Protein AF-0000000087157208 (afdb_homodimer)

Foldseek 3Di:
DQWDQFPNDTKDKDWAADEAEEEEAEAALFFLCLCVLQCVLQRVHHTYITIGFPCAPVHPDPLDDQCQALVNRLRRVLRVLVPDPRFQHAYEYAACGLLSQLVNLLVCVRNHQAYERELYHFAADCQLDVPDDPDDDPLLVLLVVLLVCVVVPNQLVSVQSNQCSWPNHCRSVPDDPVVNVNSSSRSNSSSSHNVRCRDHDHLVSLLSRPHAYEYEFEPPTDDCSVSSSVSSQVRNPNYHYYYDYPDHSSRCVVPVPVVSVVVVVSVVD/DQWDQFPNDTKDKDWAADEAEEEEAEAALFFLCLCVLQCVLQRVHHTYITIGFPCAPVHPDPLDDQCQALVNRLRRVLRVLVPDPRFQHAYEYAACGLLSQLVNLLVCVRNHQAYERELYHFAADCQLDVPDDPDDDPLLVLLVVLLVCVVVPNQLVSVQSNQCSWPNHCRSVPDDPVVNVNSSSRSNSSSSHNVRPRDHDHLVSLLSRPHAYEYEFEPPTDDCSVSSSVSSQVRNPNYHYYYDYPDHSSRCVVPVPVVSVVVVVSVVD

Radius of gyration: 23.9 Å; Cα contacts (8 Å, |Δi|>4): 1146; chains: 2; bounding box: 49×75×54 Å

Sequence (538 aa):
MHSLHVNGFDMPYLDIGQGPPLVCVHGSVCDFRIWSAVLGPLTRKHRVIAVSLRHFFPAHWDGIGDTYSIAQHVDDMIAFIEQFDTRPVDLMGHSRGGHIAFRVAQRRPDLLRKLILAEPGGELDATLDPDYQPGPSPLAARIAASADLIAKGDIDGGMQLFIDALEGPGAWKRLPAAPKQALLDNAITLVGQTRDKRPPFSKADAEAIKTPTLFIGGANTRGVLPKVLHALASNVKGARVEMIPGTTHPMFEQAPRRYCEIVLEFLAAMHSLHVNGFDMPYLDIGQGPPLVCVHGSVCDFRIWSAVLGPLTRKHRVIAVSLRHFFPAHWDGIGDTYSIAQHVDDMIAFIEQFDTRPVDLMGHSRGGHIAFRVAQRRPDLLRKLILAEPGGELDATLDPDYQPGPSPLAARIAASADLIAKGDIDGGMQLFIDALEGPGAWKRLPAAPKQALLDNAITLVGQTRDKRPPFSKADAEAIKTPTLFIGGANTRGVLPKVLHALASNVKGARVEMIPGTTHPMFEQAPRRYCEIVLEFLAA

Secondary structure (DSSP, 8-state):
-EEEEETTEEEEEEEE-SSSEEEEE--TT--GGGGHHHHHHHHTTSEEEEEPPTTSTTS---S-SS--SHHHHHHHHHHHHHTSTT-SEEEEEETHHHHHHHHHHHH-GGGEEEEEEES----B-TTT-TT--SS--HHHHHHHHHHHHHHTT-HHHHHHHHHHHHH-TTHHHHS-HHHHHHHHTTTTHHHHHTTS--PPB-HHHHHT--S-EEEEEETT--THHHHHHHHHHHHSTT-EEEEETT--TTHHHHSHHHHHHHHHHHHH-/-EEEEETTEEEEEEEE-SSSEEEEE--TT--GGGGHHHHHHHHTTSEEEEEPPTTSTTS---S-SS--SHHHHHHHHHHHHHTSTT-SEEEEEETHHHHHHHHHHHH-GGGEEEEEEES----B-TTT-TT--SS--HHHHHHHHHHHHHHTT-HHHHHHHHHHHHH-TTHHHHS-HHHHHHHHTTTTHHHHHTT---PPB-HHHHHT--S-EEEEEETT--THHHHHHHHHHHHSTT-EEEEETT--TTHHHHSHHHHHHHHHHHHH-

Nearest PDB structures (foldseek):
  4io0-assembly2_B  TM=8.000E-01  e=3.193E-14  Priestia megaterium
  4o08-assembly2_B  TM=7.519E-01  e=9.787E-14  Priestia megaterium
  8agm-assembly2_DDD  TM=7.480E-01  e=1.239E-13  metagenome
  4inz-assembly2_B  TM=7.543E-01  e=2.370E-13  Priestia megaterium
  3oos-assembly1_A  TM=6.993E-01  e=7.655E-11  Bacillus anthracis str. Sterne

pLDDT: mean 95.53, std 5.02, range [69.06, 98.94]

Organism: NCBI:txid2511166

Solvent-accessible surface area (backbone atoms only — not comparable to full-atom values): 27503 Å² total; per-residue (Å²): 69,43,65,45,82,29,95,92,39,73,38,40,31,43,49,44,62,51,64,62,47,35,40,38,35,44,30,78,43,44,24,39,71,74,49,55,33,41,46,61,73,47,28,75,63,17,16,36,33,27,31,19,57,87,63,24,41,90,44,87,55,89,60,76,80,87,78,53,34,52,69,51,50,28,52,38,50,51,50,49,54,68,69,44,89,65,70,47,26,30,42,36,10,28,26,50,14,10,36,37,46,50,51,35,38,54,76,41,42,81,52,39,61,34,36,35,30,36,35,29,40,83,49,62,30,67,76,56,28,89,80,53,65,92,71,79,48,73,68,55,50,40,43,44,52,14,19,52,32,38,75,72,66,38,48,66,63,12,48,36,44,41,41,18,71,64,70,34,87,62,38,48,77,67,49,56,46,26,67,46,42,47,34,58,62,20,51,52,52,42,49,30,56,68,65,26,78,74,77,54,45,39,47,68,56,27,53,56,35,76,50,53,33,39,38,36,40,24,60,63,42,59,74,65,41,56,54,44,38,51,48,40,46,75,42,22,72,81,42,41,78,48,66,41,78,91,18,31,82,62,26,50,42,62,36,22,68,64,44,44,52,54,51,52,53,59,72,70,101,70,44,65,44,82,28,95,91,40,72,38,39,30,44,48,43,60,51,64,62,44,36,39,36,33,44,31,79,41,45,24,39,71,74,49,56,34,41,45,60,72,47,28,74,63,16,16,37,33,29,31,18,58,86,63,24,41,92,44,86,57,89,57,76,78,86,79,52,33,54,68,51,51,30,52,36,50,50,50,48,53,67,70,44,91,63,71,50,26,30,40,35,10,29,26,49,14,10,34,36,45,51,51,35,38,54,76,41,42,79,52,40,60,35,36,35,29,36,35,29,42,82,48,62,31,66,76,56,27,88,80,53,65,91,72,80,48,74,67,54,49,40,42,44,52,15,20,52,33,37,75,73,66,38,48,67,63,11,50,35,44,42,41,17,71,65,69,35,86,61,39,48,78,68,49,55,47,24,67,46,43,48,35,58,60,20,52,54,54,41,48,29,57,68,65,26,78,74,77,54,46,41,47,67,57,27,54,54,35,75,49,53,32,39,39,36,41,22,61,62,41,62,73,64,43,55,52,43,39,51,48,41,46,75,41,22,71,80,43,42,80,46,67,42,78,93,19,31,83,62,28,50,42,62,36,23,68,63,44,46,51,54,52,52,53,59,72,70,102

Structure (mmCIF, N/CA/C/O backbone):
data_AF-0000000087157208-model_v1
#
loop_
_entity.id
_entity.type
_entity.pdbx_description
1 polymer 'Soluble epoxide hydrolase'
#
loop_
_atom_site.group_PDB
_atom_site.id
_atom_site.type_symbol
_atom_site.label_atom_id
_atom_site.label_alt_id
_atom_site.label_comp_id
_atom_site.label_asym_id
_atom_site.label_entity_id
_atom_site.label_seq_id
_atom_site.pdbx_PDB_ins_code
_atom_site.Cartn_x
_atom_site.Cartn_y
_atom_site.Cartn_z
_atom_site.occupancy
_atom_site.B_iso_or_equiv
_atom_site.auth_seq_id
_atom_site.auth_comp_id
_atom_site.auth_asym_id
_atom_site.auth_atom_id
_atom_site.pdbx_PDB_model_num
ATOM 1 N N . MET A 1 1 ? 6.957 4.465 -10.57 1 86.31 1 MET A N 1
ATOM 2 C CA . MET A 1 1 ? 6.102 5.508 -10.008 1 86.31 1 MET A CA 1
ATOM 3 C C . MET A 1 1 ? 6.344 6.84 -10.711 1 86.31 1 MET A C 1
ATOM 5 O O . MET A 1 1 ? 7.41 7.062 -11.289 1 86.31 1 MET A O 1
ATOM 9 N N . HIS A 1 2 ? 5.293 7.719 -10.734 1 91.06 2 HIS A N 1
ATOM 10 C CA . HIS A 1 2 ? 5.473 9.039 -11.336 1 91.06 2 HIS A CA 1
ATOM 11 C C . HIS A 1 2 ? 6.383 9.914 -10.477 1 91.06 2 HIS A C 1
ATOM 13 O O . HIS A 1 2 ? 6.617 9.609 -9.305 1 91.06 2 HIS A O 1
ATOM 19 N N . SER A 1 3 ? 6.992 10.773 -11.07 1 94.12 3 SER A N 1
ATOM 20 C CA . SER A 1 3 ? 7.812 11.75 -10.359 1 94.12 3 SER A CA 1
ATOM 21 C C . SER A 1 3 ? 7.688 13.133 -10.984 1 94.12 3 SER A C 1
ATOM 23 O O . SER A 1 3 ? 7.57 13.266 -12.203 1 94.12 3 SER A O 1
ATOM 25 N N . LEU A 1 4 ? 7.668 14.148 -10.219 1 94.75 4 LEU A N 1
ATOM 26 C CA . LEU A 1 4 ? 7.652 15.539 -10.656 1 94.75 4 LEU A CA 1
ATOM 27 C C . LEU A 1 4 ? 8.812 16.312 -10.047 1 94.75 4 LEU A C 1
ATOM 29 O O . LEU A 1 4 ? 9.031 16.266 -8.836 1 94.75 4 LEU A O 1
ATOM 33 N N . HIS A 1 5 ? 9.57 17.016 -10.875 1 96.81 5 HIS A N 1
ATOM 34 C CA . HIS A 1 5 ? 10.695 17.797 -10.383 1 96.81 5 HIS A CA 1
ATOM 35 C C . HIS A 1 5 ? 10.227 19.125 -9.789 1 96.81 5 HIS A C 1
ATOM 37 O O . HIS A 1 5 ? 9.688 19.969 -10.508 1 96.81 5 HIS A O 1
ATOM 43 N N . VAL A 1 6 ? 10.375 19.25 -8.508 1 96.25 6 VAL A N 1
ATOM 44 C CA . VAL A 1 6 ? 9.93 20.453 -7.809 1 96.25 6 VAL A CA 1
ATOM 45 C C . VAL A 1 6 ? 11.023 20.938 -6.867 1 96.25 6 VAL A C 1
ATOM 47 O O . VAL A 1 6 ? 11.523 20.172 -6.035 1 96.25 6 VAL A O 1
ATOM 50 N N . ASN A 1 7 ? 11.398 22.188 -6.977 1 97.25 7 ASN A N 1
ATOM 51 C CA . ASN A 1 7 ? 12.367 22.828 -6.098 1 97.25 7 ASN A CA 1
ATOM 52 C C . ASN A 1 7 ? 13.641 22 -5.953 1 97.25 7 ASN A C 1
ATOM 54 O O . ASN A 1 7 ? 14.117 21.781 -4.84 1 97.25 7 ASN A O 1
ATOM 58 N N . GLY A 1 8 ? 14.102 21.438 -7.008 1 96.81 8 GLY A N 1
ATOM 59 C CA . GLY A 1 8 ? 15.375 20.734 -7.023 1 96.81 8 GLY A CA 1
ATOM 60 C C . GLY A 1 8 ? 15.258 19.297 -6.551 1 96.81 8 GLY A C 1
ATOM 61 O O . GLY A 1 8 ? 16.266 18.641 -6.297 1 96.81 8 GLY A O 1
ATOM 62 N N . PHE A 1 9 ? 14.086 18.734 -6.395 1 96.75 9 PHE A N 1
ATOM 63 C CA . PHE A 1 9 ? 13.844 17.375 -5.922 1 96.75 9 PHE A CA 1
ATOM 64 C C . PHE A 1 9 ? 12.805 16.672 -6.793 1 96.75 9 PHE A C 1
ATOM 66 O O . PHE A 1 9 ? 11.812 17.281 -7.199 1 96.75 9 PHE A O 1
ATOM 73 N N . ASP A 1 10 ? 13.031 15.477 -7.117 1 96.56 10 ASP A N 1
ATOM 74 C CA . ASP A 1 10 ? 12.047 14.672 -7.84 1 96.56 10 ASP A CA 1
ATOM 75 C C . ASP A 1 10 ? 11.031 14.062 -6.879 1 96.56 10 ASP A C 1
ATOM 77 O O . ASP A 1 10 ? 11.289 13.023 -6.262 1 96.56 10 ASP A O 1
ATOM 81 N N . MET A 1 11 ? 9.852 14.633 -6.805 1 96.31 11 MET A N 1
ATOM 82 C CA . MET A 1 11 ? 8.812 14.203 -5.879 1 96.31 11 MET A CA 1
ATOM 83 C C . MET A 1 11 ? 8.039 13.008 -6.445 1 96.31 11 MET A C 1
ATOM 85 O O . MET A 1 11 ? 7.406 13.117 -7.496 1 96.31 11 MET A O 1
ATOM 89 N N . PRO A 1 12 ? 8.102 11.875 -5.738 1 97.06 12 PRO A N 1
ATOM 90 C CA . PRO A 1 12 ? 7.355 10.711 -6.227 1 97.06 12 PRO A CA 1
ATOM 91 C C . PRO A 1 12 ? 5.879 10.758 -5.84 1 97.06 12 PRO A C 1
ATOM 93 O O . PRO A 1 12 ? 5.535 11.242 -4.758 1 97.06 12 PRO A O 1
ATOM 96 N N . TYR A 1 13 ? 5.023 10.234 -6.742 1 96.69 13 TYR A N 1
ATOM 97 C CA . TYR A 1 13 ? 3.609 10.188 -6.395 1 96.69 13 TYR A CA 1
ATOM 98 C C . TYR A 1 13 ? 2.902 9.055 -7.129 1 96.69 13 TYR A C 1
ATOM 100 O O . TYR A 1 13 ? 3.322 8.656 -8.219 1 96.69 13 TYR A O 1
ATOM 108 N N . LEU A 1 14 ? 1.944 8.531 -6.422 1 96.88 14 LEU A N 1
ATOM 109 C CA . LEU A 1 14 ? 0.977 7.625 -7.035 1 96.88 14 LEU A CA 1
ATOM 110 C C . LEU A 1 14 ? -0.181 8.398 -7.652 1 96.88 14 LEU A C 1
ATOM 112 O O . LEU A 1 14 ? -0.682 9.352 -7.051 1 96.88 14 LEU A O 1
ATOM 116 N N . ASP A 1 15 ? -0.6 8.062 -8.867 1 95.81 15 ASP A N 1
ATOM 117 C CA . ASP A 1 15 ? -1.669 8.719 -9.609 1 95.81 15 ASP A CA 1
ATOM 118 C C . ASP A 1 15 ? -2.67 7.699 -10.148 1 95.81 15 ASP A C 1
ATOM 120 O O . ASP A 1 15 ? -2.375 6.977 -11.102 1 95.81 15 ASP A O 1
ATOM 124 N N . ILE A 1 16 ? -3.883 7.66 -9.531 1 96 16 ILE A N 1
ATOM 125 C CA . ILE A 1 16 ? -4.852 6.621 -9.859 1 96 16 ILE A CA 1
ATOM 126 C C . ILE A 1 16 ? -6.246 7.234 -9.977 1 96 16 ILE A C 1
ATOM 128 O O . ILE A 1 16 ? -6.637 8.07 -9.156 1 96 16 ILE A O 1
ATOM 132 N N . GLY A 1 17 ? -6.969 6.766 -10.938 1 94.62 17 GLY A N 1
ATOM 133 C CA . GLY A 1 17 ? -8.359 7.18 -11.078 1 94.62 17 GLY A CA 1
ATOM 134 C C . GLY A 1 17 ? -8.539 8.336 -12.039 1 94.62 17 GLY A C 1
ATOM 135 O O . GLY A 1 17 ? -7.578 8.789 -12.672 1 94.62 17 GLY A O 1
ATOM 136 N N . GLN A 1 18 ? -9.766 8.703 -12.234 1 93.56 18 GLN A N 1
ATOM 137 C CA . GLN A 1 18 ? -10.164 9.82 -13.086 1 93.56 18 GLN A CA 1
ATOM 138 C C . GLN A 1 18 ? -11.148 10.734 -12.367 1 93.56 18 GLN A C 1
ATOM 140 O O . GLN A 1 18 ? -11.812 10.32 -11.406 1 93.56 18 GLN A O 1
ATOM 145 N N . GLY A 1 19 ? -11.227 11.961 -12.852 1 94.38 19 GLY A N 1
ATOM 146 C CA . GLY A 1 19 ? -12.102 12.938 -12.234 1 94.38 19 GLY A CA 1
ATOM 147 C C . GLY A 1 19 ? -11.352 14.07 -11.562 1 94.38 19 GLY A C 1
ATOM 148 O O . GLY A 1 19 ? -10.188 14.328 -11.875 1 94.38 19 GLY A O 1
ATOM 149 N N . PRO A 1 20 ? -12.07 14.867 -10.703 1 95.81 20 PRO A N 1
ATOM 150 C CA . PRO A 1 20 ? -11.391 15.953 -10.008 1 95.81 20 PRO A CA 1
ATOM 151 C C . PRO A 1 20 ? -10.211 15.469 -9.164 1 95.81 20 PRO A C 1
ATOM 153 O O . PRO A 1 20 ? -10.32 14.461 -8.461 1 95.81 20 PRO A O 1
ATOM 156 N N . PRO A 1 21 ? -9.117 16.141 -9.258 1 97.06 21 PRO A N 1
ATOM 157 C CA . PRO A 1 21 ? -7.914 15.695 -8.562 1 97.06 21 PRO A CA 1
ATOM 158 C C . PRO A 1 21 ? -8.008 15.875 -7.047 1 97.06 21 PRO A C 1
ATOM 160 O O . PRO A 1 21 ? -8.477 16.922 -6.574 1 97.06 21 PRO A O 1
ATOM 163 N N . LEU A 1 22 ? -7.676 14.875 -6.328 1 98.12 22 LEU A N 1
ATOM 164 C CA . LEU A 1 22 ? -7.492 14.875 -4.883 1 98.12 22 LEU A CA 1
ATOM 165 C C . LEU A 1 22 ? -6.047 14.547 -4.52 1 98.12 22 LEU A C 1
ATOM 167 O O . LEU A 1 22 ? -5.602 13.414 -4.68 1 98.12 22 LEU A O 1
ATOM 171 N N . VAL A 1 23 ? -5.32 15.539 -4.082 1 98.44 23 VAL A N 1
ATOM 172 C CA . VAL A 1 23 ? -3.93 15.352 -3.676 1 98.44 23 VAL A CA 1
ATOM 173 C C . VAL A 1 23 ? -3.867 14.977 -2.197 1 98.44 23 VAL A C 1
ATOM 175 O O . VAL A 1 23 ? -4.449 15.656 -1.35 1 98.44 23 VAL A O 1
ATOM 178 N N . CYS A 1 24 ? -3.195 13.883 -1.889 1 98.75 24 CYS A N 1
ATOM 179 C CA . CYS A 1 24 ? -3.127 13.344 -0.535 1 98.75 24 CYS A CA 1
ATOM 180 C C . CYS A 1 24 ? -1.723 13.484 0.039 1 98.75 24 CYS A C 1
ATOM 182 O O . CYS A 1 24 ? -0.757 12.984 -0.542 1 98.75 24 CYS A O 1
ATOM 184 N N . VAL A 1 25 ? -1.644 14.086 1.23 1 98.88 25 VAL A N 1
ATOM 185 C CA . VAL A 1 25 ? -0.366 14.352 1.883 1 98.88 25 VAL A CA 1
ATOM 186 C C . VAL A 1 25 ? -0.281 13.57 3.191 1 98.88 25 VAL A C 1
ATOM 188 O O . VAL A 1 25 ? -1.097 13.773 4.094 1 98.88 25 VAL A O 1
ATOM 191 N N . HIS A 1 26 ? 0.716 12.75 3.311 1 98.81 26 HIS A N 1
ATOM 192 C CA . HIS A 1 26 ? 0.862 11.82 4.426 1 98.81 26 HIS A CA 1
ATOM 193 C C . HIS A 1 26 ? 1.472 12.516 5.641 1 98.81 26 HIS A C 1
ATOM 195 O O . HIS A 1 26 ? 1.983 13.633 5.531 1 98.81 26 HIS A O 1
ATOM 201 N N . GLY A 1 27 ? 1.414 11.867 6.773 1 98.25 27 GLY A N 1
ATOM 202 C CA . GLY A 1 27 ? 1.961 12.367 8.023 1 98.25 27 GLY A CA 1
ATOM 203 C C . GLY A 1 27 ? 3.379 11.898 8.289 1 98.25 27 GLY A C 1
ATOM 204 O O . GLY A 1 27 ? 4.059 11.422 7.375 1 98.25 27 GLY A O 1
ATOM 205 N N . SER A 1 28 ? 3.805 12.047 9.57 1 97.12 28 SER A N 1
ATOM 206 C CA . SER A 1 28 ? 5.152 11.672 9.984 1 97.12 28 SER A CA 1
ATOM 207 C C . SER A 1 28 ? 5.387 10.172 9.812 1 97.12 28 SER A C 1
ATOM 209 O O . SER A 1 28 ? 4.488 9.367 10.062 1 97.12 28 SER A O 1
ATOM 211 N N . VAL A 1 29 ? 6.523 9.797 9.352 1 97.62 29 VAL A N 1
ATOM 212 C CA . VAL A 1 29 ? 7.094 8.461 9.227 1 97.62 29 VAL A CA 1
ATOM 213 C C . VAL A 1 29 ? 6.273 7.633 8.234 1 97.62 29 VAL A C 1
ATOM 215 O O . VAL A 1 29 ? 6.406 6.41 8.172 1 97.62 29 VAL A O 1
ATOM 218 N N . CYS A 1 30 ? 5.387 8.219 7.496 1 98.06 30 CYS A N 1
ATOM 219 C CA . CYS A 1 30 ? 4.59 7.562 6.469 1 98.06 30 CYS A CA 1
ATOM 220 C C . CYS A 1 30 ? 4.984 8.047 5.078 1 98.06 30 CYS A C 1
ATOM 222 O O . CYS A 1 30 ? 5.859 8.906 4.941 1 98.06 30 CYS A O 1
ATOM 224 N N . ASP A 1 31 ? 4.453 7.473 4.074 1 98.44 31 ASP A N 1
ATOM 225 C CA . ASP A 1 31 ? 4.617 7.855 2.674 1 98.44 31 ASP A CA 1
ATOM 226 C C . ASP A 1 31 ? 3.352 7.562 1.873 1 98.44 31 ASP A C 1
ATOM 228 O O . ASP A 1 31 ? 2.271 7.402 2.445 1 98.44 31 ASP A O 1
ATOM 232 N N . PHE A 1 32 ? 3.457 7.566 0.519 1 98.12 32 PHE A N 1
ATOM 233 C CA . PHE A 1 32 ? 2.285 7.406 -0.334 1 98.12 32 PHE A CA 1
ATOM 234 C C . PHE A 1 32 ? 1.516 6.145 0.034 1 98.12 32 PHE A C 1
ATOM 236 O O . PHE A 1 32 ? 0.302 6.07 -0.17 1 98.12 32 PHE A O 1
ATOM 243 N N . ARG A 1 33 ? 2.15 5.098 0.639 1 97.94 33 ARG A N 1
ATOM 244 C CA . ARG A 1 33 ? 1.578 3.777 0.891 1 97.94 33 ARG A CA 1
ATOM 245 C C . ARG A 1 33 ? 0.493 3.846 1.96 1 97.94 33 ARG A C 1
ATOM 247 O O . ARG A 1 33 ? -0.364 2.963 2.039 1 97.94 33 ARG A O 1
ATOM 254 N N . ILE A 1 34 ? 0.506 4.914 2.793 1 97.94 34 ILE A N 1
ATOM 255 C CA . ILE A 1 34 ? -0.399 5.004 3.934 1 97.94 34 ILE A CA 1
ATOM 256 C C . ILE A 1 34 ? -1.838 5.137 3.439 1 97.94 34 ILE A C 1
ATOM 258 O O . ILE A 1 34 ? -2.783 4.836 4.172 1 97.94 34 ILE A O 1
ATOM 262 N N . TRP A 1 35 ? -2.051 5.547 2.186 1 98.12 35 TRP A N 1
ATOM 263 C CA . TRP A 1 35 ? -3.373 5.832 1.635 1 98.12 35 TRP A CA 1
ATOM 264 C C . TRP A 1 35 ? -3.963 4.59 0.971 1 98.12 35 TRP A C 1
ATOM 266 O O . TRP A 1 35 ? -5.07 4.637 0.427 1 98.12 35 TRP A O 1
ATOM 276 N N . SER A 1 36 ? -3.279 3.443 1.056 1 97 36 SER A N 1
ATOM 277 C CA . SER A 1 36 ? -3.648 2.234 0.327 1 97 36 SER A CA 1
ATOM 278 C C . SER A 1 36 ? -5.078 1.813 0.645 1 97 36 SER A C 1
ATOM 280 O O . SER A 1 36 ? -5.824 1.4 -0.248 1 97 36 SER A O 1
ATOM 282 N N . ALA A 1 37 ? -5.504 2.006 1.872 1 95.31 37 ALA A N 1
ATOM 283 C CA . ALA A 1 37 ? -6.789 1.477 2.32 1 95.31 37 ALA A CA 1
ATOM 284 C C . ALA A 1 37 ? -7.945 2.316 1.785 1 95.31 37 ALA A C 1
ATOM 286 O O . ALA A 1 37 ? -9.094 1.872 1.787 1 95.31 37 ALA A O 1
ATOM 287 N N . VAL A 1 38 ? -7.629 3.535 1.321 1 98.31 38 VAL A N 1
ATOM 288 C CA . VAL A 1 38 ? -8.734 4.398 0.931 1 98.31 38 VAL A CA 1
ATOM 289 C C . VAL A 1 38 ? -8.695 4.645 -0.576 1 98.31 38 VAL A C 1
ATOM 291 O O . VAL A 1 38 ? -9.586 5.297 -1.129 1 98.31 38 VAL A O 1
ATOM 294 N N . LEU A 1 39 ? -7.707 4.133 -1.293 1 98 39 LEU A N 1
ATOM 295 C CA . LEU A 1 39 ? -7.578 4.352 -2.729 1 98 39 LEU A CA 1
ATOM 296 C C . LEU A 1 39 ? -8.797 3.816 -3.475 1 98 39 LEU A C 1
ATOM 298 O O . LEU A 1 39 ? -9.352 4.5 -4.336 1 98 39 LEU A O 1
ATOM 302 N N . GLY A 1 40 ? -9.219 2.605 -3.148 1 97 40 GLY A N 1
ATOM 303 C CA . GLY A 1 40 ? -10.32 1.974 -3.854 1 97 40 GLY A CA 1
ATOM 304 C C . GLY A 1 40 ? -11.57 2.832 -3.895 1 97 40 GLY A C 1
ATOM 305 O O . GLY A 1 40 ? -11.992 3.273 -4.965 1 97 40 GLY A O 1
ATOM 306 N N . PRO A 1 41 ? -12.109 3.145 -2.693 1 97.06 41 PRO A N 1
ATOM 307 C CA . PRO A 1 41 ? -13.344 3.936 -2.65 1 97.06 41 PRO A CA 1
ATOM 308 C C . PRO A 1 41 ? -13.164 5.34 -3.215 1 97.06 41 PRO A C 1
ATOM 310 O O . PRO A 1 41 ? -14.039 5.836 -3.936 1 97.06 41 PRO A O 1
ATOM 313 N N . LEU A 1 42 ? -12.031 5.988 -3.021 1 98.38 42 LEU A N 1
ATOM 314 C CA . LEU A 1 42 ? -11.852 7.375 -3.43 1 98.38 42 LEU A CA 1
ATOM 315 C C . LEU A 1 42 ? -11.68 7.48 -4.941 1 98.38 42 LEU A C 1
ATOM 317 O O . LEU A 1 42 ? -12.125 8.461 -5.551 1 98.38 42 LEU A O 1
ATOM 321 N N . THR A 1 43 ? -11.078 6.48 -5.586 1 97.06 43 THR A N 1
ATOM 322 C CA . THR A 1 43 ? -10.734 6.562 -7 1 97.06 43 THR A CA 1
ATOM 323 C C . THR A 1 43 ? -11.953 6.266 -7.871 1 97.06 43 THR A C 1
ATOM 325 O O . THR A 1 43 ? -11.898 6.406 -9.094 1 97.06 43 THR A O 1
ATOM 328 N N . ARG A 1 44 ? -13.062 5.891 -7.227 1 93.44 44 ARG A N 1
ATOM 329 C CA . ARG A 1 44 ? -14.297 5.707 -7.977 1 93.44 44 ARG A CA 1
ATOM 330 C C . ARG A 1 44 ? -14.828 7.043 -8.492 1 93.44 44 ARG A C 1
ATOM 332 O O . ARG A 1 44 ? -15.531 7.086 -9.508 1 93.44 44 ARG A O 1
ATOM 339 N N . LYS A 1 45 ? -14.414 8.148 -7.836 1 95.75 45 LYS A N 1
ATOM 340 C CA . LYS A 1 45 ? -14.992 9.438 -8.188 1 95.75 45 LYS A CA 1
ATOM 341 C C . LYS A 1 45 ? -13.914 10.492 -8.398 1 95.75 45 LYS A C 1
ATOM 343 O O . LYS A 1 45 ? -14.195 11.594 -8.867 1 95.75 45 LYS A O 1
ATOM 348 N N . HIS A 1 46 ? -12.688 10.125 -8.047 1 96.88 46 HIS A N 1
ATOM 349 C CA . HIS A 1 46 ? -11.648 11.148 -8.078 1 96.88 46 HIS A CA 1
ATOM 350 C C . HIS A 1 46 ? -10.352 10.594 -8.656 1 96.88 46 HIS A C 1
ATOM 352 O O . HIS A 1 46 ? -10.117 9.383 -8.625 1 96.88 46 HIS A O 1
ATOM 358 N N . ARG A 1 47 ? -9.602 11.422 -9.289 1 96.25 47 ARG A N 1
ATOM 359 C CA . ARG A 1 47 ? -8.188 11.172 -9.547 1 96.25 47 ARG A CA 1
ATOM 360 C C . ARG A 1 47 ? -7.355 11.398 -8.289 1 96.25 47 ARG A C 1
ATOM 362 O O . ARG A 1 47 ? -7.164 12.539 -7.859 1 96.25 47 ARG A O 1
ATOM 369 N N . VAL A 1 48 ? -6.91 10.328 -7.695 1 97.56 48 VAL A N 1
ATOM 370 C CA . VAL A 1 48 ? -6.199 10.422 -6.426 1 97.56 48 VAL A CA 1
ATOM 371 C C . VAL A 1 48 ? -4.695 10.484 -6.672 1 97.56 48 VAL A C 1
ATOM 373 O O . VAL A 1 48 ? -4.129 9.602 -7.316 1 97.56 48 VAL A O 1
ATOM 376 N N . ILE A 1 49 ? -4.125 11.523 -6.219 1 97.19 49 ILE A N 1
ATOM 377 C CA . ILE A 1 49 ? -2.684 11.75 -6.293 1 97.19 49 ILE A CA 1
ATOM 378 C C . ILE A 1 49 ? -2.072 11.648 -4.898 1 97.19 49 ILE A C 1
ATOM 380 O O . ILE A 1 49 ? -2.191 12.57 -4.09 1 97.19 49 ILE A O 1
ATOM 384 N N . ALA A 1 50 ? -1.456 10.516 -4.551 1 97.94 50 ALA A N 1
ATOM 385 C CA . ALA A 1 50 ? -0.801 10.305 -3.266 1 97.94 50 ALA A CA 1
ATOM 386 C C . ALA A 1 50 ? 0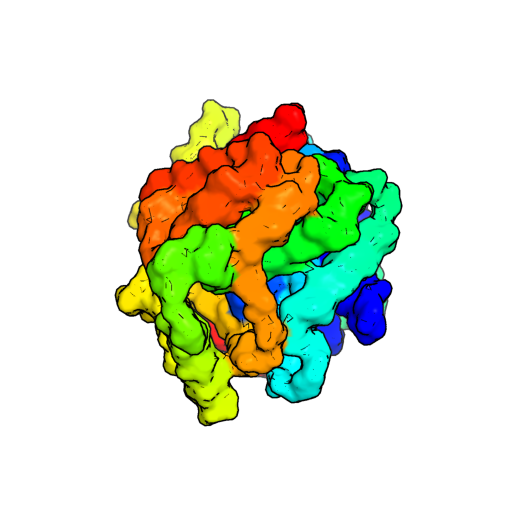.699 10.57 -3.361 1 97.94 50 ALA A C 1
ATOM 388 O O . ALA A 1 50 ? 1.437 9.789 -3.971 1 97.94 50 ALA A O 1
ATOM 389 N N . VAL A 1 51 ? 1.172 11.562 -2.699 1 97.69 51 VAL A N 1
ATOM 390 C CA . VAL A 1 51 ? 2.555 12 -2.85 1 97.69 51 VAL A CA 1
ATOM 391 C C . VAL A 1 51 ? 3.393 11.477 -1.685 1 97.69 51 VAL A C 1
ATOM 393 O O . VAL A 1 51 ? 2.873 11.258 -0.588 1 97.69 51 VAL A O 1
ATOM 396 N N . SER A 1 52 ? 4.621 11.188 -1.933 1 98.56 52 SER A N 1
ATOM 397 C CA . SER A 1 52 ? 5.621 11.102 -0.874 1 98.56 52 SER A CA 1
ATOM 398 C C . SER A 1 52 ? 6.41 12.398 -0.752 1 98.56 52 SER A C 1
ATOM 400 O O . SER A 1 52 ? 6.988 12.875 -1.731 1 98.56 52 SER A O 1
ATOM 402 N N . LEU A 1 53 ? 6.383 12.938 0.414 1 98.5 53 LEU A N 1
ATOM 403 C CA . LEU A 1 53 ? 7.117 14.172 0.665 1 98.5 53 LEU A CA 1
ATOM 404 C C . LEU A 1 53 ? 8.617 13.953 0.511 1 98.5 53 LEU A C 1
ATOM 406 O O . LEU A 1 53 ? 9.102 12.828 0.63 1 98.5 53 LEU A O 1
ATOM 410 N N . ARG A 1 54 ? 9.328 15.047 0.203 1 97.56 54 ARG A N 1
ATOM 411 C CA . ARG A 1 54 ? 10.781 15.039 0.115 1 97.56 54 ARG A CA 1
ATOM 412 C C . ARG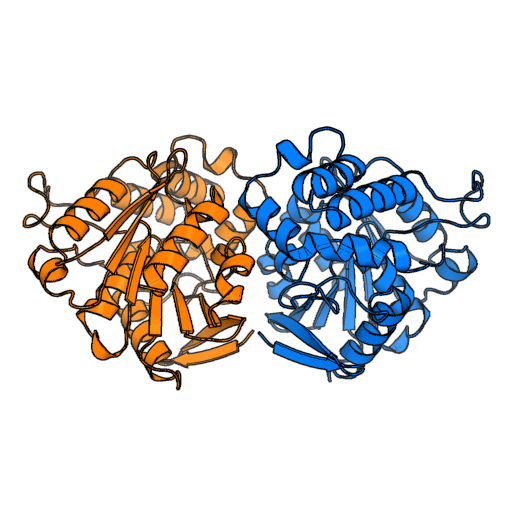 A 1 54 ? 11.391 14.242 1.264 1 97.56 54 ARG A C 1
ATOM 414 O O . ARG A 1 54 ? 11.023 14.438 2.426 1 97.56 54 ARG A O 1
ATOM 421 N N . HIS A 1 55 ? 12.273 13.25 0.925 1 97.12 55 HIS A N 1
ATOM 422 C CA . HIS A 1 55 ? 13.109 12.453 1.821 1 97.12 55 HIS A CA 1
ATOM 423 C C . HIS A 1 55 ? 12.344 11.25 2.363 1 97.12 55 HIS A C 1
ATOM 425 O O . HIS A 1 55 ? 12.93 10.383 3.021 1 97.12 55 HIS A O 1
ATOM 431 N N . PHE A 1 56 ? 11.086 11.148 2.111 1 98.12 56 PHE A N 1
ATOM 432 C CA . PHE A 1 56 ? 10.336 9.969 2.508 1 98.12 56 PHE A CA 1
ATOM 433 C C . PHE A 1 56 ? 10.414 8.891 1.432 1 98.12 56 PHE A C 1
ATOM 435 O O . PHE A 1 56 ? 10.703 9.188 0.271 1 98.12 56 PHE A O 1
ATOM 442 N N . PHE A 1 57 ? 10.117 7.684 1.831 1 97.75 57 PHE A N 1
ATOM 443 C CA . PHE A 1 57 ? 10.094 6.586 0.869 1 97.75 57 PHE A CA 1
ATOM 444 C C . PHE A 1 57 ? 9.227 6.941 -0.333 1 97.75 57 PHE A C 1
ATOM 446 O O . PHE A 1 57 ? 8.156 7.539 -0.18 1 97.75 57 PHE A O 1
ATOM 453 N N . PRO A 1 58 ? 9.844 6.672 -1.574 1 96.94 58 PRO A N 1
ATOM 454 C CA . PRO A 1 58 ? 10.93 5.758 -1.946 1 96.94 58 PRO A CA 1
ATOM 455 C C . PRO A 1 58 ? 12.297 6.43 -1.935 1 96.94 58 PRO A C 1
ATOM 457 O O . PRO A 1 58 ? 13.297 5.801 -2.289 1 96.94 58 PRO A O 1
ATOM 460 N N . ALA A 1 59 ? 12.352 7.664 -1.461 1 94.06 59 ALA A N 1
ATOM 461 C CA . ALA A 1 59 ? 13.664 8.281 -1.277 1 94.06 59 ALA A CA 1
ATOM 462 C C . ALA A 1 59 ? 14.414 7.629 -0.121 1 94.06 59 ALA A C 1
ATOM 464 O O . ALA A 1 59 ? 13.805 7.117 0.818 1 94.06 59 ALA A O 1
ATOM 465 N N . HIS A 1 60 ? 15.727 7.535 -0.246 1 88.69 60 HIS A N 1
ATOM 466 C CA . HIS A 1 60 ? 16.594 7.082 0.834 1 88.69 60 HIS A CA 1
ATOM 467 C C . HIS A 1 60 ? 17.422 8.234 1.397 1 88.69 60 HIS A C 1
ATOM 469 O O . HIS A 1 60 ? 18.391 8.672 0.774 1 88.69 60 HIS A O 1
ATOM 475 N N . TRP A 1 61 ? 16.969 8.641 2.525 1 92.56 61 TRP A N 1
ATOM 476 C CA . TRP A 1 61 ? 17.625 9.773 3.166 1 92.56 61 TRP A CA 1
ATOM 477 C C . TRP A 1 61 ? 18.422 9.328 4.395 1 92.56 61 TRP A C 1
ATOM 479 O O . TRP A 1 61 ? 17.953 8.461 5.148 1 92.56 61 TRP A O 1
ATOM 489 N N . ASP A 1 62 ? 19.578 9.93 4.574 1 91.75 62 ASP A N 1
ATOM 490 C CA . ASP A 1 62 ? 20.438 9.508 5.684 1 91.75 62 ASP A CA 1
ATOM 491 C C . ASP A 1 62 ? 20.266 10.445 6.879 1 91.75 62 ASP A C 1
ATOM 493 O O . ASP A 1 62 ? 20.969 10.305 7.883 1 91.75 62 ASP A O 1
ATOM 497 N N . GLY A 1 63 ? 19.391 11.43 6.758 1 91 63 GLY A N 1
ATOM 498 C CA . GLY A 1 63 ? 19.125 12.32 7.875 1 91 63 GLY A CA 1
ATOM 499 C C . GLY A 1 63 ? 20.047 13.531 7.898 1 91 63 GLY A C 1
ATOM 500 O O . GLY A 1 63 ? 19.984 14.336 8.828 1 91 63 GLY A O 1
ATOM 501 N N . ILE A 1 64 ? 20.812 13.648 6.82 1 91 64 ILE A N 1
ATOM 502 C CA . ILE A 1 64 ? 21.812 14.719 6.816 1 91 64 ILE A CA 1
ATOM 503 C C . ILE A 1 64 ? 21.375 15.82 5.848 1 91 64 ILE A C 1
ATOM 505 O O . ILE A 1 64 ? 20.828 15.531 4.781 1 91 64 ILE A O 1
ATOM 509 N N . GLY A 1 65 ? 21.656 17.047 6.227 1 88.62 65 GLY A N 1
ATOM 510 C CA . GLY A 1 65 ? 21.328 18.203 5.391 1 88.62 65 GLY A CA 1
ATOM 511 C C . GLY A 1 65 ? 20.203 19.047 5.938 1 88.62 65 GLY A C 1
ATOM 512 O O . GLY A 1 65 ? 19.625 18.719 6.977 1 88.62 65 GLY A O 1
ATOM 513 N N . ASP A 1 66 ? 19.844 20.156 5.27 1 87.38 66 ASP A N 1
ATOM 514 C CA . ASP A 1 66 ? 18.891 21.125 5.785 1 87.38 66 ASP A CA 1
ATOM 515 C C . ASP A 1 66 ? 17.672 21.234 4.879 1 87.38 66 ASP A C 1
ATOM 517 O O . ASP A 1 66 ? 16.969 22.25 4.887 1 87.38 66 ASP A O 1
ATOM 521 N N . THR A 1 67 ? 17.391 20.156 4.184 1 91.44 67 THR A N 1
ATOM 522 C CA . THR A 1 67 ? 16.312 20.25 3.209 1 91.44 67 THR A CA 1
ATOM 523 C C . THR A 1 67 ? 15.07 19.516 3.713 1 91.44 67 THR A C 1
ATOM 525 O O . THR A 1 67 ? 14.156 19.203 2.934 1 91.44 67 THR A O 1
ATOM 528 N N . TYR A 1 68 ? 15.148 19.109 4.988 1 93.81 68 TYR A N 1
ATOM 529 C CA . TYR A 1 68 ? 13.969 18.562 5.641 1 93.81 68 TYR A CA 1
ATOM 530 C C . TYR A 1 68 ? 13.375 19.562 6.633 1 93.81 68 TYR A C 1
ATOM 532 O O . TYR A 1 68 ? 13.922 19.766 7.719 1 93.81 68 TYR A O 1
ATOM 540 N N . SER A 1 69 ? 12.273 20.219 6.254 1 94.06 69 SER A N 1
ATOM 541 C CA . SER A 1 69 ? 11.539 21.141 7.121 1 94.06 69 SER A CA 1
ATOM 542 C C . SER A 1 69 ? 10.094 21.281 6.672 1 94.06 69 SER A C 1
ATOM 544 O O . SER A 1 69 ? 9.75 20.953 5.531 1 94.06 69 SER A O 1
ATOM 546 N N . ILE A 1 70 ? 9.297 21.781 7.559 1 95.62 70 ILE A N 1
ATOM 547 C CA . ILE A 1 70 ? 7.91 22.078 7.219 1 95.62 70 ILE A CA 1
ATOM 548 C C . ILE A 1 70 ? 7.867 23.125 6.102 1 95.62 70 ILE A C 1
ATOM 550 O O . ILE A 1 70 ? 7.121 22.969 5.133 1 95.62 70 ILE A O 1
ATOM 554 N N . ALA A 1 71 ? 8.703 24.156 6.223 1 95.75 71 ALA A N 1
ATOM 555 C CA . ALA A 1 71 ? 8.727 25.219 5.219 1 95.75 71 ALA A CA 1
ATOM 556 C C . ALA A 1 71 ? 9.055 24.656 3.836 1 95.75 71 ALA A C 1
ATOM 558 O O . ALA A 1 71 ? 8.398 25 2.85 1 95.75 71 ALA A O 1
ATOM 559 N N . GLN A 1 72 ? 10.055 23.781 3.779 1 96.62 72 GLN A N 1
ATOM 560 C CA . GLN A 1 72 ? 10.445 23.156 2.518 1 96.62 72 GLN A CA 1
ATOM 561 C C . GLN A 1 72 ? 9.328 22.281 1.966 1 96.62 72 GLN A C 1
ATOM 563 O O . GLN A 1 72 ? 9.039 22.312 0.769 1 96.62 72 GLN A O 1
ATOM 568 N N . HIS A 1 73 ? 8.68 21.5 2.809 1 97.88 73 HIS A N 1
ATOM 569 C CA . HIS A 1 73 ? 7.605 20.625 2.363 1 97.88 73 HIS A CA 1
ATOM 570 C C . HIS A 1 73 ? 6.41 21.438 1.861 1 97.88 73 HIS A C 1
ATOM 572 O O . HIS A 1 73 ? 5.754 21.047 0.896 1 97.88 73 HIS A O 1
ATOM 578 N N . VAL A 1 74 ? 6.094 22.562 2.527 1 98.19 74 VAL A N 1
ATOM 579 C CA . VAL A 1 74 ? 5.02 23.438 2.068 1 98.19 74 VAL A CA 1
ATOM 580 C C . VAL A 1 74 ? 5.359 24 0.691 1 98.19 74 VAL A C 1
ATOM 582 O O . VAL A 1 74 ? 4.535 23.953 -0.225 1 98.19 74 VAL A O 1
ATOM 585 N N . ASP A 1 75 ? 6.609 24.484 0.507 1 98.19 75 ASP A N 1
ATOM 586 C CA . ASP A 1 75 ? 7.059 25 -0.782 1 98.19 75 ASP A CA 1
ATOM 587 C C . ASP A 1 75 ? 6.984 23.922 -1.861 1 98.19 75 ASP A C 1
ATOM 589 O O . ASP A 1 75 ? 6.562 24.188 -2.988 1 98.19 75 ASP A O 1
ATOM 593 N N . ASP A 1 76 ? 7.418 22.734 -1.51 1 98.38 76 ASP A N 1
ATOM 594 C CA . ASP A 1 76 ? 7.383 21.609 -2.447 1 98.38 76 ASP A CA 1
ATOM 595 C C . ASP A 1 76 ? 5.949 21.312 -2.881 1 98.38 76 ASP A C 1
ATOM 597 O O . ASP A 1 76 ? 5.688 21.094 -4.066 1 98.38 76 ASP A O 1
ATOM 601 N N . MET A 1 77 ? 5.012 21.328 -1.933 1 98.31 77 MET A N 1
ATOM 602 C CA . MET A 1 77 ? 3.627 20.984 -2.246 1 98.31 77 MET A CA 1
ATOM 603 C C . MET A 1 77 ? 2.988 22.062 -3.117 1 98.31 77 MET A C 1
ATOM 605 O O . MET A 1 77 ? 2.207 21.75 -4.02 1 98.31 77 MET A O 1
ATOM 609 N N . ILE A 1 78 ? 3.273 23.328 -2.848 1 98.31 78 ILE A N 1
ATOM 610 C CA . ILE A 1 78 ? 2.764 24.422 -3.678 1 98.31 78 ILE A CA 1
ATOM 611 C C . ILE A 1 78 ? 3.27 24.25 -5.109 1 98.31 78 ILE A C 1
ATOM 613 O O . ILE A 1 78 ? 2.48 24.234 -6.055 1 98.31 78 ILE A O 1
ATOM 617 N N . ALA A 1 79 ? 4.609 24.047 -5.258 1 97.88 79 ALA A N 1
ATOM 618 C CA . ALA A 1 79 ? 5.203 23.859 -6.578 1 97.88 79 ALA A CA 1
ATOM 619 C C . ALA A 1 79 ? 4.648 22.625 -7.266 1 97.88 79 ALA A C 1
ATOM 621 O O . ALA A 1 79 ? 4.422 22.625 -8.477 1 97.88 79 ALA A O 1
ATOM 622 N N . PHE A 1 80 ? 4.441 21.594 -6.535 1 97.62 80 PHE A N 1
ATOM 623 C CA . PHE A 1 80 ? 3.908 20.344 -7.039 1 97.62 80 PHE A CA 1
ATOM 624 C C . PHE A 1 80 ? 2.516 20.531 -7.625 1 97.62 80 PHE A C 1
ATOM 626 O O . PHE A 1 80 ? 2.246 20.125 -8.75 1 97.62 80 PHE A O 1
ATOM 633 N N . ILE A 1 81 ? 1.647 21.188 -6.879 1 97.69 81 ILE A N 1
ATOM 634 C CA . ILE A 1 81 ? 0.27 21.406 -7.305 1 97.69 81 ILE A CA 1
ATOM 635 C C . ILE A 1 81 ? 0.243 22.359 -8.5 1 97.69 81 ILE A C 1
ATOM 637 O O . ILE A 1 81 ? -0.557 22.188 -9.422 1 97.69 81 ILE A O 1
ATOM 641 N N . GLU A 1 82 ? 1.125 23.344 -8.523 1 96.5 82 GLU A N 1
ATOM 642 C CA . GLU A 1 82 ? 1.194 24.312 -9.609 1 96.5 82 GLU A CA 1
ATOM 643 C C . GLU A 1 82 ? 1.514 23.641 -10.938 1 96.5 82 GLU A C 1
ATOM 645 O O . GLU A 1 82 ? 1.145 24.141 -12 1 96.5 82 GLU A O 1
ATOM 650 N N . GLN A 1 83 ? 2.164 22.562 -10.844 1 91.75 83 GLN A N 1
ATOM 651 C CA . GLN A 1 83 ? 2.617 21.906 -12.062 1 91.75 83 GLN A CA 1
ATOM 652 C C . GLN A 1 83 ? 1.52 21.031 -12.656 1 91.75 83 GLN A C 1
ATOM 654 O O . GLN A 1 83 ? 1.631 20.578 -13.797 1 91.75 83 GLN A O 1
ATOM 659 N N . PHE A 1 84 ? 0.546 20.781 -11.836 1 81.81 84 PHE A N 1
ATOM 660 C CA . PHE A 1 84 ? -0.541 19.984 -12.383 1 81.81 84 PHE A CA 1
ATOM 661 C C . PHE A 1 84 ? -1.48 20.828 -13.227 1 81.81 84 PHE A C 1
ATOM 663 O O . PHE A 1 84 ? -1.687 22.016 -12.93 1 81.81 84 PHE A O 1
ATOM 670 N N . ASP A 1 85 ? -1.909 20.5 -14.398 1 69.62 85 ASP A N 1
ATOM 671 C CA . ASP A 1 85 ? -2.781 21.234 -15.312 1 69.62 85 ASP A CA 1
ATOM 672 C C . ASP A 1 85 ? -4.219 21.266 -14.797 1 69.62 85 ASP A C 1
ATOM 674 O O . ASP A 1 85 ? -5.082 21.906 -15.383 1 69.62 85 ASP A O 1
ATOM 678 N N . THR A 1 86 ? -4.547 20.688 -13.781 1 70.44 86 THR A N 1
ATOM 679 C CA . THR A 1 86 ? -5.945 20.594 -13.383 1 70.44 86 THR A CA 1
ATOM 680 C C . THR A 1 86 ? -6.227 21.469 -12.164 1 70.44 86 THR A C 1
ATOM 682 O O . THR A 1 86 ? -7.18 21.219 -11.422 1 70.44 86 THR A O 1
ATOM 685 N N . ARG A 1 87 ? -5.625 22.578 -12.047 1 75 87 ARG A N 1
ATOM 686 C CA . ARG A 1 87 ? -5.965 23.453 -10.93 1 75 87 ARG A CA 1
ATOM 687 C C . ARG A 1 87 ? -7.336 24.094 -11.133 1 75 87 ARG A C 1
ATOM 689 O O . ARG A 1 87 ? -7.77 24.281 -12.273 1 75 87 ARG A O 1
ATOM 696 N N . PRO A 1 88 ? -7.969 24.359 -9.883 1 94.38 88 PRO A N 1
ATOM 697 C CA . PRO A 1 88 ? -7.68 24.078 -8.477 1 94.38 88 PRO A CA 1
ATOM 698 C C . PRO A 1 88 ? -7.879 22.609 -8.117 1 94.38 88 PRO A C 1
ATOM 700 O O . PRO A 1 88 ? -8.602 21.891 -8.812 1 94.38 88 PRO A O 1
ATOM 703 N N . VAL A 1 89 ? -7.16 22.094 -7.07 1 97.69 89 VAL A N 1
ATOM 704 C CA . VAL A 1 89 ? -7.262 20.703 -6.637 1 97.69 89 VAL A CA 1
ATOM 705 C C . VAL A 1 89 ? -7.922 20.641 -5.262 1 97.69 89 VAL A C 1
ATOM 707 O O . VAL A 1 89 ? -8.031 21.656 -4.566 1 97.69 89 VAL A O 1
ATOM 710 N N . ASP A 1 90 ? -8.508 19.484 -4.949 1 98.38 90 ASP A N 1
ATOM 711 C CA . ASP A 1 90 ? -8.797 19.156 -3.557 1 98.38 90 ASP A CA 1
ATOM 712 C C . ASP A 1 90 ? -7.539 18.656 -2.844 1 98.38 90 ASP A C 1
ATOM 714 O O . ASP A 1 90 ? -6.758 17.891 -3.414 1 98.38 90 ASP A O 1
ATOM 718 N N . LEU A 1 91 ? -7.297 19.141 -1.643 1 98.75 91 LEU A N 1
ATOM 719 C CA . LEU A 1 91 ? -6.102 18.797 -0.885 1 98.75 91 LEU A CA 1
ATOM 720 C C . LEU A 1 91 ? -6.469 18.141 0.443 1 98.75 91 LEU A C 1
ATOM 722 O O . LEU A 1 91 ? -7.273 18.688 1.203 1 98.75 91 LEU A O 1
ATOM 726 N N . MET A 1 92 ? -5.945 16.984 0.678 1 98.94 92 MET A N 1
ATOM 727 C CA . MET A 1 92 ? -6.188 16.234 1.907 1 98.94 92 MET A CA 1
ATOM 728 C C . MET A 1 92 ? -4.875 15.906 2.615 1 98.94 92 MET A C 1
ATOM 730 O O . MET A 1 92 ? -3.951 15.375 2.002 1 98.94 92 MET A O 1
ATOM 734 N N . GLY A 1 93 ? -4.762 16.25 3.877 1 98.94 93 GLY A N 1
ATOM 735 C CA . GLY A 1 93 ? -3.562 15.992 4.66 1 98.94 93 GLY A CA 1
ATOM 736 C C . GLY A 1 93 ? -3.854 15.328 5.992 1 98.94 93 GLY A C 1
ATOM 737 O O . GLY A 1 93 ? -4.848 15.648 6.648 1 98.94 93 GLY A O 1
ATOM 738 N N . HIS A 1 94 ? -2.984 14.43 6.41 1 98.88 94 HIS A N 1
ATOM 739 C CA . HIS A 1 94 ? -3.076 13.758 7.699 1 98.88 94 HIS A CA 1
ATOM 740 C C . HIS A 1 94 ? -1.894 14.117 8.594 1 98.88 94 HIS A C 1
ATOM 742 O O . HIS A 1 94 ? -0.743 14.078 8.156 1 98.88 94 HIS 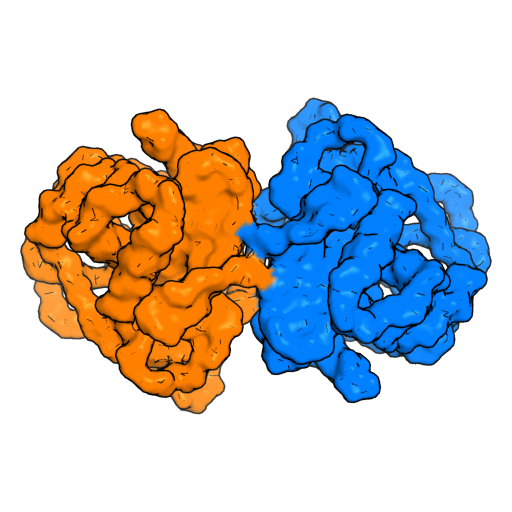A O 1
ATOM 748 N N . SER A 1 95 ? -2.223 14.438 9.883 1 97.94 95 SER A N 1
ATOM 749 C CA . SER A 1 95 ? -1.19 14.672 10.883 1 97.94 95 SER A CA 1
ATOM 750 C C . SER A 1 95 ? -0.18 15.711 10.406 1 97.94 95 SER A C 1
ATOM 752 O O . SER A 1 95 ? -0.552 16.828 10.047 1 97.94 95 SER A O 1
ATOM 754 N N . ARG A 1 96 ? 1.113 15.453 10.234 1 96.81 96 ARG A N 1
ATOM 755 C CA . ARG A 1 96 ? 2.1 16.359 9.664 1 96.81 96 ARG A CA 1
ATOM 756 C C . ARG A 1 96 ? 1.654 16.875 8.297 1 96.81 96 ARG A C 1
ATOM 758 O O . ARG A 1 96 ? 1.819 18.047 7.98 1 96.81 96 ARG A O 1
ATOM 765 N N . GLY A 1 97 ? 1.116 15.953 7.492 1 98.62 97 GLY A N 1
ATOM 766 C CA . GLY A 1 97 ? 0.568 16.344 6.203 1 98.62 97 GLY A CA 1
ATOM 767 C C . GLY A 1 97 ? -0.61 17.297 6.316 1 98.62 97 GLY A C 1
ATOM 768 O O . GLY A 1 97 ? -0.848 18.109 5.422 1 98.62 97 GLY A O 1
ATOM 769 N N . GLY A 1 98 ? -1.355 17.141 7.43 1 98.75 98 GLY A N 1
ATOM 770 C CA . GLY A 1 98 ? -2.408 18.094 7.703 1 98.75 98 GLY A CA 1
ATOM 771 C C . GLY A 1 98 ? -1.884 19.5 7.965 1 98.75 98 GLY A C 1
ATOM 772 O O . GLY A 1 98 ? -2.471 20.484 7.512 1 98.75 98 GLY A O 1
ATOM 773 N N . HIS A 1 99 ? -0.793 19.594 8.711 1 98.19 99 HIS A N 1
ATOM 774 C CA . HIS A 1 99 ? -0.144 20.875 8.93 1 98.19 99 HIS A CA 1
ATOM 775 C C . HIS A 1 99 ? 0.31 21.5 7.617 1 98.19 99 HIS A C 1
ATOM 777 O O . HIS A 1 99 ? 0.064 22.672 7.363 1 98.19 99 HIS A O 1
ATOM 783 N N . ILE A 1 100 ? 0.921 20.719 6.809 1 98.62 100 ILE A N 1
ATOM 784 C CA . ILE A 1 100 ? 1.437 21.188 5.523 1 98.62 100 ILE A CA 1
ATOM 785 C C . ILE A 1 100 ? 0.282 21.641 4.641 1 98.62 100 ILE A C 1
ATOM 787 O O . ILE A 1 100 ? 0.348 22.719 4.039 1 98.62 100 ILE A O 1
ATOM 791 N N . ALA A 1 101 ? -0.78 20.875 4.602 1 98.88 101 ALA A N 1
ATOM 792 C CA . ALA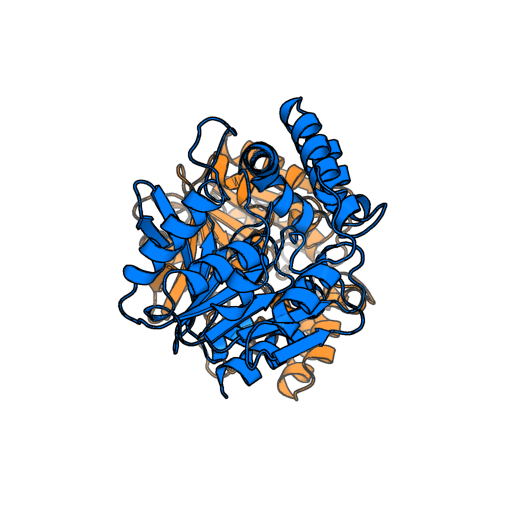 A 1 101 ? -1.949 21.219 3.795 1 98.88 101 ALA A CA 1
ATOM 793 C C . ALA A 1 101 ? -2.58 22.516 4.273 1 98.88 101 ALA A C 1
ATOM 795 O O . ALA A 1 101 ? -3.002 23.344 3.459 1 98.88 101 ALA A O 1
ATOM 796 N N . PHE A 1 102 ? -2.637 22.703 5.555 1 98.88 102 PHE A N 1
ATOM 797 C CA . PHE A 1 102 ? -3.145 23.938 6.141 1 98.88 102 PHE A CA 1
ATOM 798 C C . PHE A 1 102 ? -2.33 25.141 5.668 1 98.88 102 PHE A C 1
ATOM 800 O O . PHE A 1 102 ? -2.893 26.141 5.23 1 98.88 102 PHE A O 1
ATOM 807 N N . ARG A 1 103 ? -1.036 25 5.703 1 98.81 103 ARG A N 1
ATOM 808 C CA . ARG A 1 103 ? -0.152 26.094 5.312 1 98.81 103 ARG A CA 1
ATOM 809 C C . ARG A 1 103 ? -0.25 26.375 3.818 1 98.81 103 ARG A C 1
ATOM 811 O O . ARG A 1 103 ? -0.195 27.531 3.389 1 98.81 103 ARG A O 1
ATOM 818 N N . VAL A 1 104 ? -0.392 25.312 3.047 1 98.62 104 VAL A N 1
ATOM 819 C CA . VAL A 1 104 ? -0.596 25.5 1.613 1 98.62 104 VAL A CA 1
ATOM 820 C C . VAL A 1 104 ? -1.874 26.297 1.368 1 98.62 104 VAL A C 1
ATOM 822 O O . VAL A 1 104 ? -1.881 27.234 0.578 1 98.62 104 VAL A O 1
ATOM 825 N N . ALA A 1 105 ? -2.941 25.953 2.051 1 98.81 105 ALA A N 1
ATOM 826 C CA . ALA A 1 105 ? -4.223 26.641 1.902 1 98.81 105 ALA A CA 1
ATOM 827 C C . ALA A 1 105 ? -4.113 28.109 2.326 1 98.81 105 ALA A C 1
ATOM 829 O O . ALA A 1 105 ? -4.73 28.984 1.719 1 98.81 105 ALA A O 1
ATOM 830 N N . GLN A 1 106 ? -3.375 28.344 3.357 1 98.5 106 GLN A N 1
ATOM 831 C CA . GLN A 1 106 ? -3.166 29.703 3.855 1 98.5 106 GLN A CA 1
ATOM 832 C C . GLN A 1 106 ? -2.424 30.562 2.83 1 98.5 106 GLN A C 1
ATOM 834 O O . GLN A 1 106 ? -2.799 31.703 2.584 1 98.5 106 GLN A O 1
ATOM 839 N N . ARG A 1 107 ? -1.455 30.016 2.199 1 98.19 107 ARG A N 1
ATOM 840 C CA . ARG A 1 107 ? -0.553 30.766 1.33 1 98.19 107 ARG A CA 1
ATOM 841 C C . ARG A 1 107 ? -1.111 30.859 -0.086 1 98.19 107 ARG A C 1
ATOM 843 O O . ARG A 1 107 ? -0.916 31.859 -0.77 1 98.19 107 ARG A O 1
ATOM 850 N N . ARG A 1 108 ? -1.726 29.797 -0.511 1 97.69 108 ARG A N 1
ATOM 851 C CA . ARG A 1 108 ? -2.176 29.719 -1.897 1 97.69 108 ARG A CA 1
ATOM 852 C C . ARG A 1 108 ? -3.59 29.156 -1.982 1 97.69 108 ARG A C 1
ATOM 854 O O . ARG A 1 108 ? -3.811 28.094 -2.57 1 97.69 108 ARG A O 1
ATOM 861 N N . PRO A 1 109 ? -4.535 29.922 -1.49 1 97.88 109 PRO A N 1
ATOM 862 C CA . PRO A 1 109 ? -5.922 29.453 -1.573 1 97.88 109 PRO A CA 1
ATOM 863 C C . PRO A 1 109 ? -6.406 29.297 -3.014 1 97.88 109 PRO A C 1
ATOM 865 O O . PRO A 1 109 ? -7.344 28.531 -3.275 1 97.88 109 PRO A O 1
ATOM 868 N N . ASP A 1 110 ? -5.738 29.906 -3.955 1 97.25 110 ASP A N 1
ATOM 869 C CA . ASP A 1 110 ? -6.125 29.875 -5.363 1 97.25 110 ASP A CA 1
ATOM 870 C C . ASP A 1 110 ? -5.871 28.5 -5.965 1 97.25 110 ASP A C 1
ATOM 872 O O . ASP A 1 110 ? -6.445 28.156 -7.004 1 97.25 110 ASP A O 1
ATOM 876 N N . LEU A 1 111 ? -5.082 27.688 -5.34 1 97.5 111 LEU A N 1
ATOM 877 C CA . LEU A 1 111 ? -4.723 26.375 -5.863 1 97.5 111 LEU A CA 1
ATOM 878 C C . LEU A 1 111 ? -5.715 25.312 -5.395 1 97.5 111 LEU A C 1
ATOM 880 O O . LEU A 1 111 ? -5.672 24.172 -5.859 1 97.5 111 LEU A O 1
ATOM 884 N N . LEU A 1 112 ? -6.672 25.688 -4.523 1 98.06 112 LEU A N 1
ATOM 885 C CA . LEU A 1 112 ? -7.445 24.656 -3.848 1 98.06 112 LEU A CA 1
ATOM 886 C C . LEU A 1 112 ? -8.938 24.875 -4.031 1 98.06 112 LEU A C 1
ATOM 888 O O . LEU A 1 112 ? -9.414 26.016 -3.951 1 98.06 112 LEU A O 1
ATOM 892 N N . ARG A 1 113 ? -9.586 23.812 -4.324 1 97.75 113 ARG A N 1
ATOM 893 C CA . ARG A 1 113 ? -11.047 23.828 -4.316 1 97.75 113 ARG A CA 1
ATOM 894 C C . ARG A 1 113 ? -11.586 23.531 -2.922 1 97.75 113 ARG A C 1
ATOM 896 O O . ARG A 1 113 ? -12.469 24.234 -2.426 1 97.75 113 ARG A O 1
ATOM 903 N N . LYS A 1 114 ? -11.102 22.484 -2.281 1 98.62 114 LYS A N 1
ATOM 904 C CA . LYS A 1 114 ? -11.469 22.062 -0.932 1 98.62 114 LYS A CA 1
ATOM 905 C C . LYS A 1 114 ? -10.25 21.594 -0.15 1 98.62 114 LYS A C 1
ATOM 907 O O . LYS A 1 114 ? -9.25 21.188 -0.742 1 98.62 114 LYS A O 1
ATOM 912 N N . LEU A 1 115 ? -10.367 21.688 1.178 1 98.88 115 LEU A N 1
ATOM 913 C CA . LEU A 1 115 ? -9.305 21.297 2.102 1 98.88 115 LEU A CA 1
ATOM 914 C C . LEU A 1 115 ? -9.805 20.297 3.133 1 98.88 115 LEU A C 1
ATOM 916 O O . LEU A 1 115 ? -10.836 20.531 3.775 1 98.88 115 LEU A O 1
ATOM 920 N N . ILE A 1 116 ? -9.172 19.172 3.209 1 98.94 116 ILE A N 1
ATOM 921 C CA . ILE A 1 116 ? -9.492 18.172 4.215 1 98.94 116 ILE A CA 1
ATOM 922 C C . ILE A 1 116 ? -8.305 17.969 5.148 1 98.94 116 ILE A C 1
ATOM 924 O O . ILE A 1 116 ? -7.203 17.641 4.699 1 98.94 116 ILE A O 1
ATOM 928 N N . LEU A 1 117 ? -8.523 18.172 6.383 1 98.94 117 LEU A N 1
ATOM 929 C CA . LEU A 1 117 ? -7.492 18.047 7.406 1 98.94 117 LEU A CA 1
ATOM 930 C C . LEU A 1 117 ? -7.836 16.938 8.391 1 98.94 117 LEU A C 1
ATOM 932 O O . LEU A 1 117 ? -8.688 17.109 9.266 1 98.94 117 LEU A O 1
ATOM 936 N N . ALA A 1 118 ? -7.168 15.828 8.234 1 98.81 118 ALA A N 1
ATOM 937 C CA . ALA A 1 118 ? -7.332 14.703 9.148 1 98.81 118 ALA A CA 1
ATOM 938 C C . ALA A 1 118 ? -6.363 14.797 10.32 1 98.81 118 ALA A C 1
ATOM 940 O O . ALA A 1 118 ? -5.195 14.422 10.203 1 98.81 118 ALA A O 1
ATOM 941 N N . GLU A 1 119 ? -6.852 15.344 11.43 1 98.25 119 GLU A N 1
ATOM 942 C CA . GLU A 1 119 ? -6.094 15.562 12.656 1 98.25 119 GLU A CA 1
ATOM 943 C C . GLU A 1 119 ? -4.746 16.219 12.367 1 98.25 119 GLU A C 1
ATOM 945 O O . GLU A 1 119 ? -3.697 15.625 12.617 1 98.25 119 GLU A O 1
ATOM 950 N N . PRO A 1 120 ? -4.852 17.438 11.898 1 98.06 120 PRO A N 1
ATOM 951 C CA . PRO A 1 120 ? -3.604 18.141 11.609 1 98.06 120 PRO A CA 1
ATOM 952 C C . PRO A 1 120 ? -2.686 18.234 12.828 1 98.06 120 PRO A C 1
ATOM 954 O O . PRO A 1 120 ? -3.15 18.5 13.938 1 98.06 120 PRO A O 1
ATOM 957 N N . GLY A 1 121 ? -1.408 17.953 12.57 1 94.12 121 GLY A N 1
ATOM 958 C CA . GLY A 1 121 ? -0.413 18.016 13.625 1 94.12 121 GLY A CA 1
ATOM 959 C C . GLY A 1 121 ? 0.126 19.406 13.859 1 94.12 121 GLY A C 1
ATOM 960 O O . GLY A 1 121 ? 0.025 20.281 12.992 1 94.12 121 GLY A O 1
ATOM 961 N N . GLY A 1 122 ? 0.69 19.625 15.078 1 91.94 122 GLY A N 1
ATOM 962 C CA . GLY A 1 122 ? 1.295 20.906 15.43 1 91.94 122 GLY A CA 1
ATOM 963 C C . GLY A 1 122 ? 0.901 21.391 16.812 1 91.94 122 GLY A C 1
ATOM 964 O O . GLY A 1 122 ? 0.278 20.641 17.578 1 91.94 122 GLY A O 1
ATOM 965 N N . GLU A 1 123 ? 1.364 22.594 17.078 1 91.75 123 GLU A N 1
ATOM 966 C CA . GLU A 1 123 ? 1.08 23.234 18.359 1 91.75 123 GLU A CA 1
ATOM 967 C C . GLU A 1 123 ? 0.245 24.5 18.172 1 91.75 123 GLU A C 1
ATOM 969 O O . GLU A 1 123 ? 0.181 25.047 17.062 1 91.75 123 GLU A O 1
ATOM 974 N N . LEU A 1 124 ? -0.424 24.828 19.25 1 95 124 LEU A N 1
ATOM 975 C CA . LEU A 1 124 ? -1.206 26.062 19.266 1 95 124 LEU A CA 1
ATOM 976 C C . LEU A 1 124 ? -0.468 27.156 20.031 1 95 124 LEU A C 1
ATOM 978 O O . LEU A 1 124 ? 0.207 26.891 21.016 1 95 124 LEU A O 1
ATOM 982 N N . ASP A 1 125 ? -0.535 28.328 19.516 1 94.69 125 ASP A N 1
ATOM 983 C CA . ASP A 1 125 ? 0.012 29.422 20.312 1 94.69 125 ASP A CA 1
ATOM 984 C C . ASP A 1 125 ? -1.021 29.938 21.312 1 94.69 125 ASP A C 1
ATOM 986 O O . ASP A 1 125 ? -2.1 29.359 21.453 1 94.69 125 ASP A O 1
ATOM 990 N N . ALA A 1 126 ? -0.655 31.016 21.984 1 94.75 126 ALA A N 1
ATOM 991 C CA . ALA A 1 126 ? -1.452 31.516 23.109 1 94.75 126 ALA A CA 1
ATOM 992 C C . ALA A 1 126 ? -2.791 32.062 22.609 1 94.75 126 ALA A C 1
ATOM 994 O O . ALA A 1 126 ? -3.746 32.156 23.391 1 94.75 126 ALA A O 1
ATOM 995 N N . THR A 1 127 ? -2.953 32.406 21.359 1 96.81 127 THR A N 1
ATOM 996 C CA . THR A 1 127 ? -4.188 33 20.828 1 96.81 127 THR A CA 1
ATOM 997 C C . THR A 1 127 ? -5.246 31.906 20.641 1 96.81 127 THR A C 1
ATOM 999 O O . THR A 1 127 ? -6.441 32.219 20.562 1 96.81 127 THR A O 1
ATOM 1002 N N . LEU A 1 128 ? -4.875 30.656 20.578 1 96.12 128 LEU A N 1
ATOM 1003 C CA . LEU A 1 128 ? -5.816 29.562 20.328 1 96.12 128 LEU A CA 1
ATOM 1004 C C . LEU A 1 128 ? -5.961 28.672 21.562 1 96.12 128 LEU A C 1
ATOM 1006 O O . LEU A 1 128 ? -6.949 27.953 21.688 1 96.12 128 LEU A O 1
ATOM 1010 N N . ASP A 1 129 ? -4.945 28.672 22.344 1 92.44 129 ASP A N 1
ATOM 1011 C CA . ASP A 1 129 ? -4.926 27.812 23.531 1 92.44 129 ASP A CA 1
ATOM 1012 C C . ASP A 1 129 ? -4.801 28.641 24.797 1 92.44 129 ASP A C 1
ATOM 1014 O O . ASP A 1 129 ? -3.711 29.125 25.141 1 92.44 129 ASP A O 1
ATOM 1018 N N . PRO A 1 130 ? -5.832 28.703 25.516 1 88.75 130 PRO A N 1
ATOM 1019 C CA . PRO A 1 130 ? -5.773 29.484 26.75 1 88.75 130 PRO A CA 1
ATOM 1020 C C . PRO A 1 130 ? -4.785 28.906 27.766 1 88.75 130 PRO A C 1
ATOM 1022 O O . PRO A 1 130 ? -4.305 29.625 28.641 1 88.75 130 PRO A O 1
ATOM 1025 N N . ASP A 1 131 ? -4.48 27.625 27.672 1 86.81 131 ASP A N 1
ATOM 1026 C CA . ASP A 1 131 ? -3.568 26.969 28.609 1 86.81 131 ASP A CA 1
ATOM 1027 C C . ASP A 1 131 ? -2.158 26.875 28.031 1 86.81 131 ASP A C 1
ATOM 1029 O O . ASP A 1 131 ? -1.365 26.031 28.422 1 86.81 131 ASP A O 1
ATOM 1033 N N . TYR A 1 132 ? -2.014 27.688 27.031 1 86.5 132 TYR A N 1
ATOM 1034 C CA . TYR A 1 132 ? -0.725 27.688 26.344 1 86.5 132 TYR A CA 1
ATOM 1035 C C . TYR A 1 132 ? 0.417 27.859 27.344 1 86.5 132 TYR A C 1
ATOM 1037 O O . TYR A 1 132 ? 0.353 28.719 28.234 1 86.5 132 TYR A O 1
ATOM 1045 N N . GLN A 1 133 ? 1.41 26.969 27.312 1 82.44 133 GLN A N 1
ATOM 1046 C CA . GLN A 1 133 ? 2.668 27.109 28.047 1 82.44 133 GLN A CA 1
ATOM 1047 C C . GLN A 1 133 ? 3.854 27.156 27.078 1 82.44 133 GLN A C 1
ATOM 1049 O O . GLN A 1 133 ? 3.947 26.344 26.172 1 82.44 133 GLN A O 1
ATOM 1054 N N . PRO A 1 134 ? 4.719 28.188 27.375 1 79.62 134 PRO A N 1
ATOM 1055 C CA . PRO A 1 134 ? 5.902 28.234 26.516 1 79.62 134 PRO A CA 1
ATOM 1056 C C . PRO A 1 134 ? 6.77 26.984 26.625 1 79.62 134 PRO A C 1
ATOM 1058 O O . PRO A 1 134 ? 6.781 26.328 27.672 1 79.62 134 PRO A O 1
ATOM 1061 N N . GLY A 1 135 ? 7.484 26.625 25.578 1 75.69 135 GLY A N 1
ATOM 1062 C CA . GLY A 1 135 ? 8.352 25.469 25.578 1 75.69 135 GLY A CA 1
ATOM 1063 C C . GLY A 1 135 ? 7.82 24.328 24.703 1 75.69 135 GLY A C 1
ATOM 1064 O O . GLY A 1 135 ? 6.773 24.469 24.062 1 75.69 135 GLY A O 1
ATOM 1065 N N . PRO A 1 136 ? 8.648 23.297 24.75 1 75.75 136 PRO A N 1
ATOM 1066 C CA . PRO A 1 136 ? 8.211 22.188 23.906 1 75.75 136 PRO A CA 1
ATOM 1067 C C . PRO A 1 136 ? 6.996 21.453 24.484 1 75.75 136 PRO A C 1
ATOM 1069 O O . PRO A 1 136 ? 6.906 21.266 25.703 1 75.75 136 PRO A O 1
ATOM 1072 N N . SER A 1 137 ? 6.078 21.141 23.672 1 79.75 137 SER A N 1
ATOM 1073 C CA . SER A 1 137 ? 4.953 20.312 24.094 1 79.75 137 SER A CA 1
ATOM 1074 C C . SER A 1 137 ? 5.406 18.922 24.469 1 79.75 137 SER A C 1
ATOM 1076 O O . SER A 1 137 ? 6.496 18.484 24.094 1 79.75 137 SER A O 1
ATOM 1078 N N . PRO A 1 138 ? 4.516 18.219 25.234 1 81.31 138 PRO A N 1
ATOM 1079 C CA . PRO A 1 138 ? 4.852 16.828 25.562 1 81.31 138 PRO A CA 1
ATOM 1080 C C . PRO A 1 138 ? 5.09 15.961 24.328 1 81.31 138 PRO A C 1
ATOM 1082 O O . PRO A 1 138 ? 6.004 15.133 24.312 1 81.31 138 PRO A O 1
ATOM 1085 N N . LEU A 1 139 ? 4.305 16.188 23.344 1 84.56 139 LEU A N 1
ATOM 1086 C CA . LEU A 1 139 ? 4.484 15.414 22.125 1 84.56 139 LEU A CA 1
ATOM 1087 C C . LEU A 1 139 ? 5.805 15.766 21.438 1 84.56 139 LEU A C 1
ATOM 1089 O O . LEU A 1 139 ? 6.52 14.883 20.969 1 84.56 139 LEU A O 1
ATOM 1093 N N . ALA A 1 140 ? 6.152 17.031 21.422 1 84.88 140 ALA A N 1
ATOM 1094 C CA . ALA A 1 140 ? 7.418 17.469 20.844 1 84.88 140 ALA A CA 1
ATOM 1095 C C . ALA A 1 140 ? 8.602 16.859 21.578 1 84.88 140 ALA A C 1
ATOM 1097 O O . ALA A 1 140 ? 9.602 16.484 20.969 1 84.88 140 ALA A O 1
ATOM 1098 N N . ALA A 1 141 ? 8.477 16.766 22.859 1 87.56 141 ALA A N 1
ATOM 1099 C CA . ALA A 1 141 ? 9.531 16.188 23.688 1 87.56 141 ALA A CA 1
ATOM 1100 C C . ALA A 1 141 ? 9.703 14.695 23.375 1 87.56 141 ALA A C 1
ATOM 1102 O O . ALA A 1 141 ? 10.82 14.188 23.312 1 87.56 141 ALA A O 1
ATOM 1103 N N . ARG A 1 142 ? 8.633 14.055 23.219 1 91.25 142 ARG A N 1
ATOM 1104 C CA . ARG A 1 142 ? 8.672 12.625 22.906 1 91.25 142 ARG A CA 1
ATOM 1105 C C . ARG A 1 142 ? 9.266 12.383 21.516 1 91.25 142 ARG A C 1
ATOM 1107 O O . ARG A 1 142 ? 10.008 11.422 21.312 1 91.25 142 ARG A O 1
ATOM 1114 N N . ILE A 1 143 ? 8.898 13.242 20.578 1 91.12 143 ILE A N 1
ATOM 1115 C CA . ILE A 1 143 ? 9.445 13.133 19.219 1 91.12 143 ILE A CA 1
ATOM 1116 C C . ILE A 1 143 ? 10.961 13.344 19.266 1 91.12 143 ILE A C 1
ATOM 1118 O O . ILE A 1 143 ? 11.711 12.617 18.609 1 91.12 143 ILE A O 1
ATOM 1122 N N . ALA A 1 144 ? 11.383 14.32 20.078 1 92.62 144 ALA A N 1
ATOM 1123 C CA . ALA A 1 144 ? 12.812 14.578 20.219 1 92.62 144 ALA A CA 1
ATOM 1124 C C . ALA A 1 144 ? 13.531 13.367 20.812 1 92.62 144 ALA A C 1
ATOM 1126 O O . ALA A 1 144 ? 14.617 13 20.359 1 92.62 144 ALA A O 1
ATOM 1127 N N . ALA A 1 145 ? 12.945 12.781 21.781 1 96 145 ALA A N 1
ATOM 1128 C CA . ALA A 1 145 ? 13.516 11.594 22.422 1 96 145 ALA A CA 1
ATOM 1129 C C . ALA A 1 145 ? 13.578 10.43 21.438 1 96 145 ALA A C 1
ATOM 1131 O O . ALA A 1 145 ? 14.555 9.68 21.406 1 96 145 ALA A O 1
ATOM 1132 N N . SER A 1 146 ? 12.508 10.273 20.703 1 97.56 146 SER A N 1
ATOM 1133 C CA . SER A 1 146 ? 12.461 9.258 19.656 1 97.56 146 SER A CA 1
ATOM 1134 C C . SER A 1 146 ? 13.602 9.445 18.656 1 97.56 146 SER A C 1
ATOM 1136 O O . SER A 1 146 ? 14.312 8.492 18.344 1 97.56 146 SER A O 1
ATOM 1138 N N . ALA A 1 147 ? 13.789 10.633 18.188 1 96.5 147 ALA A N 1
ATOM 1139 C CA . ALA A 1 147 ? 14.82 10.969 17.203 1 96.5 147 ALA A CA 1
ATOM 1140 C C . ALA A 1 147 ? 16.203 10.664 17.75 1 96.5 147 ALA A C 1
ATOM 1142 O O . ALA A 1 147 ? 17.078 10.188 17.016 1 96.5 147 ALA A O 1
ATOM 1143 N N . ASP A 1 148 ? 16.422 10.938 19 1 97 148 ASP A N 1
ATOM 1144 C CA . ASP A 1 148 ? 17.703 10.695 19.641 1 97 148 ASP A CA 1
ATOM 1145 C C . ASP A 1 148 ? 18.062 9.203 19.625 1 97 148 ASP A C 1
ATOM 1147 O O . ASP A 1 148 ? 19.203 8.836 19.328 1 97 148 ASP A O 1
ATOM 1151 N N . LEU A 1 149 ? 17.125 8.359 19.922 1 98.25 149 LEU A N 1
ATOM 1152 C CA . LEU A 1 149 ? 17.344 6.918 19.906 1 98.25 149 LEU A CA 1
ATOM 1153 C C . LEU A 1 149 ? 17.656 6.434 18.5 1 98.25 149 LEU A C 1
ATOM 1155 O O . LEU A 1 149 ? 18.578 5.641 18.297 1 98.25 149 LEU A O 1
ATOM 1159 N N . ILE A 1 150 ? 16.922 6.973 17.547 1 97.56 150 ILE A N 1
ATOM 1160 C CA . ILE A 1 150 ? 17.109 6.582 16.156 1 97.56 150 ILE A CA 1
ATOM 1161 C C . ILE A 1 150 ? 18.5 7.02 15.672 1 97.56 150 ILE A C 1
ATOM 1163 O O . ILE A 1 150 ? 19.219 6.246 15.031 1 97.56 150 ILE A O 1
ATOM 1167 N N . ALA A 1 151 ? 18.875 8.203 16.016 1 95.62 151 ALA A N 1
ATOM 1168 C CA . ALA A 1 151 ? 20.172 8.727 15.625 1 95.62 151 ALA A CA 1
ATOM 1169 C C . ALA A 1 151 ? 21.297 7.883 16.203 1 95.62 151 ALA A C 1
ATOM 1171 O O . ALA A 1 151 ? 22.375 7.77 15.609 1 95.62 151 ALA A O 1
ATOM 1172 N N . LYS A 1 152 ? 21.047 7.211 17.328 1 97.12 152 LYS A N 1
ATOM 1173 C CA . LYS A 1 152 ? 22.047 6.391 18.016 1 97.12 152 LYS A CA 1
ATOM 1174 C C . LYS A 1 152 ? 22 4.945 17.531 1 97.12 152 LYS A C 1
ATOM 1176 O O . LYS A 1 152 ? 22.703 4.082 18.047 1 97.12 152 LYS A O 1
ATOM 1181 N N . GLY A 1 153 ? 21.047 4.652 16.641 1 96.38 153 GLY A N 1
ATOM 1182 C CA . GLY A 1 153 ? 21.016 3.336 16.016 1 96.38 153 GLY A CA 1
ATOM 1183 C C . GLY A 1 153 ? 19.953 2.43 16.594 1 96.38 153 GLY A C 1
ATOM 1184 O O . GLY A 1 153 ? 19.734 1.319 16.094 1 96.38 153 GLY A O 1
ATOM 1185 N N . ASP A 1 154 ? 19.266 2.912 17.672 1 98.19 154 ASP A N 1
ATOM 1186 C CA . ASP A 1 154 ? 18.156 2.146 18.234 1 98.19 154 ASP A CA 1
ATOM 1187 C C . ASP A 1 154 ? 16.844 2.504 17.547 1 98.19 154 ASP A C 1
ATOM 1189 O O . ASP A 1 154 ? 15.969 3.146 18.141 1 98.19 154 ASP A O 1
ATOM 1193 N N . ILE A 1 155 ? 16.609 2.008 16.422 1 97.81 155 ILE A N 1
ATOM 1194 C CA . ILE A 1 155 ? 15.492 2.367 15.555 1 97.81 155 ILE A CA 1
ATOM 1195 C C . ILE A 1 155 ? 14.188 1.851 16.172 1 97.81 155 ILE A C 1
ATOM 1197 O O . ILE A 1 155 ? 13.203 2.588 16.266 1 97.81 155 ILE A O 1
ATOM 1201 N N . ASP A 1 156 ? 14.203 0.642 16.609 1 97.62 156 ASP A N 1
ATOM 1202 C CA . ASP A 1 156 ? 13 0.045 17.188 1 97.62 156 ASP A CA 1
ATOM 1203 C C . ASP A 1 156 ? 12.562 0.797 18.438 1 97.62 156 ASP A C 1
ATOM 1205 O O . ASP A 1 156 ? 11.375 1.098 18.609 1 97.62 156 ASP A O 1
ATOM 1209 N N . GLY A 1 157 ? 13.555 1.077 19.281 1 98.12 157 GLY A N 1
ATOM 1210 C CA . GLY A 1 157 ? 13.242 1.841 20.484 1 98.12 157 GLY A CA 1
ATOM 1211 C C . GLY A 1 157 ? 12.703 3.227 20.188 1 98.12 157 GLY A C 1
ATOM 1212 O O . GLY A 1 157 ? 11.781 3.695 20.844 1 98.12 157 GLY A O 1
ATOM 1213 N N . GLY A 1 158 ? 13.273 3.891 19.219 1 98.5 158 GLY A N 1
ATOM 1214 C CA . GLY A 1 158 ? 12.789 5.195 18.797 1 98.5 158 GLY A CA 1
ATOM 1215 C C . GLY A 1 158 ? 11.383 5.16 18.234 1 98.5 158 GLY A C 1
ATOM 1216 O O . GLY A 1 158 ? 10.539 5.984 18.609 1 98.5 158 GLY A O 1
ATOM 1217 N N . MET A 1 159 ? 11.078 4.164 17.391 1 98.44 159 MET A N 1
ATOM 1218 C CA . MET A 1 159 ? 9.75 4.035 16.812 1 98.44 159 MET A CA 1
ATOM 1219 C C . MET A 1 159 ? 8.711 3.699 17.875 1 98.44 159 MET A C 1
ATOM 1221 O O . MET A 1 159 ? 7.582 4.184 17.828 1 98.44 159 MET A O 1
ATOM 1225 N N . GLN A 1 160 ? 9.141 2.875 18.875 1 98.31 160 GLN A N 1
ATOM 1226 C CA . GLN A 1 160 ? 8.25 2.561 19.984 1 98.31 160 GLN A CA 1
ATOM 1227 C C . GLN A 1 160 ? 7.848 3.822 20.734 1 98.31 160 GLN A C 1
ATOM 1229 O O . GLN A 1 160 ? 6.668 4.023 21.047 1 98.31 160 GLN A O 1
ATOM 1234 N N . LEU A 1 161 ? 8.82 4.664 21.016 1 97.75 161 LEU A N 1
ATOM 1235 C CA . LEU A 1 161 ? 8.547 5.902 21.734 1 97.75 161 LEU A CA 1
ATOM 1236 C C . LEU A 1 161 ? 7.594 6.789 20.938 1 97.75 161 LEU A C 1
ATOM 1238 O O . LEU A 1 161 ? 6.629 7.324 21.484 1 97.75 161 LEU A O 1
ATOM 1242 N N . PHE A 1 162 ? 7.793 6.934 19.672 1 97.38 162 PHE A N 1
ATOM 1243 C CA . PHE A 1 162 ? 6.996 7.809 18.812 1 97.38 162 PHE A CA 1
ATOM 1244 C C . PHE A 1 162 ? 5.566 7.293 18.703 1 97.38 162 PHE A C 1
ATOM 1246 O O . PHE A 1 162 ? 4.609 8.023 18.953 1 97.38 162 PHE A O 1
ATOM 1253 N N . ILE A 1 163 ? 5.402 6.023 18.328 1 97.62 163 ILE A N 1
ATOM 1254 C CA . ILE A 1 163 ? 4.086 5.445 18.078 1 97.62 163 ILE A CA 1
ATOM 1255 C C . ILE A 1 163 ? 3.303 5.355 19.375 1 97.62 163 ILE A C 1
ATOM 1257 O O . ILE A 1 163 ? 2.104 5.641 19.422 1 97.62 163 ILE A O 1
ATOM 1261 N N . ASP A 1 164 ? 3.979 5.004 20.5 1 96.5 164 ASP A N 1
ATOM 1262 C CA . ASP A 1 164 ? 3.307 4.906 21.797 1 96.5 164 ASP A CA 1
ATOM 1263 C C . ASP A 1 164 ? 2.848 6.277 22.281 1 96.5 164 ASP A C 1
ATOM 1265 O O . ASP A 1 164 ? 1.841 6.391 22.984 1 96.5 164 ASP A O 1
ATOM 1269 N N . ALA A 1 165 ? 3.572 7.305 21.922 1 94.19 165 ALA A N 1
ATOM 1270 C CA . ALA A 1 165 ? 3.17 8.664 22.266 1 94.19 165 ALA A CA 1
ATOM 1271 C C . ALA A 1 165 ? 1.873 9.055 21.562 1 94.19 165 ALA A C 1
ATOM 1273 O O . ALA A 1 165 ? 1.048 9.781 22.125 1 94.19 165 ALA A O 1
ATOM 1274 N N . LEU A 1 166 ? 1.68 8.531 20.375 1 93.94 166 LEU A N 1
ATOM 1275 C CA . LEU A 1 166 ? 0.528 8.906 19.562 1 93.94 166 LEU A CA 1
ATOM 1276 C C . LEU A 1 166 ? -0.663 8 19.859 1 93.94 166 LEU A C 1
ATOM 1278 O O . LEU A 1 166 ? -1.8 8.469 19.938 1 93.94 166 LEU A O 1
ATOM 1282 N N . GLU A 1 167 ? -0.402 6.688 20.016 1 95.31 167 GLU A N 1
ATOM 1283 C CA . GLU A 1 167 ? -1.48 5.703 20.016 1 95.31 167 GLU A CA 1
ATOM 1284 C C . GLU A 1 167 ? -1.633 5.043 21.391 1 95.31 167 GLU A C 1
ATOM 1286 O O . GLU A 1 167 ? -2.52 4.211 21.578 1 95.31 167 GLU A O 1
ATOM 1291 N N . GLY A 1 168 ? -0.79 5.43 22.328 1 93.69 168 GLY A N 1
ATOM 1292 C CA . GLY A 1 168 ? -0.841 4.875 23.672 1 93.69 168 GLY A CA 1
ATOM 1293 C C . GLY A 1 168 ? 0.208 3.809 23.922 1 93.69 168 GLY A C 1
ATOM 1294 O O . GLY A 1 168 ? 0.796 3.279 22.969 1 93.69 168 GLY A O 1
ATOM 1295 N N . PRO A 1 169 ? 0.439 3.496 25.234 1 94.94 169 PRO A N 1
ATOM 1296 C CA . PRO A 1 169 ? 1.477 2.529 25.594 1 94.94 169 PRO A CA 1
ATOM 1297 C C . PRO A 1 169 ? 1.246 1.155 24.969 1 94.94 169 PRO A C 1
ATOM 1299 O O . PRO A 1 169 ? 0.129 0.633 25.016 1 94.94 169 PRO A O 1
ATOM 1302 N N . GLY A 1 170 ? 2.324 0.604 24.359 1 97.25 170 GLY A N 1
ATOM 1303 C CA . GLY A 1 170 ? 2.279 -0.742 23.812 1 97.25 170 GLY A CA 1
ATOM 1304 C C . GLY A 1 170 ? 1.786 -0.787 22.375 1 97.25 170 GLY A C 1
ATOM 1305 O O . GLY A 1 170 ? 1.746 -1.854 21.766 1 97.25 170 GLY A O 1
ATOM 1306 N N . ALA A 1 171 ? 1.42 0.309 21.797 1 97.19 171 ALA A N 1
ATOM 1307 C CA . ALA A 1 171 ? 0.875 0.356 20.438 1 97.19 171 ALA A CA 1
ATOM 1308 C C . ALA A 1 171 ? 1.879 -0.185 19.422 1 97.19 171 ALA A C 1
ATOM 1310 O O . ALA A 1 171 ? 1.521 -0.977 18.547 1 97.19 171 ALA A O 1
ATOM 1311 N N . TRP A 1 172 ? 3.104 0.161 19.531 1 97.94 172 TRP A N 1
ATOM 1312 C CA . TRP A 1 172 ? 4.145 -0.287 18.609 1 97.94 172 TRP A CA 1
ATOM 1313 C C . TRP A 1 172 ? 4.285 -1.805 18.656 1 97.94 172 TRP A C 1
ATOM 1315 O O . TRP A 1 172 ? 4.348 -2.455 17.609 1 97.94 172 TRP A O 1
ATOM 1325 N N . LYS A 1 173 ? 4.277 -2.33 19.828 1 97.12 173 LYS A N 1
ATOM 1326 C CA . LYS A 1 173 ? 4.445 -3.771 20 1 97.12 173 LYS A CA 1
ATOM 1327 C C . LYS A 1 173 ? 3.281 -4.535 19.375 1 97.12 173 LYS A C 1
ATOM 1329 O O . LYS A 1 173 ? 3.465 -5.629 18.844 1 97.12 173 LYS A O 1
ATOM 1334 N N . ARG A 1 174 ? 2.146 -3.92 19.359 1 96.19 174 ARG A N 1
ATOM 1335 C CA . ARG A 1 174 ? 0.938 -4.602 18.906 1 96.19 174 ARG A CA 1
ATOM 1336 C C . ARG A 1 174 ? 0.765 -4.469 17.391 1 96.19 174 ARG A C 1
ATOM 1338 O O . ARG A 1 174 ? -0.047 -5.172 16.797 1 96.19 174 ARG A O 1
ATOM 1345 N N . LEU A 1 175 ? 1.474 -3.535 16.797 1 96.44 175 LEU A N 1
ATOM 1346 C CA . LEU A 1 175 ? 1.341 -3.342 15.352 1 96.44 175 LEU A CA 1
ATOM 1347 C C . LEU A 1 175 ? 1.789 -4.586 14.594 1 96.44 175 LEU A C 1
ATOM 1349 O O . LEU A 1 175 ? 2.814 -5.188 14.93 1 96.44 175 LEU A O 1
ATOM 1353 N N . PRO A 1 176 ? 0.971 -4.988 13.586 1 95.31 176 PRO A N 1
ATOM 1354 C CA . PRO A 1 176 ? 1.424 -6.09 12.734 1 95.31 176 PRO A CA 1
ATOM 1355 C C . PRO A 1 176 ? 2.721 -5.766 11.992 1 95.31 176 PRO A C 1
ATOM 1357 O O . PRO A 1 176 ? 3.074 -4.59 11.844 1 95.31 176 PRO A O 1
ATOM 1360 N N . ALA A 1 177 ? 3.404 -6.789 11.531 1 96.44 177 ALA A N 1
ATOM 1361 C CA . ALA A 1 177 ? 4.738 -6.664 10.953 1 96.44 177 ALA A CA 1
ATOM 1362 C C . ALA A 1 177 ? 4.711 -5.828 9.68 1 96.44 177 ALA A C 1
ATOM 1364 O O . ALA A 1 177 ? 5.621 -5.035 9.422 1 96.44 177 ALA A O 1
ATOM 1365 N N . ALA A 1 178 ? 3.676 -5.969 8.906 1 96.12 178 ALA A N 1
ATOM 1366 C CA . ALA A 1 178 ? 3.625 -5.301 7.605 1 96.12 178 ALA A CA 1
ATOM 1367 C C . ALA A 1 178 ? 3.553 -3.787 7.766 1 96.12 178 ALA A C 1
ATOM 1369 O O . ALA A 1 178 ? 4.395 -3.059 7.234 1 96.12 178 ALA A O 1
ATOM 1370 N N . PRO A 1 179 ? 2.574 -3.256 8.539 1 95.62 179 PRO A N 1
ATOM 1371 C CA . PRO A 1 179 ? 2.59 -1.804 8.727 1 95.62 179 PRO A CA 1
ATOM 1372 C C . PRO A 1 179 ? 3.836 -1.318 9.469 1 95.62 179 PRO A C 1
ATOM 1374 O O . PRO A 1 179 ? 4.312 -0.209 9.211 1 95.62 179 PRO A O 1
ATOM 1377 N N . LYS A 1 180 ? 4.375 -2.119 10.352 1 96.81 180 LYS A N 1
ATOM 1378 C CA . LYS A 1 180 ? 5.605 -1.76 11.055 1 96.81 180 LYS A CA 1
ATOM 1379 C C . LYS A 1 180 ? 6.746 -1.517 10.07 1 96.81 180 LYS A C 1
ATOM 1381 O O . LYS A 1 180 ? 7.48 -0.535 10.188 1 96.81 180 LYS A O 1
ATOM 1386 N N . GLN A 1 181 ? 6.879 -2.422 9.141 1 97.12 181 GLN A N 1
ATOM 1387 C CA . GLN A 1 181 ? 7.965 -2.314 8.172 1 97.12 181 GLN A CA 1
ATOM 1388 C C . GLN A 1 181 ? 7.848 -1.035 7.352 1 97.12 181 GLN A C 1
ATOM 1390 O O . GLN A 1 181 ? 8.852 -0.373 7.074 1 97.12 181 GLN A O 1
ATOM 1395 N N . ALA A 1 182 ? 6.641 -0.673 6.965 1 95.94 182 ALA A N 1
ATOM 1396 C CA . ALA A 1 182 ? 6.422 0.55 6.195 1 95.94 182 ALA A CA 1
ATOM 1397 C C . ALA A 1 182 ? 6.84 1.781 6.996 1 95.94 182 ALA A C 1
ATOM 1399 O O . ALA A 1 182 ? 7.438 2.711 6.449 1 95.94 182 ALA A O 1
ATOM 1400 N N . LEU A 1 183 ? 6.543 1.777 8.289 1 97.81 183 LEU A N 1
ATOM 1401 C CA . LEU A 1 183 ? 6.941 2.875 9.164 1 97.81 183 LEU A CA 1
ATOM 1402 C C . LEU A 1 183 ? 8.453 2.916 9.336 1 97.81 183 LEU A C 1
ATOM 1404 O O . LEU A 1 183 ? 9.055 3.992 9.312 1 97.81 183 LEU A O 1
ATOM 1408 N N . LEU A 1 184 ? 9.062 1.729 9.461 1 97.62 184 LEU A N 1
ATOM 1409 C CA . LEU A 1 184 ? 10.5 1.616 9.664 1 97.62 184 LEU A CA 1
ATOM 1410 C C . LEU A 1 184 ? 11.266 2.166 8.461 1 97.62 184 LEU A C 1
ATOM 1412 O O . LEU A 1 184 ? 12.359 2.723 8.617 1 97.62 184 LEU A O 1
ATOM 1416 N N . ASP A 1 185 ? 10.688 2.084 7.273 1 97.44 185 ASP A N 1
ATOM 1417 C CA . ASP A 1 185 ? 11.32 2.586 6.059 1 97.44 185 ASP A CA 1
ATOM 1418 C C . ASP A 1 185 ? 11.523 4.098 6.129 1 97.44 185 ASP A C 1
ATOM 1420 O O . ASP A 1 185 ? 12.305 4.66 5.363 1 97.44 185 ASP A O 1
ATOM 1424 N N . ASN A 1 186 ? 10.805 4.805 7.066 1 98.06 186 ASN A N 1
ATOM 1425 C CA . ASN A 1 186 ? 10.844 6.262 7.148 1 98.06 186 ASN A CA 1
ATOM 1426 C C . ASN A 1 186 ? 11.32 6.73 8.516 1 98.06 186 ASN A C 1
ATOM 1428 O O . ASN A 1 186 ? 11.211 7.914 8.844 1 98.06 186 ASN A O 1
ATOM 1432 N N . ALA A 1 187 ? 11.883 5.844 9.352 1 97.81 187 ALA A N 1
ATOM 1433 C CA . ALA A 1 187 ? 12.203 6.129 10.742 1 97.81 187 ALA A CA 1
ATOM 1434 C C . ALA A 1 187 ? 13.18 7.297 10.859 1 97.81 187 ALA A C 1
ATOM 1436 O O . ALA A 1 187 ? 13.039 8.148 11.742 1 97.81 187 ALA A O 1
ATOM 1437 N N . ILE A 1 188 ? 14.102 7.418 9.914 1 97 188 ILE A N 1
ATOM 1438 C CA . ILE A 1 188 ? 15.188 8.391 9.992 1 97 188 ILE A CA 1
ATOM 1439 C C . ILE A 1 188 ? 14.617 9.805 9.828 1 97 188 ILE A C 1
ATOM 1441 O O . ILE A 1 188 ? 15.25 10.781 10.242 1 97 188 ILE A O 1
ATOM 1445 N N . THR A 1 189 ? 13.422 9.953 9.25 1 97.31 189 THR A N 1
ATOM 1446 C CA . THR A 1 189 ? 12.844 11.273 9.008 1 97.31 189 THR A CA 1
ATOM 1447 C C . THR A 1 189 ? 12.484 11.953 10.328 1 97.31 189 THR A C 1
ATOM 1449 O O . THR A 1 189 ? 12.32 13.172 10.383 1 97.31 189 THR A O 1
ATOM 1452 N N . LEU A 1 190 ? 12.383 11.18 11.445 1 96.38 190 LEU A N 1
ATOM 1453 C CA . LEU A 1 190 ? 12.133 11.766 12.75 1 96.38 190 LEU A CA 1
ATOM 1454 C C . LEU A 1 190 ? 13.32 12.609 13.203 1 96.38 190 LEU A C 1
ATOM 1456 O O . LEU A 1 190 ? 13.156 13.586 13.938 1 96.38 190 LEU A O 1
ATOM 1460 N N . VAL A 1 191 ? 14.477 12.242 12.727 1 94.56 191 VAL A N 1
ATOM 1461 C CA . VAL A 1 191 ? 15.672 13.031 13.023 1 94.56 191 VAL A CA 1
ATOM 1462 C C . VAL A 1 191 ? 15.555 14.406 12.359 1 94.56 191 VAL A C 1
ATOM 1464 O O . VAL A 1 191 ? 15.844 15.43 12.984 1 94.56 191 VAL A O 1
ATOM 1467 N N . GLY A 1 192 ? 15.086 14.43 11.133 1 92.94 192 GLY A N 1
ATOM 1468 C CA . GLY A 1 192 ? 14.836 15.695 10.461 1 92.94 192 GLY A CA 1
ATOM 1469 C C . GLY A 1 192 ? 13.734 16.516 11.109 1 92.94 192 GLY A C 1
ATOM 1470 O O . GLY A 1 192 ? 13.812 17.75 11.164 1 92.94 192 GLY A O 1
ATOM 1471 N N . GLN A 1 193 ? 12.75 15.867 11.633 1 91.94 193 GLN A N 1
ATOM 1472 C CA . GLN A 1 193 ? 11.578 16.516 12.211 1 91.94 193 GLN A CA 1
ATOM 1473 C C . GLN A 1 193 ? 11.953 17.312 13.453 1 91.94 193 GLN A C 1
ATOM 1475 O O . GLN A 1 193 ? 11.336 18.344 13.75 1 91.94 193 GLN A O 1
ATOM 1480 N N . THR A 1 194 ? 12.953 16.906 14.133 1 87.81 194 THR A N 1
ATOM 1481 C CA . THR A 1 194 ? 13.375 17.609 15.344 1 87.81 194 THR A CA 1
ATOM 1482 C C . THR A 1 194 ? 14.016 18.953 14.992 1 87.81 194 THR A C 1
ATOM 1484 O O . THR A 1 194 ? 14.109 19.844 15.844 1 87.81 194 THR A O 1
ATOM 1487 N N . ARG A 1 195 ? 14.352 19.047 13.742 1 83.5 195 ARG A N 1
ATOM 1488 C CA . ARG A 1 195 ? 15.039 20.266 13.32 1 83.5 195 ARG A CA 1
ATOM 1489 C C . ARG A 1 195 ? 14.078 21.219 12.617 1 83.5 195 ARG A C 1
ATOM 1491 O O . ARG A 1 195 ? 14.469 22.328 12.227 1 83.5 195 ARG A O 1
ATOM 1498 N N . ASP A 1 196 ? 12.789 20.859 12.25 1 80.31 196 ASP A N 1
ATOM 1499 C CA . ASP A 1 196 ? 11.852 21.516 11.352 1 80.31 196 ASP A CA 1
ATOM 1500 C C . ASP A 1 196 ? 11.336 22.828 11.953 1 80.31 196 ASP A C 1
ATOM 1502 O O . ASP A 1 196 ? 10.914 23.719 11.227 1 80.31 196 ASP A O 1
ATOM 1506 N N . LYS A 1 197 ? 11.742 23.391 13.055 1 78.69 197 LYS A N 1
ATOM 1507 C CA . LYS A 1 197 ? 11.195 24.609 13.648 1 78.69 197 LYS A CA 1
ATOM 1508 C C . LYS A 1 197 ? 9.758 24.844 13.195 1 78.69 197 LYS A C 1
ATOM 1510 O O . LYS A 1 197 ? 9.422 25.922 12.695 1 78.69 197 LYS A O 1
ATOM 1515 N N . ARG A 1 198 ? 8.68 24.031 13.32 1 87.06 198 ARG A N 1
ATOM 1516 C CA . ARG A 1 198 ? 7.277 24.125 12.93 1 87.06 198 ARG A CA 1
ATOM 1517 C C . ARG A 1 198 ? 6.562 25.234 13.688 1 87.06 198 ARG A C 1
ATOM 1519 O O . ARG A 1 198 ? 6.457 25.188 14.914 1 87.06 198 ARG A O 1
ATOM 1526 N N . PRO A 1 199 ? 6.152 26.328 12.922 1 89 199 PRO A N 1
ATOM 1527 C CA . PRO A 1 199 ? 5.441 27.391 13.625 1 89 199 PRO A CA 1
ATOM 1528 C C . PRO A 1 199 ? 4.109 26.922 14.211 1 89 199 PRO A C 1
ATOM 1530 O O . PRO A 1 199 ? 3.354 26.219 13.547 1 89 199 PRO A O 1
ATOM 1533 N N . PRO A 1 200 ? 3.826 27.344 15.445 1 93.75 200 PRO A N 1
ATOM 1534 C CA . PRO A 1 200 ? 2.504 27.031 15.992 1 93.75 200 PRO A CA 1
ATOM 1535 C C . PRO A 1 200 ? 1.37 27.703 15.219 1 93.75 200 PRO A C 1
ATOM 1537 O O . PRO A 1 200 ? 1.596 28.688 14.516 1 93.75 200 PRO A O 1
ATOM 1540 N N . PHE A 1 201 ? 0.166 27.109 15.273 1 96.5 201 PHE A N 1
ATOM 1541 C CA . PHE A 1 201 ? -1.029 27.734 14.719 1 96.5 201 PHE A CA 1
ATOM 1542 C C . PHE A 1 201 ? -1.479 28.906 15.586 1 96.5 201 PHE A C 1
ATOM 1544 O O . PHE A 1 201 ? -1.502 28.812 16.812 1 96.5 201 PHE A O 1
ATOM 1551 N N . SER A 1 202 ? -1.788 30 14.945 1 97.62 202 SER A N 1
ATOM 1552 C CA . SER A 1 202 ? -2.412 31.141 15.617 1 97.62 202 SER A CA 1
ATOM 1553 C C . SER A 1 202 ? -3.869 31.297 15.195 1 97.62 202 SER A C 1
ATOM 1555 O O . SER A 1 202 ? -4.309 30.688 14.219 1 97.62 202 SER A O 1
ATOM 1557 N N . LYS A 1 203 ? -4.617 32.062 15.969 1 98.31 203 LYS A N 1
ATOM 1558 C CA . LYS A 1 203 ? -5.992 32.406 15.594 1 98.31 203 LYS A CA 1
ATOM 1559 C C . LYS A 1 203 ? -6.043 33.062 14.227 1 98.31 203 LYS A C 1
ATOM 1561 O O . LYS A 1 203 ? -6.914 32.75 13.414 1 98.31 203 LYS A O 1
ATOM 1566 N N . ALA A 1 204 ? -5.117 33.969 14.008 1 98.38 204 ALA A N 1
ATOM 1567 C CA . ALA A 1 204 ? -5.039 34.656 12.727 1 98.38 204 ALA A CA 1
ATOM 1568 C C . ALA A 1 204 ? -4.82 33.656 11.578 1 98.38 204 ALA A C 1
ATOM 1570 O O . ALA A 1 204 ? -5.355 33.844 10.484 1 98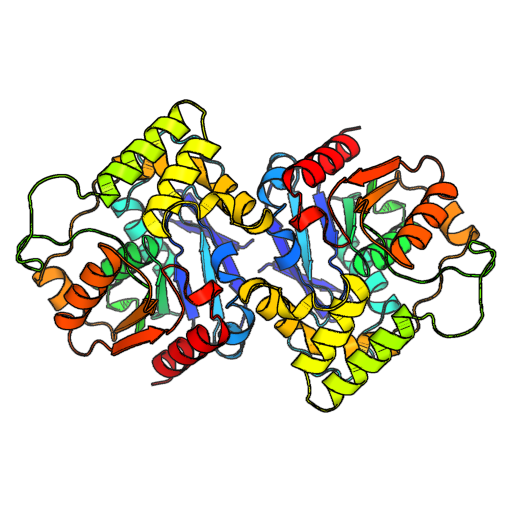.38 204 ALA A O 1
ATOM 1571 N N . ASP A 1 205 ? -3.977 32.656 11.797 1 98.5 205 ASP A N 1
ATOM 1572 C CA . ASP A 1 205 ? -3.773 31.594 10.797 1 98.5 205 ASP A CA 1
ATOM 1573 C C . ASP A 1 205 ? -5.094 30.938 10.43 1 98.5 205 ASP A C 1
ATOM 1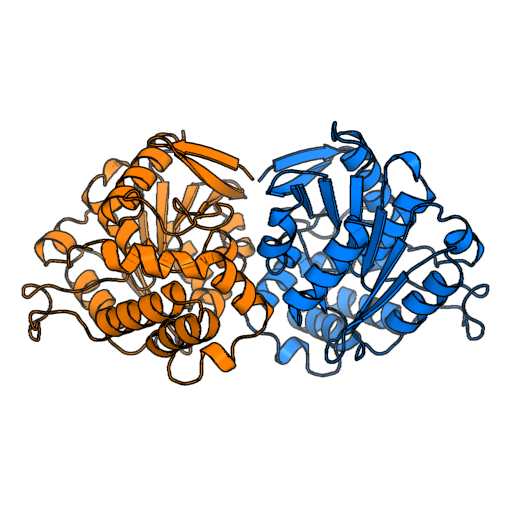575 O O . ASP A 1 205 ? -5.41 30.781 9.242 1 98.5 205 ASP A O 1
ATOM 1579 N N . ALA A 1 206 ? -5.836 30.484 11.414 1 98.69 206 ALA A N 1
ATOM 1580 C CA . ALA A 1 206 ? -7.098 29.781 11.195 1 98.69 206 ALA A CA 1
ATOM 1581 C C . ALA A 1 206 ? -8.102 30.672 10.469 1 98.69 206 ALA A C 1
ATOM 1583 O O . ALA A 1 206 ? -8.75 30.234 9.516 1 98.69 206 ALA A O 1
ATOM 1584 N N . GLU A 1 207 ? -8.18 31.922 10.867 1 98.62 207 GLU A N 1
ATOM 1585 C CA . GLU A 1 207 ? -9.141 32.875 10.305 1 98.62 207 GLU A CA 1
ATOM 1586 C C . GLU A 1 207 ? -8.797 33.219 8.859 1 98.62 207 GLU A C 1
ATOM 1588 O O . GLU A 1 207 ? -9.656 33.656 8.094 1 98.62 207 GLU A O 1
ATOM 1593 N N . ALA A 1 208 ? -7.547 32.969 8.523 1 98.31 208 ALA A N 1
ATOM 1594 C CA . ALA A 1 208 ? -7.074 33.344 7.184 1 98.31 208 ALA A CA 1
ATOM 1595 C C . ALA A 1 208 ? -7.492 32.281 6.164 1 98.31 208 ALA A C 1
ATOM 1597 O O . ALA A 1 208 ? -7.418 32.5 4.953 1 98.31 208 ALA A O 1
ATOM 1598 N N . ILE A 1 209 ? -7.902 31.109 6.578 1 98.81 209 ILE A N 1
ATOM 1599 C CA . ILE A 1 209 ? -8.297 30.031 5.668 1 98.81 209 ILE A CA 1
ATOM 1600 C C . ILE A 1 209 ? -9.617 30.391 4.996 1 98.81 209 ILE A C 1
ATOM 1602 O O . ILE A 1 209 ? -10.633 30.594 5.668 1 98.81 209 ILE A O 1
ATOM 1606 N N . LYS A 1 210 ? -9.586 30.438 3.689 1 97.56 210 LYS A N 1
ATOM 1607 C CA . LYS A 1 210 ? -10.773 30.766 2.908 1 97.56 210 LYS A CA 1
ATOM 1608 C C . LYS A 1 210 ? -11.328 29.531 2.193 1 97.56 210 LYS A C 1
ATOM 1610 O O . LYS A 1 210 ? -12.484 29.531 1.77 1 97.56 210 LYS A O 1
ATOM 1615 N N . THR A 1 211 ? -10.492 28.578 2.004 1 98.38 211 THR A N 1
ATOM 1616 C CA . THR A 1 211 ? -10.875 27.344 1.327 1 98.38 211 THR A CA 1
ATOM 1617 C C . THR A 1 21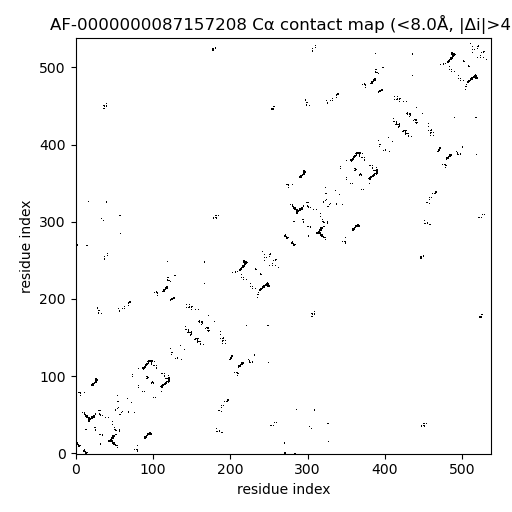1 ? -11.883 26.562 2.158 1 98.38 211 THR A C 1
ATOM 1619 O O . THR A 1 211 ? -11.688 26.359 3.359 1 98.38 211 THR A O 1
ATOM 1622 N N . PRO A 1 212 ? -13.062 26.125 1.529 1 98.75 212 PRO A N 1
ATOM 1623 C CA . PRO A 1 212 ? -13.945 25.234 2.285 1 98.75 212 PRO A CA 1
ATOM 1624 C C . PRO A 1 212 ? -13.188 24.062 2.906 1 98.75 212 PRO A C 1
ATOM 1626 O O . PRO A 1 212 ? -12.43 23.375 2.217 1 98.75 212 PRO A O 1
ATOM 1629 N N . THR A 1 213 ? -13.398 23.844 4.254 1 98.94 213 THR A N 1
ATOM 1630 C CA . THR A 1 213 ? -12.508 22.938 4.98 1 98.94 213 THR A CA 1
ATOM 1631 C C . THR A 1 213 ? -13.305 21.906 5.766 1 98.94 213 THR A C 1
ATOM 1633 O O . THR A 1 213 ? -14.297 22.25 6.418 1 98.94 213 THR A O 1
ATOM 1636 N N . LEU A 1 214 ? -12.875 20.641 5.652 1 98.94 214 LEU A N 1
ATOM 1637 C CA . LEU A 1 214 ? -13.352 19.531 6.473 1 98.94 214 LEU A CA 1
ATOM 1638 C C . LEU A 1 214 ? -12.273 19.062 7.438 1 98.94 214 LEU A C 1
ATOM 1640 O O . LEU A 1 214 ? -11.156 18.75 7.023 1 98.94 214 LEU A O 1
ATOM 1644 N N . PHE A 1 215 ? -12.602 19.094 8.727 1 98.94 215 PHE A N 1
ATOM 1645 C CA . PHE A 1 215 ? -11.773 18.453 9.742 1 98.94 215 PHE A CA 1
ATOM 1646 C C . PHE A 1 215 ? -12.305 17.062 10.078 1 98.94 215 PHE A C 1
ATOM 1648 O O . PHE A 1 215 ? -13.5 16.891 10.312 1 98.94 215 PHE A O 1
ATOM 1655 N N . ILE A 1 216 ? -11.445 16.094 10.07 1 98.94 216 ILE A N 1
ATOM 1656 C CA . ILE A 1 216 ? -11.82 14.734 10.445 1 98.94 216 ILE A CA 1
ATOM 1657 C C . ILE A 1 216 ? -10.906 14.227 11.555 1 98.94 216 ILE A C 1
ATOM 1659 O O . ILE A 1 216 ? -9.695 14.461 11.523 1 98.94 216 ILE A O 1
ATOM 1663 N N . GLY A 1 217 ? -11.461 13.57 12.578 1 98.69 217 GLY A N 1
ATOM 1664 C CA . GLY A 1 217 ? -10.656 13.008 13.648 1 98.69 217 GLY A CA 1
ATOM 1665 C C . GLY A 1 217 ? -11.188 11.68 14.156 1 98.69 217 GLY A C 1
ATOM 1666 O O . GLY A 1 217 ? -12.297 11.273 13.805 1 98.69 217 GLY A O 1
ATOM 1667 N N . GLY A 1 218 ? -10.336 10.922 14.82 1 98.62 218 GLY A N 1
ATOM 1668 C CA . GLY A 1 218 ? -10.773 9.766 15.594 1 98.62 218 GLY A CA 1
ATOM 1669 C C . GLY A 1 218 ? -11.328 10.141 16.953 1 98.62 218 GLY A C 1
ATOM 1670 O O . GLY A 1 218 ? -10.664 10.828 17.734 1 98.62 218 GLY A O 1
ATOM 1671 N N . ALA A 1 219 ? -12.438 9.625 17.266 1 98.44 219 ALA A N 1
ATOM 1672 C CA . ALA A 1 219 ? -13.125 10.008 18.484 1 98.44 219 ALA A CA 1
ATOM 1673 C C . ALA A 1 219 ? -12.344 9.547 19.719 1 98.44 219 ALA A C 1
ATOM 1675 O O . ALA A 1 219 ? -12.508 10.109 20.812 1 98.44 219 ALA A O 1
ATOM 1676 N N . ASN A 1 220 ? -11.484 8.555 19.562 1 97.88 220 ASN A N 1
ATOM 1677 C CA . ASN A 1 220 ? -10.742 8 20.688 1 97.88 220 ASN A CA 1
ATOM 1678 C C . ASN A 1 220 ? -9.312 8.531 20.734 1 97.88 220 ASN A C 1
ATOM 1680 O O . ASN A 1 220 ? -8.508 8.086 21.547 1 97.88 220 ASN A O 1
ATOM 1684 N N . THR A 1 221 ? -8.984 9.422 19.766 1 96.81 221 THR A N 1
ATOM 1685 C CA . THR A 1 221 ? -7.668 10.047 19.844 1 96.81 221 THR A CA 1
ATOM 1686 C C . THR A 1 221 ? -7.527 10.867 21.109 1 96.81 221 THR A C 1
ATOM 1688 O O . THR A 1 221 ? -8.453 11.578 21.516 1 96.81 221 THR A O 1
ATOM 1691 N N . ARG A 1 222 ? -6.43 10.75 21.766 1 91.31 222 ARG A N 1
ATOM 1692 C CA . ARG A 1 222 ? -6.184 11.484 23 1 91.31 222 ARG A CA 1
ATOM 1693 C C . ARG A 1 222 ? -5.008 12.445 22.844 1 91.31 222 ARG A C 1
ATOM 1695 O O . ARG A 1 222 ? -4.293 12.398 21.844 1 91.31 222 ARG A O 1
ATOM 1702 N N . GLY A 1 223 ? -4.938 13.344 23.781 1 88.44 223 GLY A N 1
ATOM 1703 C CA . GLY A 1 223 ? -3.773 14.211 23.828 1 88.44 223 GLY A CA 1
ATOM 1704 C C . GLY A 1 223 ? -3.971 15.508 23.062 1 88.44 223 GLY A C 1
ATOM 1705 O O . GLY A 1 223 ? -5.062 16.078 23.062 1 88.44 223 GLY A O 1
ATOM 1706 N N . VAL A 1 224 ? -2.961 16.016 22.438 1 88.81 224 VAL A N 1
ATOM 1707 C CA . VAL A 1 224 ? -2.895 17.359 21.906 1 88.81 224 VAL A CA 1
ATOM 1708 C C . VAL A 1 224 ? -3.611 17.422 20.547 1 88.81 224 VAL A C 1
ATOM 1710 O O . VAL A 1 224 ? -4.18 18.453 20.188 1 88.81 224 VAL A O 1
ATOM 1713 N N . LEU A 1 225 ? -3.713 16.344 19.797 1 94 225 LEU A N 1
ATOM 1714 C CA . LEU A 1 225 ? -4.184 16.359 18.422 1 94 225 LEU A CA 1
ATOM 1715 C C . LEU A 1 225 ? -5.652 16.75 18.344 1 94 225 LEU A C 1
ATOM 1717 O O . LEU A 1 225 ? -6.023 17.625 17.562 1 94 225 LEU A O 1
ATOM 1721 N N . PRO A 1 226 ? -6.496 16.156 19.234 1 95.56 226 PRO A N 1
ATOM 1722 C CA . PRO A 1 226 ? -7.887 16.625 19.219 1 95.56 226 PRO A CA 1
ATOM 1723 C C . PRO A 1 226 ? -8.023 18.094 19.609 1 95.56 226 PRO A C 1
ATOM 1725 O O . PRO A 1 226 ? -8.891 18.797 19.078 1 95.56 226 PRO A O 1
ATOM 1728 N N . LYS A 1 227 ? -7.223 18.594 20.531 1 94.25 227 LYS A N 1
ATOM 1729 C CA . LYS A 1 227 ? -7.25 20 20.906 1 94.25 227 LYS A CA 1
ATOM 1730 C C . LYS A 1 227 ? -6.934 20.906 19.719 1 94.25 227 LYS A C 1
ATOM 1732 O O . LYS A 1 227 ? -7.605 21.906 19.516 1 94.25 227 LYS A O 1
ATOM 1737 N N . VAL A 1 228 ? -5.93 20.516 18.984 1 95.94 228 VAL A N 1
ATOM 1738 C CA . VAL A 1 228 ? -5.523 21.281 17.812 1 95.94 228 VAL A CA 1
ATOM 1739 C C . VAL A 1 228 ? -6.656 21.281 16.781 1 95.94 228 VAL A C 1
ATOM 1741 O O . VAL A 1 228 ? -7.027 22.344 16.266 1 95.94 228 VAL A O 1
ATOM 1744 N N . LEU A 1 229 ? -7.199 20.094 16.5 1 98.19 229 LEU A N 1
ATOM 1745 C CA . LEU A 1 229 ? -8.273 19.953 15.523 1 98.19 229 LEU A CA 1
ATOM 1746 C C . LEU A 1 229 ? -9.445 20.859 15.875 1 98.19 229 LEU A C 1
ATOM 1748 O O . LEU A 1 229 ? -9.898 21.656 15.039 1 98.19 229 LEU A O 1
ATOM 1752 N N . HIS A 1 230 ? -9.914 20.875 17.109 1 97.81 230 HIS A N 1
ATOM 1753 C CA . HIS A 1 230 ? -11.102 21.625 17.516 1 97.81 230 HIS A CA 1
ATOM 1754 C C . HIS A 1 230 ? -10.82 23.125 17.562 1 97.81 230 HIS A C 1
ATOM 1756 O O . HIS A 1 230 ? -11.68 23.938 17.188 1 97.81 230 HIS A O 1
ATOM 1762 N N . ALA A 1 231 ? -9.609 23.5 18.016 1 97.81 231 ALA A N 1
ATOM 1763 C CA . ALA A 1 231 ? -9.242 24.922 18.047 1 97.81 231 ALA A CA 1
ATOM 1764 C C . ALA A 1 231 ? -9.234 25.516 16.656 1 97.81 231 ALA A C 1
ATOM 1766 O O . ALA A 1 231 ? -9.766 26.609 16.422 1 97.81 231 ALA A O 1
ATOM 1767 N N . LEU A 1 232 ? -8.633 24.781 15.703 1 98.69 232 LEU A N 1
ATOM 1768 C CA . LEU A 1 232 ? -8.602 25.266 14.328 1 98.69 232 LEU A CA 1
ATOM 1769 C C . LEU A 1 232 ? -10 25.297 13.734 1 98.69 232 LEU A C 1
ATOM 1771 O O . LEU A 1 232 ? -10.398 26.297 13.125 1 98.69 232 LEU A O 1
ATOM 1775 N N . ALA A 1 233 ? -10.75 24.25 13.938 1 98.62 233 ALA A N 1
ATOM 1776 C CA . ALA A 1 233 ? -12.078 24.141 13.344 1 98.62 233 ALA A CA 1
ATOM 1777 C C . ALA A 1 233 ? -12.992 25.25 13.844 1 98.62 233 ALA A C 1
ATOM 1779 O O . ALA A 1 233 ? -13.828 25.766 13.086 1 98.62 233 ALA A O 1
ATOM 1780 N N . SER A 1 234 ? -12.875 25.656 15.07 1 98.12 234 SER A N 1
ATOM 1781 C CA . SER A 1 234 ? -13.719 26.688 15.672 1 98.12 234 SER A CA 1
ATOM 1782 C C . SER A 1 234 ? -13.414 28.062 15.094 1 98.12 234 SER A C 1
ATOM 1784 O O . SER A 1 234 ? -14.211 28.984 15.242 1 98.12 234 SER A O 1
ATOM 1786 N N . ASN A 1 235 ? -12.242 28.203 14.438 1 98.5 235 ASN A N 1
ATOM 1787 C CA . ASN A 1 235 ? -11.828 29.531 13.992 1 98.5 235 ASN A CA 1
ATOM 1788 C C . ASN A 1 235 ? -11.703 29.594 12.477 1 98.5 235 ASN A C 1
ATOM 1790 O O . ASN A 1 235 ? -11.484 30.672 11.914 1 98.5 235 ASN A O 1
ATOM 1794 N N . VAL A 1 236 ? -11.734 28.453 11.766 1 98.69 236 VAL A N 1
ATOM 1795 C CA . VAL A 1 236 ? -11.867 28.422 10.32 1 98.69 236 VAL A CA 1
ATOM 1796 C C . VAL A 1 236 ? -13.336 28.609 9.93 1 98.69 236 VAL A C 1
ATOM 1798 O O . VAL A 1 236 ? -14.18 27.766 10.25 1 98.69 236 VAL A O 1
ATOM 1801 N N . LYS A 1 237 ? -13.641 29.672 9.242 1 97.56 237 LYS A N 1
ATOM 1802 C CA . LYS A 1 237 ? -15.023 30.016 8.922 1 97.56 237 LYS A CA 1
ATOM 1803 C C . LYS A 1 237 ? -15.672 28.938 8.062 1 97.56 237 LYS A C 1
ATOM 1805 O O . LYS A 1 237 ? -15.125 28.547 7.023 1 97.56 237 LYS A O 1
ATOM 1810 N N . GLY A 1 238 ? -16.781 28.375 8.547 1 97.5 238 GLY A N 1
ATOM 1811 C CA . GLY A 1 238 ? -17.562 27.438 7.762 1 97.5 238 GLY A CA 1
ATOM 1812 C C . GLY A 1 238 ? -17.016 26.031 7.793 1 97.5 238 GLY A C 1
ATOM 1813 O O . GLY A 1 238 ? -17.422 25.172 7.008 1 97.5 238 GLY A O 1
ATOM 1814 N N . ALA A 1 239 ? -16.094 25.766 8.672 1 98.19 239 ALA A N 1
ATOM 1815 C CA . ALA A 1 239 ? -15.484 24.453 8.75 1 98.19 239 ALA A CA 1
ATOM 1816 C C . ALA A 1 239 ? -16.516 23.391 9.148 1 98.19 239 ALA A C 1
ATOM 1818 O O . ALA A 1 239 ? -17.375 23.641 9.984 1 98.19 239 ALA A O 1
ATOM 1819 N N . ARG A 1 240 ? -16.422 22.25 8.531 1 98.5 240 ARG A N 1
ATOM 1820 C CA . ARG A 1 240 ? -17.125 21.047 8.945 1 98.5 240 ARG A CA 1
ATOM 1821 C C . ARG A 1 240 ? -16.234 20.141 9.773 1 98.5 240 ARG A C 1
ATOM 1823 O O . ARG A 1 240 ? -15.031 20.031 9.516 1 98.5 240 ARG A O 1
ATOM 1830 N N . VAL A 1 241 ? -16.844 19.531 10.82 1 98.81 241 VAL A N 1
ATOM 1831 C CA . VAL A 1 241 ? -16.078 18.625 11.672 1 98.81 241 VAL A CA 1
ATOM 1832 C C . VAL A 1 241 ? -16.766 17.266 11.719 1 98.81 241 VAL A C 1
ATOM 1834 O O . VAL A 1 241 ? -17.984 17.188 11.938 1 98.81 241 VAL A O 1
ATOM 1837 N N . GLU A 1 242 ? -16.047 16.188 11.469 1 98.88 242 GLU A N 1
ATOM 1838 C CA . GLU A 1 242 ? -16.531 14.82 11.586 1 98.88 242 GLU A CA 1
ATOM 1839 C C . GLU A 1 242 ? -15.602 13.984 12.469 1 98.88 242 GLU A C 1
ATOM 1841 O O . GLU A 1 242 ? -14.406 13.891 12.203 1 98.88 242 GLU A O 1
ATOM 1846 N N . MET A 1 243 ? -16.141 13.43 13.539 1 98.75 243 MET A N 1
ATOM 1847 C CA . MET A 1 243 ? -15.406 12.5 14.391 1 98.75 243 MET A CA 1
ATOM 1848 C C . MET A 1 243 ? -15.859 11.062 14.148 1 98.75 243 MET A C 1
ATOM 1850 O O . MET A 1 243 ? -17.062 10.766 14.211 1 98.75 243 MET A O 1
ATOM 1854 N N . ILE A 1 244 ? -14.977 10.18 13.875 1 98.81 244 ILE A N 1
ATOM 1855 C CA . ILE A 1 244 ? -15.32 8.789 13.586 1 98.81 244 ILE A CA 1
ATOM 1856 C C . ILE A 1 244 ? -15.258 7.961 14.859 1 98.81 244 ILE A C 1
ATOM 1858 O O . ILE A 1 244 ? -14.188 7.77 15.438 1 98.81 244 ILE A O 1
ATOM 1862 N N . PRO A 1 245 ? -16.359 7.453 15.344 1 98.44 245 PRO A N 1
ATOM 1863 C CA . PRO A 1 245 ? -16.391 6.672 16.578 1 98.44 245 PRO A CA 1
ATOM 1864 C C . PRO A 1 245 ? -15.508 5.426 16.5 1 98.44 245 PRO A C 1
ATOM 1866 O O . PRO A 1 245 ? -15.398 4.801 15.445 1 98.44 245 PRO A O 1
ATOM 1869 N N . GLY A 1 246 ? -14.867 5.074 17.609 1 97.88 246 GLY A N 1
ATOM 1870 C CA . GLY A 1 246 ? -14.133 3.828 17.734 1 97.88 246 GLY A CA 1
ATOM 1871 C C . GLY A 1 246 ? -12.75 3.889 17.109 1 97.88 246 GLY A C 1
ATOM 1872 O O . GLY A 1 246 ? -12.055 2.877 17.031 1 97.88 246 GLY A O 1
ATOM 1873 N N . THR A 1 247 ? -12.383 5.012 16.594 1 98.31 247 THR A N 1
ATOM 1874 C CA . THR A 1 247 ? -11.094 5.129 15.922 1 98.31 247 THR A CA 1
ATOM 1875 C C . THR A 1 247 ? -10.188 6.117 16.656 1 98.31 247 THR A C 1
ATOM 1877 O O . THR A 1 247 ? -10.656 6.883 17.5 1 98.31 247 THR A O 1
ATOM 1880 N N . THR A 1 248 ? -8.938 6.004 16.391 1 98.12 248 THR A N 1
ATOM 1881 C CA . THR A 1 248 ? -7.914 6.898 16.906 1 98.12 248 THR A CA 1
ATOM 1882 C C . THR A 1 248 ? -7.23 7.656 15.773 1 98.12 248 THR A C 1
ATOM 1884 O O . THR A 1 248 ? -7.855 7.949 14.75 1 98.12 248 THR A O 1
ATOM 1887 N N . HIS A 1 249 ? -5.973 8.086 15.922 1 97.81 249 HIS A N 1
ATOM 1888 C CA . HIS A 1 249 ? -5.242 8.984 15.031 1 97.81 249 HIS A CA 1
ATOM 1889 C C . HIS A 1 249 ? -5.199 8.438 13.609 1 97.81 249 HIS A C 1
ATOM 1891 O O . HIS A 1 249 ? -5.34 9.195 12.648 1 97.81 249 HIS A O 1
ATOM 1897 N N . PRO A 1 250 ? -5.027 7.145 13.383 1 97.62 250 PRO A N 1
ATOM 1898 C CA . PRO A 1 250 ? -5.105 6.602 12.031 1 97.62 250 PRO A CA 1
ATOM 1899 C C . PRO A 1 250 ? -6.512 6.145 11.656 1 97.62 250 PRO A C 1
ATOM 1901 O O . PRO A 1 250 ? -6.695 5.027 11.164 1 97.62 250 PRO A O 1
ATOM 1904 N N . MET A 1 251 ? -7.434 7.023 11.734 1 98.44 251 MET A N 1
ATOM 1905 C CA . MET A 1 251 ? -8.852 6.707 11.594 1 98.44 251 MET A CA 1
ATOM 1906 C C . MET A 1 251 ? -9.148 6.18 10.195 1 98.44 251 MET A C 1
ATOM 1908 O O . MET A 1 251 ? -10.039 5.34 10.016 1 98.44 251 MET A O 1
ATOM 1912 N N . PHE A 1 252 ? -8.469 6.645 9.141 1 98.06 252 PHE A N 1
ATOM 1913 C CA . PHE A 1 252 ? -8.734 6.215 7.773 1 98.06 252 PHE A CA 1
ATOM 1914 C C . PHE A 1 252 ? -8.281 4.773 7.562 1 98.06 252 PHE A C 1
ATOM 1916 O O . PHE A 1 252 ? -8.742 4.105 6.637 1 98.06 252 PHE A O 1
ATOM 1923 N N . GLU A 1 253 ? -7.336 4.266 8.359 1 97.44 253 GLU A N 1
ATOM 1924 C CA . GLU A 1 253 ? -6.949 2.859 8.32 1 97.44 253 GLU A CA 1
ATOM 1925 C C . GLU A 1 253 ? -7.91 2 9.133 1 97.44 253 GLU A C 1
ATOM 1927 O O . GLU A 1 253 ? -8.18 0.852 8.781 1 97.44 253 GLU A O 1
ATOM 1932 N N . GLN A 1 254 ? -8.391 2.574 10.242 1 97.81 254 GLN A N 1
ATOM 1933 C CA . GLN A 1 254 ? -9.211 1.825 11.188 1 97.81 254 GLN A CA 1
ATOM 1934 C C . GLN A 1 254 ? -10.656 1.732 10.711 1 97.81 254 GLN A C 1
ATOM 1936 O O . GLN A 1 254 ? -11.359 0.777 11.039 1 97.81 254 GLN A O 1
ATOM 1941 N N . ALA A 1 255 ? -11.062 2.748 9.945 1 98.44 255 ALA A N 1
ATOM 1942 C CA . ALA A 1 255 ? -12.414 2.785 9.398 1 98.44 255 ALA A CA 1
ATOM 1943 C C . ALA A 1 255 ? -12.422 3.375 7.988 1 98.44 255 ALA A C 1
ATOM 1945 O O . ALA A 1 255 ? -13.07 4.395 7.738 1 98.44 255 ALA A O 1
ATOM 1946 N N . PRO A 1 256 ? -11.836 2.662 7.043 1 98.44 256 PRO A N 1
ATOM 1947 C CA . PRO A 1 256 ? -11.664 3.221 5.699 1 98.44 256 PRO A CA 1
ATOM 1948 C C . PRO A 1 256 ? -13 3.529 5.016 1 98.44 256 PRO A C 1
ATOM 1950 O O . PRO A 1 256 ? -13.125 4.547 4.336 1 98.44 256 PRO A O 1
ATOM 1953 N N . ARG A 1 257 ? -13.992 2.693 5.164 1 97.12 257 ARG A N 1
ATOM 1954 C CA . ARG A 1 257 ? -15.273 2.898 4.496 1 97.12 257 ARG A CA 1
ATOM 1955 C C . ARG A 1 257 ? -15.945 4.172 4.984 1 97.12 257 ARG A C 1
ATOM 1957 O O . ARG A 1 257 ? -16.328 5.027 4.184 1 97.12 257 ARG A O 1
ATOM 1964 N N . ARG A 1 258 ? -16.062 4.27 6.309 1 98.5 258 ARG A N 1
ATOM 1965 C CA . ARG A 1 258 ? -16.703 5.457 6.883 1 98.5 258 ARG A CA 1
ATOM 1966 C C . ARG A 1 258 ? -15.906 6.715 6.543 1 98.5 258 ARG A C 1
ATOM 1968 O O . ARG A 1 258 ? -16.484 7.75 6.211 1 98.5 258 ARG A O 1
ATOM 1975 N N . TYR A 1 259 ? -14.594 6.668 6.641 1 98.88 259 TYR A N 1
ATOM 1976 C CA . TYR A 1 259 ? -13.727 7.789 6.301 1 98.88 259 TYR A CA 1
ATOM 1977 C C . TYR A 1 259 ? -13.977 8.266 4.875 1 98.88 259 TYR A C 1
ATOM 1979 O O . TYR A 1 259 ? -14.172 9.461 4.637 1 98.88 259 TYR A O 1
ATOM 1987 N N . CYS A 1 260 ? -14.023 7.32 3.912 1 98.81 260 CYS A N 1
ATOM 1988 C CA . CYS A 1 260 ? -14.195 7.66 2.504 1 98.81 260 CYS A CA 1
ATOM 1989 C C . CYS A 1 260 ? -15.594 8.219 2.248 1 98.81 260 CYS A C 1
ATOM 1991 O O . CYS A 1 260 ? -15.773 9.109 1.418 1 98.81 260 CYS A O 1
ATOM 1993 N N . GLU A 1 261 ? -16.609 7.688 2.941 1 98.56 261 GLU A N 1
ATOM 1994 C CA . GLU A 1 261 ? -17.953 8.227 2.826 1 98.56 261 GLU A CA 1
ATOM 1995 C C . GLU A 1 261 ? -18 9.703 3.205 1 98.56 261 GLU A C 1
ATOM 1997 O O . GLU A 1 261 ? -18.578 10.516 2.484 1 98.56 261 GLU A O 1
ATOM 2002 N N . ILE A 1 262 ? -17.344 10.062 4.293 1 98.88 262 ILE A N 1
ATOM 2003 C CA . ILE A 1 262 ? -17.312 11.438 4.781 1 98.88 262 ILE A CA 1
ATOM 2004 C C . ILE A 1 262 ? -16.594 12.32 3.77 1 98.88 262 ILE A C 1
ATOM 2006 O O . ILE A 1 262 ? -17.094 13.398 3.414 1 98.88 262 ILE A O 1
ATOM 2010 N N . VAL A 1 263 ? -15.438 11.867 3.307 1 98.88 263 VAL A N 1
ATOM 2011 C CA . VAL A 1 263 ? -14.617 12.641 2.381 1 98.88 263 VAL A CA 1
ATOM 2012 C C . VAL A 1 263 ? -15.383 12.875 1.081 1 98.88 263 VAL A C 1
ATOM 2014 O O . VAL A 1 263 ? -15.461 14.008 0.593 1 98.88 263 VAL A O 1
ATOM 2017 N N . LEU A 1 264 ? -15.984 11.812 0.546 1 98.69 264 LEU A N 1
ATOM 2018 C CA . LEU A 1 264 ? -16.672 11.898 -0.74 1 98.69 264 LEU A CA 1
ATOM 2019 C C . LEU A 1 264 ? -17.906 12.789 -0.639 1 98.69 264 LEU A C 1
ATOM 2021 O O . LEU A 1 264 ? -18.203 13.547 -1.564 1 98.69 264 LEU A O 1
ATOM 2025 N N . GLU A 1 265 ? -18.625 12.68 0.489 1 98.5 265 GLU A N 1
ATOM 2026 C CA . GLU A 1 265 ? -19.766 13.547 0.711 1 98.5 265 GLU A CA 1
ATOM 2027 C C . GLU A 1 265 ? -19.344 15.016 0.739 1 98.5 265 GLU A C 1
ATOM 2029 O O . GLU A 1 265 ? -20 15.867 0.12 1 98.5 265 GLU A O 1
ATOM 2034 N N . PHE A 1 266 ? -18.312 15.344 1.429 1 98.81 266 PHE A N 1
ATOM 2035 C CA . PHE A 1 266 ? -17.812 16.719 1.54 1 98.81 266 PHE A CA 1
ATOM 2036 C C . PHE A 1 266 ? -17.375 17.234 0.181 1 98.81 266 PHE A C 1
ATOM 2038 O O . PHE A 1 266 ? -17.672 18.391 -0.173 1 98.81 266 PHE A O 1
ATOM 2045 N N . LEU A 1 267 ? -16.609 16.391 -0.617 1 98.38 267 LEU A N 1
ATOM 2046 C CA . LEU A 1 267 ? -16.062 16.812 -1.904 1 98.38 267 LEU A CA 1
ATOM 2047 C C . LEU A 1 267 ? -17.172 17.031 -2.918 1 98.38 267 LEU A C 1
ATOM 2049 O O . LEU A 1 267 ? -17.016 17.812 -3.867 1 98.38 267 LEU A O 1
ATOM 2053 N N . ALA A 1 268 ? -18.375 16.406 -2.711 1 96.69 268 ALA A N 1
ATOM 2054 C CA . ALA A 1 268 ? -19.5 16.516 -3.641 1 96.69 268 ALA A CA 1
ATOM 2055 C C . ALA A 1 268 ? -20.328 17.766 -3.348 1 96.69 268 ALA A C 1
ATOM 2057 O O . ALA A 1 268 ? -21.125 18.188 -4.184 1 96.69 268 ALA A O 1
ATOM 2058 N N . ALA A 1 269 ? -20.281 18.25 -2.227 1 91.25 269 ALA A N 1
ATOM 2059 C CA . ALA A 1 269 ? -21.094 19.375 -1.808 1 91.25 269 ALA A CA 1
ATOM 2060 C C . ALA A 1 269 ? -20.547 20.688 -2.383 1 91.25 269 ALA A C 1
ATOM 2062 O O . ALA A 1 269 ? -19.344 20.812 -2.611 1 91.25 269 ALA A O 1
ATOM 2063 N N . MET B 1 1 ? 0.04 6.227 -11.719 1 86.56 1 MET B N 1
ATOM 2064 C CA . MET B 1 1 ? 0.725 4.941 -11.836 1 86.56 1 MET B CA 1
ATOM 2065 C C . MET B 1 1 ? 1.104 4.656 -13.281 1 86.56 1 MET B C 1
ATOM 2067 O O . MET B 1 1 ? 0.482 5.18 -14.203 1 86.56 1 MET B O 1
ATOM 2071 N N . HIS B 1 2 ? 2.201 3.871 -13.5 1 91.25 2 HIS B N 1
ATOM 2072 C CA . HIS B 1 2 ? 2.582 3.506 -14.859 1 91.25 2 HIS B CA 1
ATOM 2073 C C . HIS B 1 2 ? 1.591 2.516 -15.461 1 91.25 2 HIS B C 1
ATOM 2075 O O . HIS B 1 2 ? 0.796 1.909 -14.742 1 91.25 2 HIS B O 1
ATOM 2081 N N . SER B 1 3 ? 1.505 2.525 -16.672 1 94.19 3 SER B N 1
ATOM 2082 C CA . SER B 1 3 ? 0.682 1.556 -17.391 1 94.19 3 SER B CA 1
ATOM 2083 C C . SER B 1 3 ? 1.363 1.092 -18.672 1 94.19 3 SER B C 1
ATOM 2085 O O . SER B 1 3 ? 2.035 1.879 -19.344 1 94.19 3 SER B O 1
ATOM 2087 N N . LEU B 1 4 ? 1.261 -0.127 -19.016 1 94.69 4 LEU B N 1
ATOM 2088 C CA . LEU B 1 4 ? 1.769 -0.706 -20.266 1 94.69 4 LEU B CA 1
ATOM 2089 C C . LEU B 1 4 ? 0.654 -1.407 -21.031 1 94.69 4 LEU B C 1
ATOM 2091 O O . LEU B 1 4 ? -0.081 -2.219 -20.469 1 94.69 4 LEU B O 1
ATOM 2095 N N . HIS B 1 5 ? 0.515 -1.082 -22.312 1 96.75 5 HIS B N 1
ATOM 2096 C CA . HIS B 1 5 ? -0.517 -1.708 -23.125 1 96.75 5 HIS B CA 1
ATOM 2097 C C . HIS B 1 5 ? -0.086 -3.096 -23.594 1 96.75 5 HIS B C 1
ATOM 2099 O O . HIS B 1 5 ? 0.886 -3.232 -24.328 1 96.75 5 HIS B O 1
ATOM 2105 N N . VAL B 1 6 ? -0.763 -4.09 -23.094 1 96.12 6 VAL B N 1
ATOM 2106 C CA . VAL B 1 6 ? -0.423 -5.473 -23.406 1 96.12 6 VAL B CA 1
ATOM 2107 C C . VAL B 1 6 ? -1.689 -6.246 -23.766 1 96.12 6 VAL B C 1
ATOM 2109 O O . VAL B 1 6 ? -2.658 -6.254 -23 1 96.12 6 VAL B O 1
ATOM 2112 N N . ASN B 1 7 ? -1.702 -6.887 -24.906 1 97.25 7 ASN B N 1
ATOM 2113 C CA . ASN B 1 7 ? -2.799 -7.738 -25.359 1 97.25 7 ASN B CA 1
ATOM 2114 C C . ASN B 1 7 ? -4.145 -7.031 -25.219 1 97.25 7 ASN B C 1
ATOM 2116 O O . ASN B 1 7 ? -5.105 -7.605 -24.703 1 97.25 7 ASN B O 1
ATOM 2120 N N . GLY B 1 8 ? -4.207 -5.801 -25.562 1 96.88 8 GLY B N 1
ATOM 2121 C CA . GLY B 1 8 ? -5.457 -5.062 -25.609 1 96.88 8 GLY B CA 1
ATOM 2122 C C . GLY B 1 8 ? -5.879 -4.508 -24.266 1 96.88 8 GLY B C 1
ATOM 2123 O O . GLY B 1 8 ? -7.016 -4.059 -24.094 1 96.88 8 GLY B O 1
ATOM 2124 N N . PHE B 1 9 ? -5.047 -4.508 -23.25 1 96.75 9 PHE B N 1
ATOM 2125 C CA . PHE B 1 9 ? -5.336 -4.027 -21.906 1 96.75 9 PHE B CA 1
ATOM 2126 C C . PHE B 1 9 ? -4.199 -3.162 -21.375 1 96.75 9 PHE B C 1
ATOM 2128 O O . PHE B 1 9 ? -3.025 -3.471 -21.594 1 96.75 9 PHE B O 1
ATOM 2135 N N . ASP B 1 10 ? -4.5 -2.105 -20.766 1 96.62 10 ASP B N 1
ATOM 2136 C CA . ASP B 1 10 ? -3.504 -1.265 -20.109 1 96.62 10 ASP B CA 1
ATOM 2137 C C . ASP B 1 10 ? -3.17 -1.792 -18.719 1 96.62 10 ASP B C 1
ATOM 2139 O O . ASP B 1 10 ? -3.891 -1.52 -17.75 1 96.62 10 ASP B O 1
ATOM 2143 N N . MET B 1 11 ? -2.053 -2.467 -18.578 1 96.31 11 MET B N 1
ATOM 2144 C CA . MET B 1 11 ? -1.644 -3.092 -17.328 1 96.31 11 MET B CA 1
ATOM 2145 C C . MET B 1 11 ? -0.982 -2.074 -16.406 1 96.31 11 MET B C 1
ATOM 2147 O O . MET B 1 11 ? 0.059 -1.507 -16.734 1 96.31 11 MET B O 1
ATOM 2151 N N . PRO B 1 12 ? -1.6 -1.854 -15.227 1 97.06 12 PRO B N 1
ATOM 2152 C CA . PRO B 1 12 ? -0.982 -0.907 -14.297 1 97.06 12 PRO B CA 1
ATOM 2153 C C . PRO B 1 12 ? 0.137 -1.536 -13.469 1 97.06 12 PRO B C 1
ATOM 2155 O O . PRO B 1 12 ? 0.06 -2.715 -13.117 1 97.06 12 PRO B O 1
ATOM 2158 N N . TYR B 1 13 ? 1.181 -0.716 -13.18 1 96.69 13 TYR B N 1
ATOM 2159 C CA . TYR B 1 13 ? 2.246 -1.245 -12.336 1 96.69 13 TYR B CA 1
ATOM 2160 C C . TYR B 1 13 ? 2.945 -0.127 -11.57 1 96.69 13 TYR B C 1
ATOM 2162 O O . TYR B 1 13 ? 2.982 1.018 -12.031 1 96.69 13 TYR B O 1
ATOM 2170 N N . LEU B 1 14 ? 3.352 -0.51 -10.398 1 96.94 14 LEU B N 1
ATOM 2171 C CA . LEU B 1 14 ? 4.27 0.315 -9.625 1 96.94 14 LEU B CA 1
ATOM 2172 C C . LEU B 1 14 ? 5.719 0.017 -9.992 1 96.94 14 LEU B C 1
ATOM 2174 O O . LEU B 1 14 ? 6.094 -1.146 -10.164 1 96.94 14 LEU B O 1
ATOM 2178 N N . ASP B 1 15 ? 6.551 1.031 -10.18 1 95.81 15 ASP B N 1
ATOM 2179 C CA . ASP B 1 15 ? 7.953 0.923 -10.578 1 95.81 15 ASP B CA 1
ATOM 2180 C C . ASP B 1 15 ? 8.844 1.762 -9.664 1 95.81 15 ASP B C 1
ATOM 2182 O O . ASP B 1 15 ? 8.859 2.99 -9.758 1 95.81 15 ASP B O 1
ATOM 2186 N N . ILE B 1 16 ? 9.609 1.067 -8.773 1 96.12 16 ILE B N 1
ATOM 2187 C CA . ILE B 1 16 ? 10.375 1.773 -7.75 1 96.12 16 ILE B CA 1
ATOM 2188 C C . ILE B 1 16 ? 11.773 1.165 -7.637 1 96.12 16 ILE B C 1
ATOM 2190 O O . ILE B 1 16 ? 11.93 -0.058 -7.648 1 96.12 16 ILE B O 1
ATOM 2194 N N . GLY B 1 17 ? 12.727 2.023 -7.48 1 94.62 17 GLY B N 1
ATOM 2195 C CA . GLY B 1 17 ? 14.086 1.567 -7.238 1 94.62 17 GLY B CA 1
ATOM 2196 C C . GLY B 1 17 ? 14.922 1.485 -8.5 1 94.62 17 GLY B C 1
ATOM 2197 O O . GLY B 1 17 ? 14.469 1.873 -9.578 1 94.62 17 GLY B O 1
ATOM 2198 N N . GLN B 1 18 ? 16.156 1.113 -8.32 1 93.5 18 GLN B N 1
ATOM 2199 C CA . GLN B 1 18 ? 17.125 0.933 -9.398 1 93.5 18 GLN B CA 1
ATOM 2200 C C . GLN B 1 18 ? 17.859 -0.401 -9.258 1 93.5 18 GLN B C 1
ATOM 2202 O O . GLN B 1 18 ? 17.906 -0.981 -8.172 1 93.5 18 GLN B O 1
ATOM 2207 N N . GLY B 1 19 ? 18.406 -0.852 -10.367 1 94.38 19 GLY B N 1
ATOM 2208 C CA . GLY B 1 19 ? 19.094 -2.129 -10.383 1 94.38 19 GLY B CA 1
ATOM 2209 C C . GLY B 1 19 ? 18.391 -3.189 -11.195 1 94.38 19 GLY B C 1
ATOM 2210 O O . GLY B 1 19 ? 17.562 -2.869 -12.055 1 94.38 19 GLY B O 1
ATOM 2211 N N . PRO B 1 20 ? 18.797 -4.48 -11.016 1 95.81 20 PRO B N 1
ATOM 2212 C CA . PRO B 1 20 ? 18.125 -5.551 -11.758 1 95.81 20 PRO B CA 1
ATOM 2213 C C . PRO B 1 20 ? 16.625 -5.602 -11.492 1 95.81 20 PRO B C 1
ATOM 2215 O O . PRO B 1 20 ? 16.188 -5.492 -10.344 1 95.81 20 PRO B O 1
ATOM 2218 N N . PRO B 1 21 ? 15.867 -5.734 -12.539 1 97.06 21 PRO B N 1
ATOM 2219 C CA . PRO B 1 21 ? 14.414 -5.695 -12.383 1 97.06 21 PRO B CA 1
ATOM 2220 C C . PRO B 1 21 ? 13.867 -6.941 -11.695 1 97.06 21 PRO B C 1
ATOM 2222 O O . PRO B 1 21 ? 14.281 -8.062 -12.008 1 97.06 21 PRO B O 1
ATOM 2225 N N . LEU B 1 22 ? 13.031 -6.75 -10.742 1 98.12 22 LEU B N 1
ATOM 2226 C CA . LEU B 1 22 ? 12.234 -7.77 -10.07 1 98.12 22 LEU B CA 1
ATOM 2227 C C . LEU B 1 22 ? 10.742 -7.516 -10.289 1 98.12 22 LEU B C 1
ATOM 2229 O O . LEU B 1 22 ? 10.188 -6.562 -9.734 1 98.12 22 LEU B O 1
ATOM 2233 N N . VAL B 1 23 ? 10.125 -8.312 -11.109 1 98.38 23 VAL B N 1
ATOM 2234 C CA . VAL B 1 23 ? 8.695 -8.188 -11.383 1 98.38 23 VAL B CA 1
ATOM 2235 C C . VAL B 1 23 ? 7.906 -9.016 -10.367 1 98.38 23 VAL B C 1
ATOM 2237 O O . VAL B 1 23 ? 8.18 -10.203 -10.18 1 98.38 23 VAL B O 1
ATOM 2240 N N . CYS B 1 24 ? 6.949 -8.398 -9.711 1 98.75 24 CYS B N 1
ATOM 2241 C CA . CYS B 1 24 ? 6.172 -9.023 -8.648 1 98.75 24 CYS B CA 1
ATOM 2242 C C . CYS B 1 24 ? 4.727 -9.234 -9.086 1 98.75 24 CYS B C 1
ATOM 2244 O O . CYS B 1 24 ? 4.039 -8.281 -9.453 1 98.75 24 CYS B O 1
ATOM 2246 N N . VAL B 1 25 ? 4.258 -10.477 -8.945 1 98.88 25 VAL B N 1
ATOM 2247 C CA . VAL B 1 25 ? 2.912 -10.852 -9.375 1 98.88 25 VAL B CA 1
ATOM 2248 C C . VAL B 1 25 ? 2.09 -11.289 -8.164 1 98.88 25 VAL B C 1
ATOM 2250 O O . VAL B 1 25 ? 2.439 -12.258 -7.484 1 98.88 25 VAL B O 1
ATOM 2253 N N . HIS B 1 26 ? 0.994 -10.633 -7.938 1 98.81 26 HIS B N 1
ATOM 2254 C CA . HIS B 1 26 ? 0.175 -10.82 -6.746 1 98.81 26 HIS B CA 1
ATOM 2255 C C . HIS B 1 26 ? -0.746 -12.031 -6.895 1 98.81 26 HIS B C 1
ATOM 2257 O O . HIS B 1 26 ? -0.904 -12.562 -7.996 1 98.81 26 HIS B O 1
ATOM 2263 N N . GLY B 1 27 ? -1.336 -12.445 -5.809 1 98.25 27 GLY B N 1
ATOM 2264 C CA . GLY B 1 27 ? -2.258 -13.57 -5.77 1 98.25 27 GLY B CA 1
ATOM 2265 C C . GLY B 1 27 ? -3.711 -13.156 -5.914 1 98.25 27 GLY B C 1
ATOM 2266 O O . GLY B 1 27 ? -4 -12.039 -6.332 1 98.25 27 GLY B O 1
ATOM 2267 N N . SER B 1 28 ? -4.621 -14.117 -5.562 1 97.19 28 SER B N 1
ATOM 2268 C CA . SER B 1 28 ? -6.059 -13.891 -5.668 1 97.19 28 SER B CA 1
ATOM 2269 C C . SER B 1 28 ? -6.508 -12.75 -4.762 1 97.19 28 SER B C 1
ATOM 2271 O O . SER B 1 28 ? -6.016 -12.609 -3.643 1 97.19 28 SER B O 1
ATOM 2273 N N . VAL B 1 29 ? -7.371 -11.922 -5.223 1 97.69 29 VAL B N 1
ATOM 2274 C CA . VAL B 1 29 ? -8.102 -10.852 -4.559 1 97.69 29 VAL B CA 1
ATOM 2275 C C . VAL B 1 29 ? -7.125 -9.766 -4.105 1 97.69 29 VAL B C 1
ATOM 2277 O O . VAL B 1 29 ? -7.477 -8.906 -3.291 1 97.69 29 VAL B O 1
ATOM 2280 N N . CYS B 1 30 ? -5.898 -9.789 -4.523 1 98.06 30 CYS B N 1
ATOM 2281 C CA . CYS B 1 30 ? -4.891 -8.781 -4.215 1 98.06 30 CYS B CA 1
ATOM 2282 C C . CYS B 1 30 ? -4.516 -7.988 -5.461 1 98.06 30 CYS B C 1
ATOM 2284 O O . CYS B 1 30 ? -5.031 -8.25 -6.551 1 98.06 30 CYS B O 1
ATOM 2286 N N . ASP B 1 31 ? -3.729 -6.988 -5.324 1 98.44 31 ASP B N 1
ATOM 2287 C CA . ASP B 1 31 ? -3.164 -6.176 -6.398 1 98.44 31 ASP B CA 1
ATOM 2288 C C . ASP B 1 31 ? -1.771 -5.672 -6.031 1 98.44 31 ASP B C 1
ATOM 2290 O O . ASP B 1 31 ? -1.123 -6.219 -5.137 1 98.44 31 ASP B O 1
ATOM 2294 N N . PHE B 1 32 ? -1.26 -4.664 -6.781 1 98.12 32 PHE B N 1
ATOM 2295 C CA . PHE B 1 32 ? 0.105 -4.191 -6.586 1 98.12 32 PHE B CA 1
ATOM 2296 C C . PHE B 1 32 ? 0.34 -3.809 -5.129 1 98.12 32 PHE B C 1
ATOM 2298 O O . PHE B 1 32 ? 1.469 -3.873 -4.637 1 98.12 32 PHE B O 1
ATOM 2305 N N . ARG B 1 33 ? -0.708 -3.438 -4.324 1 97.94 33 ARG B N 1
ATOM 2306 C CA . ARG B 1 33 ? -0.604 -2.891 -2.977 1 97.94 33 ARG B CA 1
ATOM 2307 C C . ARG B 1 33 ? -0.123 -3.951 -1.992 1 97.94 33 ARG B C 1
ATOM 2309 O O . ARG B 1 33 ? 0.395 -3.623 -0.922 1 97.94 33 ARG B O 1
ATOM 2316 N N . ILE B 1 34 ? -0.269 -5.242 -2.348 1 97.94 34 ILE B N 1
ATOM 2317 C CA . ILE B 1 34 ? 0.036 -6.332 -1.426 1 97.94 34 ILE B CA 1
ATOM 2318 C C . ILE B 1 34 ? 1.536 -6.363 -1.143 1 97.94 34 ILE B C 1
ATOM 2320 O O . ILE B 1 34 ? 1.971 -6.906 -0.124 1 97.94 34 ILE B O 1
ATOM 2324 N N . TRP B 1 35 ? 2.361 -5.75 -1.996 1 98.12 35 TRP B N 1
ATOM 2325 C CA . TRP B 1 35 ? 3.816 -5.812 -1.902 1 98.12 35 TRP B CA 1
ATOM 2326 C C . TRP B 1 35 ? 4.355 -4.648 -1.075 1 98.12 35 TRP B C 1
ATOM 2328 O O . TRP B 1 35 ? 5.57 -4.52 -0.896 1 98.12 35 TRP B O 1
ATOM 2338 N N . SER B 1 36 ? 3.477 -3.834 -0.496 1 96.94 36 SER B N 1
ATOM 2339 C CA . SER B 1 36 ? 3.859 -2.6 0.181 1 96.94 36 SER B CA 1
ATOM 2340 C C . SER B 1 36 ? 4.871 -2.867 1.29 1 96.94 36 SER B C 1
ATOM 2342 O O . SER B 1 36 ? 5.824 -2.105 1.466 1 96.94 36 SER B O 1
ATOM 2344 N N . ALA B 1 37 ? 4.742 -3.982 1.964 1 95.31 37 ALA B N 1
ATOM 2345 C CA . ALA B 1 37 ? 5.547 -4.246 3.154 1 95.31 37 ALA B CA 1
ATOM 2346 C C . ALA B 1 37 ? 6.969 -4.652 2.777 1 95.31 37 ALA B C 1
ATOM 2348 O O . ALA B 1 37 ? 7.871 -4.625 3.615 1 95.31 37 ALA B O 1
ATOM 2349 N N . VAL B 1 38 ? 7.16 -5.016 1.507 1 98.31 38 VAL B N 1
ATOM 2350 C CA . VAL B 1 38 ? 8.484 -5.527 1.163 1 98.31 38 VAL B CA 1
ATOM 2351 C C . VAL B 1 38 ? 9.172 -4.574 0.187 1 98.31 38 VAL B C 1
ATOM 2353 O O . VAL B 1 38 ? 10.328 -4.781 -0.179 1 98.31 38 VAL B O 1
ATOM 2356 N N . LEU B 1 39 ? 8.516 -3.506 -0.247 1 98 39 LEU B N 1
ATOM 2357 C CA . LEU B 1 39 ? 9.086 -2.568 -1.208 1 98 39 LEU B CA 1
ATOM 2358 C C . LEU B 1 39 ? 10.359 -1.94 -0.661 1 98 39 LEU B C 1
ATOM 2360 O O . LEU B 1 39 ? 11.375 -1.877 -1.359 1 98 39 LEU B O 1
ATOM 2364 N N . GLY B 1 40 ? 10.328 -1.484 0.581 1 97.06 40 GLY B N 1
ATOM 2365 C CA . GLY B 1 40 ? 11.469 -0.798 1.168 1 97.06 40 GLY B CA 1
ATOM 2366 C C . GLY B 1 40 ? 12.75 -1.595 1.077 1 97.06 40 GLY B C 1
ATOM 2367 O O . GLY B 1 40 ? 13.695 -1.188 0.391 1 97.06 40 GLY B O 1
ATOM 2368 N N . PRO B 1 41 ? 12.75 -2.797 1.713 1 97.12 41 PRO B N 1
ATOM 2369 C CA . PRO B 1 41 ? 13.977 -3.605 1.708 1 97.12 41 PRO B CA 1
ATOM 2370 C C . PRO B 1 41 ? 14.375 -4.062 0.306 1 97.12 41 PRO B C 1
ATOM 2372 O O . PRO B 1 41 ? 15.555 -4.043 -0.038 1 97.12 41 PRO B O 1
ATOM 2375 N N . LEU B 1 42 ? 13.445 -4.375 -0.571 1 98.44 42 LEU B N 1
ATOM 2376 C CA . LEU B 1 42 ? 13.766 -4.934 -1.879 1 98.44 42 LEU B CA 1
ATOM 2377 C C . LEU B 1 42 ? 14.312 -3.857 -2.809 1 98.44 42 LEU B C 1
ATOM 2379 O O . LEU B 1 42 ? 15.18 -4.133 -3.645 1 98.44 42 LEU B O 1
ATOM 2383 N N . THR B 1 43 ? 13.859 -2.613 -2.676 1 97.12 43 THR B N 1
ATOM 2384 C CA . THR B 1 43 ? 14.211 -1.555 -3.617 1 97.12 43 THR B CA 1
ATOM 2385 C C . THR B 1 43 ? 15.594 -0.989 -3.307 1 97.12 43 THR B C 1
ATOM 2387 O O . THR B 1 43 ? 16.125 -0.171 -4.062 1 97.12 43 THR B O 1
ATOM 2390 N N . ARG B 1 44 ? 16.188 -1.45 -2.209 1 93.44 44 ARG B N 1
ATOM 2391 C CA . ARG B 1 44 ? 17.562 -1.055 -1.908 1 93.44 44 ARG B CA 1
ATOM 2392 C C . ARG B 1 44 ? 18.531 -1.646 -2.92 1 93.44 44 ARG B C 1
ATOM 2394 O O . ARG B 1 44 ? 19.609 -1.083 -3.16 1 93.44 44 ARG B O 1
ATOM 2401 N N . LYS B 1 45 ? 18.125 -2.752 -3.58 1 95.88 45 LYS B N 1
ATOM 2402 C CA . LYS B 1 45 ? 19.062 -3.447 -4.453 1 95.88 45 LYS B CA 1
ATOM 2403 C C . LYS B 1 45 ? 18.438 -3.744 -5.812 1 95.88 45 LYS B C 1
ATOM 2405 O O . LYS B 1 45 ? 19.125 -4.16 -6.742 1 95.88 45 LYS B O 1
ATOM 2410 N N . HIS B 1 46 ? 17.141 -3.5 -5.906 1 97 46 HIS B N 1
ATOM 2411 C CA . HIS B 1 46 ? 16.469 -3.91 -7.133 1 97 46 HIS B CA 1
ATOM 2412 C C . HIS B 1 46 ? 15.477 -2.85 -7.598 1 97 46 HIS B C 1
ATOM 2414 O O . HIS B 1 46 ? 15 -2.043 -6.797 1 97 46 HIS B O 1
ATOM 2420 N N . ARG B 1 47 ? 15.289 -2.764 -8.867 1 96.25 47 ARG B N 1
ATOM 2421 C CA . ARG B 1 47 ? 14.125 -2.107 -9.445 1 96.25 47 ARG B CA 1
ATOM 2422 C C . ARG B 1 47 ? 12.883 -2.994 -9.336 1 96.25 47 ARG B C 1
ATOM 2424 O O . ARG B 1 47 ? 12.773 -4 -10.039 1 96.25 47 ARG B O 1
ATOM 2431 N N . VAL B 1 48 ? 12.008 -2.641 -8.453 1 97.56 48 VAL B N 1
ATOM 2432 C CA . VAL B 1 48 ? 10.844 -3.484 -8.18 1 97.56 48 VAL B CA 1
ATOM 2433 C C . VAL B 1 48 ? 9.656 -3.016 -9.023 1 97.56 48 VAL B C 1
ATOM 2435 O O . VAL B 1 48 ? 9.266 -1.85 -8.953 1 97.56 48 VAL B O 1
ATOM 2438 N N . ILE B 1 49 ? 9.18 -3.895 -9.797 1 97.12 49 ILE B N 1
ATOM 2439 C CA . ILE B 1 49 ? 8.008 -3.676 -10.641 1 97.12 49 ILE B CA 1
ATOM 2440 C C . ILE B 1 49 ? 6.836 -4.5 -10.109 1 97.12 49 ILE B C 1
ATOM 2442 O O . ILE B 1 49 ? 6.781 -5.715 -10.32 1 97.12 49 ILE B O 1
ATOM 2446 N N . ALA B 1 50 ? 5.902 -3.893 -9.383 1 98 50 ALA B N 1
ATOM 2447 C CA . ALA B 1 50 ? 4.715 -4.559 -8.852 1 98 50 ALA B CA 1
ATOM 2448 C C . ALA B 1 50 ? 3.51 -4.336 -9.758 1 98 50 ALA B C 1
ATOM 2450 O O . ALA B 1 50 ? 2.977 -3.225 -9.836 1 98 50 ALA B O 1
ATOM 2451 N N . VAL B 1 51 ? 3.008 -5.355 -10.352 1 97.62 51 VAL B N 1
ATOM 2452 C CA . VAL B 1 51 ? 1.966 -5.23 -11.367 1 97.62 51 VAL B CA 1
ATOM 2453 C C . VAL B 1 51 ? 0.608 -5.57 -10.75 1 97.62 51 VAL B C 1
ATOM 2455 O O . VAL B 1 51 ? 0.527 -6.336 -9.789 1 97.62 51 VAL B O 1
ATOM 2458 N N . SER B 1 52 ? -0.411 -4.945 -11.219 1 98.56 52 SER B N 1
ATOM 2459 C CA . SER B 1 52 ? -1.769 -5.453 -11.055 1 98.56 52 SER B CA 1
ATOM 2460 C C . SER B 1 52 ? -2.23 -6.215 -12.289 1 98.56 52 SER B C 1
ATOM 2462 O O . SER B 1 52 ? -2.191 -5.68 -13.406 1 98.56 52 SER B O 1
ATOM 2464 N N . LEU B 1 53 ? -2.623 -7.414 -12.07 1 98.5 53 LEU B N 1
ATOM 2465 C CA . LEU B 1 53 ? -3.107 -8.242 -13.172 1 98.5 53 LEU B CA 1
ATOM 2466 C C . LEU B 1 53 ? -4.391 -7.664 -13.758 1 98.5 53 LEU B C 1
ATOM 2468 O O . LEU B 1 53 ? -5.105 -6.918 -13.086 1 98.5 53 LEU B O 1
ATOM 2472 N N . ARG B 1 54 ? -4.637 -7.992 -15.031 1 97.62 54 ARG B N 1
ATOM 2473 C CA . ARG B 1 54 ? -5.867 -7.602 -15.711 1 97.62 54 ARG B CA 1
ATOM 2474 C C . ARG B 1 54 ? -7.078 -7.801 -14.812 1 97.62 54 ARG B C 1
ATOM 2476 O O . ARG B 1 54 ? -7.238 -8.859 -14.195 1 97.62 54 ARG B O 1
ATOM 2483 N N . HIS B 1 55 ? -7.902 -6.715 -14.648 1 97.19 55 HIS B N 1
ATOM 2484 C CA . HIS B 1 55 ? -9.195 -6.684 -13.977 1 97.19 55 HIS B CA 1
ATOM 2485 C C . HIS B 1 55 ? -9.031 -6.484 -12.469 1 97.19 55 HIS B C 1
ATOM 2487 O O . HIS B 1 55 ? -10.016 -6.301 -11.75 1 97.19 55 HIS B O 1
ATOM 2493 N N . PHE B 1 56 ? -7.832 -6.5 -11.977 1 98.19 56 PHE B N 1
ATOM 2494 C CA . PHE B 1 56 ? -7.605 -6.191 -10.57 1 98.19 56 PHE B CA 1
ATOM 2495 C C . PHE B 1 56 ? -7.43 -4.691 -10.367 1 98.19 56 PHE B C 1
ATOM 2497 O O . PHE B 1 56 ? -7.098 -3.967 -11.305 1 98.19 56 PHE B O 1
ATOM 2504 N N . PHE B 1 57 ? -7.609 -4.262 -9.141 1 97.75 57 PHE B N 1
ATOM 2505 C CA . PHE B 1 57 ? -7.398 -2.855 -8.82 1 97.75 57 PHE B CA 1
ATOM 2506 C C . PHE B 1 57 ? -6.031 -2.391 -9.312 1 97.75 57 PHE B C 1
ATOM 2508 O O . PHE B 1 57 ? -5.043 -3.113 -9.188 1 97.75 57 PHE B O 1
ATOM 2515 N N . PRO B 1 58 ? -6.082 -1.179 -10.031 1 96.94 58 PRO B N 1
ATOM 2516 C CA . PRO B 1 58 ? -7.055 -0.086 -10.031 1 96.94 58 PRO B CA 1
ATOM 2517 C C . PRO B 1 58 ? -8.109 -0.232 -11.125 1 96.94 58 PRO B C 1
ATOM 2519 O O . PRO B 1 58 ? -8.961 0.648 -11.289 1 96.94 58 PRO B O 1
ATOM 2522 N N . ALA B 1 59 ? -8.102 -1.366 -11.805 1 94.12 59 ALA B N 1
ATOM 2523 C CA . ALA B 1 59 ? -9.195 -1.61 -12.742 1 94.12 59 ALA B CA 1
ATOM 2524 C C . ALA B 1 59 ? -10.5 -1.872 -12.008 1 94.12 59 ALA B C 1
ATOM 2526 O O . ALA B 1 59 ? -10.5 -2.357 -10.875 1 94.12 59 ALA B O 1
ATOM 2527 N N . HIS B 1 60 ? -11.617 -1.436 -12.594 1 88.56 60 HIS B N 1
ATOM 2528 C CA . HIS B 1 60 ? -12.945 -1.742 -12.094 1 88.56 60 HIS B CA 1
ATOM 2529 C C . HIS B 1 60 ? -13.672 -2.725 -13.008 1 88.56 60 HIS B C 1
ATOM 2531 O O . HIS B 1 60 ? -14.148 -2.344 -14.078 1 88.56 60 HIS B O 1
ATOM 2537 N N . TRP B 1 61 ? -13.688 -3.914 -12.523 1 92.62 61 TRP B N 1
ATOM 2538 C CA . TRP B 1 61 ? -14.305 -4.977 -13.312 1 92.62 61 TRP B CA 1
ATOM 2539 C C . TRP B 1 61 ? -15.625 -5.418 -12.695 1 92.62 61 TRP B C 1
ATOM 2541 O O . TRP B 1 61 ? -15.75 -5.504 -11.469 1 92.62 61 TRP B O 1
ATOM 2551 N N . ASP B 1 62 ? -16.594 -5.684 -13.562 1 91.81 62 ASP B N 1
ATOM 2552 C CA . ASP B 1 62 ? -17.906 -6.047 -13.055 1 91.81 62 ASP B CA 1
ATOM 2553 C C . ASP B 1 62 ? -18.094 -7.559 -13.055 1 91.81 62 ASP B C 1
ATOM 2555 O O . ASP B 1 62 ? -19.188 -8.055 -12.742 1 91.81 62 ASP B O 1
ATOM 2559 N N . GLY B 1 63 ? -17.062 -8.297 -13.461 1 91.12 63 GLY B N 1
ATOM 2560 C CA . GLY B 1 63 ? -17.141 -9.75 -13.414 1 91.12 63 GLY B CA 1
ATOM 2561 C C . GLY B 1 63 ? -17.688 -10.352 -14.695 1 91.12 63 GLY B C 1
ATOM 2562 O O . GLY B 1 63 ? -17.891 -11.562 -14.781 1 91.12 63 GLY B O 1
ATOM 2563 N N . ILE B 1 64 ? -17.844 -9.461 -15.688 1 91.06 64 ILE B N 1
ATOM 2564 C CA . ILE B 1 64 ? -18.484 -9.938 -16.906 1 91.06 64 ILE B CA 1
ATOM 2565 C C . ILE B 1 64 ? -17.438 -10.023 -18.031 1 91.06 64 ILE B C 1
ATOM 2567 O O . ILE B 1 64 ? -16.562 -9.156 -18.141 1 91.06 64 ILE B O 1
ATOM 2571 N N . GLY B 1 65 ? -17.578 -11.055 -18.859 1 88.75 65 GLY B N 1
ATOM 2572 C CA . GLY B 1 65 ? -16.688 -11.242 -19.984 1 88.75 65 GLY B CA 1
ATOM 2573 C C . GLY B 1 65 ? -15.766 -12.43 -19.828 1 88.75 65 GLY B C 1
ATOM 2574 O O . GLY B 1 65 ? -15.781 -13.102 -18.797 1 88.75 65 GLY B O 1
ATOM 2575 N N . ASP B 1 66 ? -14.93 -12.719 -20.828 1 87.62 66 ASP B N 1
ATOM 2576 C CA . ASP B 1 66 ? -14.117 -13.938 -20.875 1 87.62 66 ASP B CA 1
ATOM 2577 C C . ASP B 1 66 ? -12.633 -13.602 -20.875 1 87.62 66 ASP B C 1
ATOM 2579 O O . ASP B 1 66 ? -11.812 -14.406 -21.328 1 87.62 66 ASP B O 1
ATOM 2583 N N . THR B 1 67 ? -12.305 -12.461 -20.312 1 91.62 67 THR B N 1
ATOM 2584 C CA . THR B 1 67 ? -10.906 -12.031 -20.391 1 91.62 67 THR B CA 1
ATOM 2585 C C . THR B 1 67 ? -10.211 -12.195 -19.047 1 91.62 67 THR B C 1
ATOM 2587 O O . THR B 1 67 ? -9.148 -11.617 -18.812 1 91.62 67 THR B O 1
ATOM 2590 N N . TYR B 1 68 ? -10.922 -12.867 -18.141 1 93.94 68 TYR B N 1
ATOM 2591 C CA . TYR B 1 68 ? -10.305 -13.242 -16.875 1 93.94 68 TYR B CA 1
ATOM 2592 C C . TYR B 1 68 ? -10.023 -14.734 -16.828 1 93.94 68 TYR B C 1
ATOM 2594 O O . TYR B 1 68 ? -10.938 -15.547 -16.672 1 93.94 68 TYR B O 1
ATOM 2602 N N . SER B 1 69 ? -8.766 -15.109 -17.016 1 94.19 69 SER B N 1
ATOM 2603 C CA . SER B 1 69 ? -8.312 -16.5 -16.922 1 94.19 69 SER B CA 1
ATOM 2604 C C . SER B 1 69 ? -6.824 -16.578 -16.609 1 94.19 69 SER B C 1
ATOM 2606 O O . SER B 1 69 ? -6.09 -15.602 -16.812 1 94.19 69 SER B O 1
ATOM 2608 N N . ILE B 1 70 ? -6.422 -17.719 -16.172 1 95.69 70 ILE B N 1
ATOM 2609 C CA . ILE B 1 70 ? -5 -17.969 -15.945 1 95.69 70 ILE B CA 1
ATOM 2610 C C . ILE B 1 70 ? -4.242 -17.828 -17.266 1 95.69 70 ILE B C 1
ATOM 2612 O O . ILE B 1 70 ? -3.197 -17.188 -17.328 1 95.69 70 ILE B O 1
ATOM 2616 N N . ALA B 1 71 ? -4.797 -18.406 -18.328 1 95.81 71 ALA B N 1
ATOM 2617 C CA . ALA B 1 71 ? -4.148 -18.344 -19.641 1 95.81 71 ALA B CA 1
ATOM 2618 C C . ALA B 1 71 ? -3.939 -16.906 -20.078 1 95.81 71 ALA B C 1
ATOM 2620 O O . ALA B 1 71 ? -2.857 -16.531 -20.547 1 95.81 71 ALA B O 1
ATOM 2621 N N . GLN B 1 72 ? -4.98 -16.078 -19.922 1 96.62 72 GLN B N 1
ATOM 2622 C CA . GLN B 1 72 ? -4.895 -14.672 -20.281 1 96.62 72 GLN B CA 1
ATOM 2623 C C . GLN B 1 72 ? -3.863 -13.945 -19.422 1 96.62 72 GLN B C 1
ATOM 2625 O O . GLN B 1 72 ? -3.072 -13.148 -19.938 1 96.62 72 GLN B O 1
ATOM 2630 N N . HIS B 1 73 ? -3.828 -14.195 -18.141 1 97.94 73 HIS B N 1
ATOM 2631 C CA . HIS B 1 73 ? -2.879 -13.539 -17.25 1 97.94 73 HIS B CA 1
ATOM 2632 C C . HIS B 1 73 ? -1.446 -13.945 -17.578 1 97.94 73 HIS B C 1
ATOM 2634 O O . HIS B 1 73 ? -0.529 -13.125 -17.5 1 97.94 73 HIS B O 1
ATOM 2640 N N . VAL B 1 74 ? -1.224 -15.227 -17.906 1 98.19 74 VAL B N 1
ATOM 2641 C CA . VAL B 1 74 ? 0.101 -15.688 -18.312 1 98.19 74 VAL B CA 1
ATOM 2642 C C . VAL B 1 74 ? 0.534 -14.961 -19.594 1 98.19 74 VAL B C 1
ATOM 2644 O O . VAL B 1 74 ? 1.649 -14.445 -19.672 1 98.19 74 VAL B O 1
ATOM 2647 N N . ASP B 1 75 ? -0.369 -14.891 -20.594 1 98.19 75 ASP B N 1
ATOM 2648 C CA . ASP B 1 75 ? -0.08 -14.18 -21.844 1 98.19 75 ASP B CA 1
ATOM 2649 C C . ASP B 1 75 ? 0.235 -12.711 -21.578 1 98.19 75 ASP B C 1
ATOM 2651 O O . ASP B 1 75 ? 1.161 -12.148 -22.172 1 98.19 75 ASP B O 1
ATOM 2655 N N . ASP B 1 76 ? -0.551 -12.102 -20.719 1 98.31 76 ASP B N 1
ATOM 2656 C CA . ASP B 1 76 ? -0.34 -10.703 -20.375 1 98.31 76 ASP B CA 1
ATOM 2657 C C . ASP B 1 76 ? 1.033 -10.5 -19.734 1 98.31 76 ASP B C 1
ATOM 2659 O O . ASP B 1 76 ? 1.745 -9.555 -20.078 1 98.31 76 ASP B O 1
ATOM 2663 N N . MET B 1 77 ? 1.425 -11.406 -18.828 1 98.31 77 MET B N 1
ATOM 2664 C CA . MET B 1 77 ? 2.695 -11.258 -18.125 1 98.31 77 MET B CA 1
ATOM 2665 C C . MET B 1 77 ? 3.869 -11.445 -19.078 1 98.31 77 MET B C 1
ATOM 2667 O O . MET B 1 77 ? 4.887 -10.758 -18.969 1 98.31 77 MET B O 1
ATOM 2671 N N . ILE B 1 78 ? 3.771 -12.398 -20 1 98.31 78 ILE B N 1
ATOM 2672 C CA . ILE B 1 78 ? 4.816 -12.602 -21 1 98.31 78 ILE B CA 1
ATOM 2673 C C . ILE B 1 78 ? 4.977 -11.336 -21.844 1 98.31 78 ILE B C 1
ATOM 2675 O O . ILE B 1 78 ? 6.082 -10.797 -21.969 1 98.31 78 ILE B O 1
ATOM 2679 N N . ALA B 1 79 ? 3.836 -10.805 -22.344 1 97.88 79 ALA B N 1
ATOM 2680 C CA . ALA B 1 79 ? 3.871 -9.594 -23.172 1 97.88 79 ALA B CA 1
ATOM 2681 C C . ALA B 1 79 ? 4.391 -8.406 -22.359 1 97.88 79 ALA B C 1
ATOM 2683 O O . ALA B 1 79 ? 5.125 -7.566 -22.891 1 97.88 79 ALA B O 1
ATOM 2684 N N . PHE B 1 80 ? 4.023 -8.328 -21.141 1 97.5 80 PHE B N 1
ATOM 2685 C CA . PHE B 1 80 ? 4.445 -7.262 -20.234 1 97.5 80 PHE B CA 1
ATOM 2686 C C . PHE B 1 80 ? 5.957 -7.262 -20.062 1 97.5 80 PHE B C 1
ATOM 2688 O O . PHE B 1 80 ? 6.605 -6.223 -20.219 1 97.5 80 PHE B O 1
ATOM 2695 N N . ILE B 1 81 ? 6.523 -8.414 -19.781 1 97.69 81 ILE B N 1
ATOM 2696 C CA . ILE B 1 81 ? 7.957 -8.531 -19.562 1 97.69 81 ILE B CA 1
ATOM 2697 C C . ILE B 1 81 ? 8.711 -8.281 -20.859 1 97.69 81 ILE B C 1
ATOM 2699 O O . ILE B 1 81 ? 9.781 -7.66 -20.859 1 97.69 81 ILE B O 1
ATOM 2703 N N . GLU B 1 82 ? 8.172 -8.711 -21.984 1 96.5 82 GLU B N 1
ATOM 2704 C CA . GLU B 1 82 ? 8.797 -8.523 -23.297 1 96.5 82 GLU B CA 1
ATOM 2705 C C . GLU B 1 82 ? 8.961 -7.047 -23.625 1 96.5 82 GLU B C 1
ATOM 2707 O O . GLU B 1 82 ? 9.875 -6.664 -24.359 1 96.5 82 GLU B O 1
ATOM 2712 N N . GLN B 1 83 ? 8.109 -6.293 -23.109 1 91.94 83 GLN B N 1
ATOM 2713 C CA . GLN B 1 83 ? 8.102 -4.875 -23.453 1 91.94 83 GLN B CA 1
ATOM 2714 C C . GLN B 1 83 ? 9.102 -4.094 -22.609 1 91.94 83 GLN B C 1
ATOM 2716 O O . GLN B 1 83 ? 9.406 -2.938 -22.891 1 91.94 83 GLN B O 1
ATOM 2721 N N . PHE B 1 84 ? 9.523 -4.738 -21.578 1 80.94 84 PHE B N 1
ATOM 2722 C CA . PHE B 1 84 ? 10.508 -4.043 -20.766 1 80.94 84 PHE B CA 1
ATOM 2723 C C . PHE B 1 84 ? 11.898 -4.125 -21.391 1 80.94 84 PHE B C 1
ATOM 2725 O O . PHE B 1 84 ? 12.227 -5.113 -22.047 1 80.94 84 PHE B O 1
ATOM 2732 N N . ASP B 1 85 ? 12.695 -3.119 -21.484 1 69.06 85 ASP B N 1
ATOM 2733 C CA . ASP B 1 85 ? 14.031 -3.055 -22.078 1 69.06 85 ASP B CA 1
ATOM 2734 C C . ASP B 1 85 ? 15.047 -3.814 -21.219 1 69.06 85 ASP B C 1
ATOM 2736 O O . ASP B 1 85 ? 16.203 -3.98 -21.625 1 69.06 85 ASP B O 1
ATOM 2740 N N . THR B 1 86 ? 14.75 -4.336 -20.172 1 69.5 86 THR B N 1
ATOM 2741 C CA . THR B 1 86 ? 15.766 -4.863 -19.281 1 69.5 86 THR B CA 1
ATOM 2742 C C . THR B 1 86 ? 15.68 -6.387 -19.188 1 69.5 86 THR B C 1
ATOM 2744 O O . THR B 1 86 ? 16.109 -6.98 -18.203 1 69.5 86 THR B O 1
ATOM 2747 N N . ARG B 1 87 ? 15.383 -7.051 -20.234 1 74.69 87 ARG B N 1
ATOM 2748 C CA . ARG B 1 87 ? 15.398 -8.508 -20.156 1 74.69 87 ARG B CA 1
ATOM 2749 C C . ARG B 1 87 ? 16.828 -9.039 -20.125 1 74.69 87 ARG B C 1
ATOM 2751 O O . ARG B 1 87 ? 17.75 -8.406 -20.641 1 74.69 87 ARG B O 1
ATOM 2758 N N . PRO B 1 88 ? 16.891 -10.273 -19.391 1 94.44 88 PRO B N 1
ATOM 2759 C CA . PRO B 1 88 ? 15.953 -11.078 -18.594 1 94.44 88 PRO B CA 1
ATOM 2760 C C . PRO B 1 88 ? 15.656 -10.445 -17.234 1 94.44 88 PRO B C 1
ATOM 2762 O O . PRO B 1 88 ? 16.438 -9.633 -16.734 1 94.44 88 PRO B O 1
ATOM 2765 N N . VAL B 1 89 ? 14.461 -10.734 -16.641 1 97.69 89 VAL B N 1
ATOM 2766 C CA . VAL B 1 89 ? 14.055 -10.188 -15.352 1 97.69 89 VAL B CA 1
ATOM 2767 C C . VAL B 1 89 ? 14.008 -11.297 -14.305 1 97.69 89 VAL B C 1
ATOM 2769 O O . VAL B 1 89 ? 14.023 -12.484 -14.648 1 97.69 89 VAL B O 1
ATOM 2772 N N . ASP B 1 90 ? 14.141 -10.898 -13.039 1 98.44 90 ASP B N 1
ATOM 2773 C CA . ASP B 1 90 ? 13.695 -11.773 -11.953 1 98.44 90 ASP B CA 1
ATOM 2774 C C . ASP B 1 90 ? 12.18 -11.703 -11.781 1 98.44 90 ASP B C 1
ATOM 2776 O O . ASP B 1 90 ? 11.594 -10.617 -11.852 1 98.44 90 ASP B O 1
ATOM 2780 N N . LEU B 1 91 ? 11.547 -12.852 -11.625 1 98.75 91 LEU B N 1
ATOM 2781 C CA . LEU B 1 91 ? 10.094 -12.922 -11.508 1 98.75 91 LEU B CA 1
ATOM 2782 C C . LEU B 1 91 ? 9.688 -13.555 -10.18 1 98.75 91 LEU B C 1
ATOM 2784 O O . LEU B 1 91 ? 10.164 -14.633 -9.828 1 98.75 91 LEU B O 1
ATOM 2788 N N . MET B 1 92 ? 8.867 -12.859 -9.445 1 98.94 92 MET B N 1
ATOM 2789 C CA . MET B 1 92 ? 8.375 -13.328 -8.156 1 98.94 92 MET B CA 1
ATOM 2790 C C . MET B 1 92 ? 6.848 -13.359 -8.133 1 98.94 92 MET B C 1
ATOM 2792 O O . MET B 1 92 ? 6.203 -12.359 -8.461 1 98.94 92 MET B O 1
ATOM 2796 N N . GLY B 1 93 ? 6.262 -14.492 -7.789 1 98.94 93 GLY B N 1
ATOM 2797 C CA . GLY B 1 93 ? 4.816 -14.633 -7.723 1 98.94 93 GLY B CA 1
ATOM 2798 C C . GLY B 1 93 ? 4.336 -15.25 -6.422 1 98.94 93 GLY B C 1
ATOM 2799 O O . GLY B 1 93 ? 4.98 -16.156 -5.883 1 98.94 93 GLY B O 1
ATOM 2800 N N . HIS B 1 94 ? 3.207 -14.789 -5.938 1 98.88 94 HIS B N 1
ATOM 2801 C CA . HIS B 1 94 ? 2.57 -15.32 -4.734 1 98.88 94 HIS B CA 1
ATOM 2802 C C . HIS B 1 94 ? 1.222 -15.953 -5.062 1 98.88 94 HIS B C 1
ATOM 2804 O O . HIS B 1 94 ? 0.407 -15.359 -5.773 1 98.88 94 HIS B O 1
ATOM 2810 N N . SER B 1 95 ? 0.997 -17.172 -4.5 1 98 95 SER B N 1
ATOM 2811 C CA . SER B 1 95 ? -0.297 -17.844 -4.609 1 98 95 SER B CA 1
ATOM 2812 C C . SER B 1 95 ? -0.747 -17.938 -6.062 1 98 95 SER B C 1
ATOM 2814 O O . SER B 1 95 ? -0.026 -18.484 -6.906 1 98 95 SER B O 1
ATOM 2816 N N . ARG B 1 96 ? -1.843 -17.359 -6.535 1 96.81 96 ARG B N 1
ATOM 2817 C CA . ARG B 1 96 ? -2.252 -17.312 -7.938 1 96.81 96 ARG B CA 1
ATOM 2818 C C . ARG B 1 96 ? -1.144 -16.734 -8.812 1 96.81 96 ARG B C 1
ATOM 2820 O O . ARG B 1 96 ? -0.893 -17.234 -9.914 1 96.81 96 ARG B O 1
ATOM 2827 N N . GLY B 1 97 ? -0.517 -15.672 -8.32 1 98.62 97 GLY B N 1
ATOM 2828 C CA . GLY B 1 97 ? 0.616 -15.102 -9.023 1 98.62 97 GLY B CA 1
ATOM 2829 C C . GLY B 1 97 ? 1.794 -16.047 -9.141 1 98.62 97 GLY B C 1
ATOM 2830 O O . GLY B 1 97 ? 2.574 -15.969 -10.086 1 98.62 97 GLY B O 1
ATOM 2831 N N . GLY B 1 98 ? 1.918 -16.922 -8.109 1 98.75 98 GLY B N 1
ATOM 2832 C CA . GLY B 1 98 ? 2.918 -17.969 -8.203 1 98.75 98 GLY B CA 1
ATOM 2833 C C . GLY B 1 98 ? 2.646 -18.953 -9.328 1 98.75 98 GLY B C 1
ATOM 2834 O O . GLY B 1 98 ? 3.568 -19.391 -10.023 1 98.75 98 GLY B O 1
ATOM 2835 N N . HIS B 1 99 ? 1.379 -19.328 -9.5 1 98.19 99 HIS B N 1
ATOM 2836 C CA . HIS B 1 99 ? 0.994 -20.172 -10.617 1 98.19 99 HIS B CA 1
ATOM 2837 C C . HIS B 1 99 ? 1.317 -19.516 -11.953 1 98.19 99 HIS B C 1
ATOM 2839 O O . HIS B 1 99 ? 1.899 -20.141 -12.836 1 98.19 99 HIS B O 1
ATOM 2845 N N . ILE B 1 100 ? 0.979 -18.297 -12.07 1 98.62 100 ILE B N 1
ATOM 2846 C CA . ILE B 1 100 ? 1.2 -17.547 -13.297 1 98.62 100 ILE B CA 1
ATOM 2847 C C . ILE B 1 100 ? 2.697 -17.438 -13.578 1 98.62 100 ILE B C 1
ATOM 2849 O O . ILE B 1 100 ? 3.139 -17.688 -14.711 1 98.62 100 ILE B O 1
ATOM 2853 N N . ALA B 1 101 ? 3.467 -17.141 -12.562 1 98.88 101 ALA B N 1
ATOM 2854 C CA . ALA B 1 101 ? 4.914 -17.016 -12.711 1 98.88 101 ALA B CA 1
ATOM 2855 C C . ALA B 1 101 ? 5.535 -18.344 -13.141 1 98.88 101 ALA B C 1
ATOM 2857 O O . ALA B 1 101 ? 6.441 -18.375 -13.977 1 98.88 101 ALA B O 1
ATOM 2858 N N . PHE B 1 102 ? 5.051 -19.406 -12.586 1 98.88 102 PHE B N 1
ATOM 2859 C CA . PHE B 1 102 ? 5.5 -20.75 -12.961 1 98.88 102 PHE B CA 1
ATOM 2860 C C . PHE B 1 102 ? 5.258 -21 -14.445 1 98.88 102 PHE B C 1
ATOM 2862 O O . PHE B 1 102 ? 6.16 -21.453 -15.156 1 98.88 102 PHE B O 1
ATOM 2869 N N . ARG B 1 103 ? 4.09 -20.672 -14.914 1 98.81 103 ARG B N 1
ATOM 2870 C CA . ARG B 1 103 ? 3.729 -20.891 -16.312 1 98.81 103 ARG B CA 1
ATOM 2871 C C . ARG B 1 103 ? 4.539 -20 -17.234 1 98.81 103 ARG B C 1
ATOM 2873 O O . ARG B 1 103 ? 4.93 -20.422 -18.328 1 98.81 103 ARG B O 1
ATOM 2880 N N . VAL B 1 104 ? 4.777 -18.781 -16.797 1 98.62 104 VAL B N 1
ATOM 2881 C CA . VAL B 1 104 ? 5.629 -17.891 -17.578 1 98.62 104 VAL B CA 1
ATOM 2882 C C . VAL B 1 104 ? 7.02 -18.5 -17.719 1 98.62 104 VAL B C 1
ATOM 2884 O O . VAL B 1 104 ? 7.578 -18.531 -18.828 1 98.62 104 VAL B O 1
ATOM 2887 N N . ALA B 1 105 ? 7.574 -19.016 -16.656 1 98.81 105 ALA B N 1
ATOM 2888 C CA . ALA B 1 105 ? 8.898 -19.609 -16.656 1 98.81 105 ALA B CA 1
ATOM 2889 C C . ALA B 1 105 ? 8.938 -20.844 -17.562 1 98.81 105 ALA B C 1
ATOM 2891 O O . ALA B 1 105 ? 9.93 -21.094 -18.234 1 98.81 105 ALA B O 1
ATOM 2892 N N . GLN B 1 106 ? 7.883 -21.609 -17.531 1 98.5 106 GLN B N 1
ATOM 2893 C CA . GLN B 1 106 ? 7.773 -22.812 -18.359 1 98.5 106 GLN B CA 1
ATOM 2894 C C . GLN B 1 106 ? 7.77 -22.453 -19.844 1 98.5 106 GLN B C 1
ATOM 2896 O O . GLN B 1 106 ? 8.453 -23.094 -20.641 1 98.5 106 GLN B O 1
ATOM 2901 N N . ARG B 1 107 ? 7.086 -21.422 -20.203 1 98.19 107 ARG B N 1
ATOM 2902 C CA . ARG B 1 107 ? 6.848 -21.078 -21.594 1 98.19 107 ARG B CA 1
ATOM 2903 C C . ARG B 1 107 ? 7.984 -20.219 -22.141 1 98.19 107 ARG B C 1
ATOM 2905 O O . ARG B 1 107 ? 8.336 -20.328 -23.328 1 98.19 107 ARG B O 1
ATOM 2912 N N . ARG B 1 108 ? 8.484 -19.359 -21.328 1 97.69 108 ARG B N 1
ATOM 2913 C CA . ARG B 1 108 ? 9.477 -18.391 -21.781 1 97.69 108 ARG B CA 1
ATOM 2914 C C . ARG B 1 108 ? 10.625 -18.266 -20.781 1 97.69 108 ARG B C 1
ATOM 2916 O O . ARG B 1 108 ? 10.852 -17.203 -20.219 1 97.69 108 ARG B O 1
ATOM 2923 N N . PRO B 1 109 ? 11.391 -19.328 -20.672 1 97.88 109 PRO B N 1
ATOM 2924 C CA . PRO B 1 109 ? 12.531 -19.25 -19.75 1 97.88 109 PRO B CA 1
ATOM 2925 C C . PRO B 1 109 ? 13.555 -18.203 -20.172 1 97.88 109 PRO B C 1
ATOM 2927 O O . PRO B 1 109 ? 14.32 -17.719 -19.328 1 97.88 109 PRO B O 1
ATOM 2930 N N . ASP B 1 110 ? 13.523 -17.766 -21.406 1 97.25 110 ASP B N 1
ATOM 2931 C CA . ASP B 1 110 ? 14.477 -16.797 -21.922 1 97.25 110 ASP B CA 1
ATOM 2932 C C . ASP B 1 110 ? 14.227 -15.406 -21.344 1 97.25 110 ASP B C 1
ATOM 2934 O O . ASP B 1 110 ? 15.109 -14.547 -21.375 1 97.25 110 ASP B O 1
ATOM 2938 N N . LEU B 1 111 ? 13.086 -15.18 -20.781 1 97.5 111 LEU B N 1
ATOM 2939 C CA . LEU B 1 111 ? 12.727 -13.867 -20.234 1 97.5 111 LEU B CA 1
ATOM 2940 C C . LEU B 1 111 ? 13.156 -13.742 -18.781 1 97.5 111 LEU B C 1
ATOM 2942 O O . LEU B 1 111 ? 13.078 -12.656 -18.203 1 97.5 111 LEU B O 1
ATOM 2946 N N . LEU B 1 112 ? 13.688 -14.82 -18.172 1 98.06 112 LEU B N 1
ATOM 2947 C CA . LEU B 1 112 ? 13.828 -14.812 -16.734 1 98.06 112 LEU B CA 1
ATOM 2948 C C . LEU B 1 112 ? 15.258 -15.148 -16.328 1 98.06 112 LEU B C 1
ATOM 2950 O O . LEU B 1 112 ? 15.883 -16.031 -16.906 1 98.06 112 LEU B O 1
ATOM 2954 N N . ARG B 1 113 ? 15.734 -14.383 -15.406 1 97.75 113 ARG B N 1
ATOM 2955 C CA . ARG B 1 113 ? 17 -14.711 -14.758 1 97.75 113 ARG B CA 1
ATOM 2956 C C . ARG B 1 113 ? 16.781 -15.656 -13.586 1 97.75 113 ARG B C 1
ATOM 2958 O O . ARG B 1 113 ? 17.484 -16.656 -13.453 1 97.75 113 ARG B O 1
ATOM 2965 N N . LYS B 1 114 ? 15.852 -15.352 -12.711 1 98.62 114 LYS B N 1
ATOM 2966 C CA . LYS B 1 114 ? 15.484 -16.156 -11.547 1 98.62 114 LYS B CA 1
ATOM 2967 C C . LYS B 1 114 ? 13.977 -16.156 -11.336 1 98.62 114 LYS B C 1
ATOM 2969 O O . LYS B 1 114 ? 13.273 -15.242 -11.789 1 98.62 114 LYS B O 1
ATOM 2974 N N . LEU B 1 115 ? 13.508 -17.219 -10.672 1 98.88 115 LEU B N 1
ATOM 2975 C CA . LEU B 1 115 ? 12.086 -17.422 -10.391 1 98.88 115 LEU B CA 1
ATOM 2976 C C . LEU B 1 115 ? 11.859 -17.641 -8.898 1 98.88 115 LEU B C 1
ATOM 2978 O O . LEU B 1 115 ? 12.516 -18.484 -8.281 1 98.88 115 LEU B O 1
ATOM 2982 N N . ILE B 1 116 ? 11.023 -16.828 -8.32 1 98.94 116 ILE B N 1
ATOM 2983 C CA . ILE B 1 116 ? 10.648 -16.984 -6.922 1 98.94 116 ILE B CA 1
ATOM 2984 C C . ILE B 1 116 ? 9.148 -17.297 -6.82 1 98.94 116 ILE B C 1
ATOM 2986 O O . ILE B 1 116 ? 8.32 -16.516 -7.297 1 98.94 116 ILE B O 1
ATOM 2990 N N . LEU B 1 117 ? 8.836 -18.375 -6.23 1 98.94 117 LEU B N 1
ATOM 2991 C CA . LEU B 1 117 ? 7.457 -18.828 -6.07 1 98.94 117 LEU B CA 1
ATOM 2992 C C . LEU B 1 117 ? 7.078 -18.906 -4.594 1 98.94 117 LEU B C 1
ATOM 2994 O O . LEU B 1 117 ? 7.473 -19.844 -3.9 1 98.94 117 LEU B O 1
ATOM 2998 N N . ALA B 1 118 ? 6.332 -17.922 -4.164 1 98.81 118 ALA B N 1
ATOM 2999 C CA . ALA B 1 118 ? 5.828 -17.906 -2.793 1 98.81 118 ALA B CA 1
ATOM 3000 C C . ALA B 1 118 ? 4.488 -18.625 -2.689 1 98.81 118 ALA B C 1
ATOM 3002 O O . ALA B 1 118 ? 3.441 -18.047 -3.004 1 98.81 118 ALA B O 1
ATOM 3003 N N . GLU B 1 119 ? 4.531 -19.891 -2.297 1 98.25 119 GLU B N 1
ATOM 3004 C CA . GLU B 1 119 ? 3.375 -20.766 -2.16 1 98.25 119 GLU B CA 1
ATOM 3005 C C . GLU B 1 119 ? 2.471 -20.688 -3.385 1 98.25 119 GLU B C 1
ATOM 3007 O O . GLU B 1 119 ? 1.317 -20.266 -3.285 1 98.25 119 GLU B O 1
ATOM 3012 N N . PRO B 1 120 ? 3.031 -21.141 -4.473 1 98.06 120 PRO B N 1
ATOM 3013 C CA . PRO B 1 120 ? 2.223 -21.109 -5.695 1 98.06 120 PRO B CA 1
ATOM 3014 C C . PRO B 1 120 ? 0.903 -21.875 -5.547 1 98.06 120 PRO B C 1
ATOM 3016 O O . PRO B 1 120 ? 0.872 -22.953 -4.961 1 98.06 120 PRO B O 1
ATOM 3019 N N . GLY B 1 121 ? -0.146 -21.219 -6.043 1 94.12 121 GLY B N 1
ATOM 3020 C CA . GLY B 1 121 ? -1.469 -21.828 -5.984 1 94.12 121 GLY B CA 1
ATOM 3021 C C . GLY B 1 121 ? -1.738 -22.781 -7.125 1 94.12 121 GLY B C 1
ATOM 3022 O O . GLY B 1 121 ? -1.076 -22.719 -8.164 1 94.12 121 GLY B O 1
ATOM 3023 N N . GLY B 1 122 ? -2.73 -23.703 -6.918 1 92 122 GLY B N 1
ATOM 3024 C CA . GLY B 1 122 ? -3.139 -24.656 -7.938 1 92 122 GLY B CA 1
ATOM 3025 C C . GLY B 1 122 ? -3.305 -26.062 -7.402 1 92 122 GLY B C 1
ATOM 3026 O O . GLY B 1 122 ? -3.246 -26.281 -6.191 1 92 122 GLY B O 1
ATOM 3027 N N . GLU B 1 123 ? -3.576 -26.938 -8.344 1 91.69 123 GLU B N 1
ATOM 3028 C CA . GLU B 1 123 ? -3.754 -28.344 -8.039 1 91.69 123 GLU B CA 1
ATOM 3029 C C . GLU B 1 123 ? -2.672 -29.203 -8.695 1 91.69 123 GLU B C 1
ATOM 3031 O O . GLU B 1 123 ? -2.02 -28.75 -9.641 1 91.69 123 GLU B O 1
ATOM 3036 N N . LEU B 1 124 ? -2.486 -30.344 -8.086 1 94.94 124 LEU B N 1
ATOM 3037 C CA . LEU B 1 124 ? -1.553 -31.328 -8.633 1 94.94 124 LEU B CA 1
ATOM 3038 C C . LEU B 1 124 ? -2.297 -32.438 -9.375 1 94.94 124 LEU B C 1
ATOM 3040 O O . LEU B 1 124 ? -3.387 -32.844 -8.969 1 94.94 124 LEU B O 1
ATOM 3044 N N . ASP B 1 125 ? -1.769 -32.812 -10.469 1 94.62 125 ASP B N 1
ATOM 3045 C CA . ASP B 1 125 ? -2.365 -34 -11.102 1 94.62 125 ASP B CA 1
ATOM 3046 C C . ASP B 1 125 ? -1.8 -35.281 -10.508 1 94.62 125 ASP B C 1
ATOM 3048 O O . ASP B 1 125 ? -1.048 -35.25 -9.539 1 94.62 125 ASP B O 1
ATOM 3052 N N . ALA B 1 126 ? -2.197 -36.406 -11.102 1 94.69 126 ALA B N 1
ATOM 3053 C CA . ALA B 1 126 ? -1.892 -37.719 -10.547 1 94.69 126 ALA B CA 1
ATOM 3054 C C . ALA B 1 126 ? -0.394 -38 -10.602 1 94.69 126 ALA B C 1
ATOM 3056 O O . ALA B 1 126 ? 0.114 -38.844 -9.859 1 94.69 126 ALA B O 1
ATOM 3057 N N . THR B 1 127 ? 0.388 -37.344 -11.453 1 96.81 127 THR B N 1
ATOM 3058 C CA . THR B 1 127 ? 1.817 -37.594 -11.586 1 96.81 127 THR B CA 1
ATOM 3059 C C . THR B 1 127 ? 2.59 -37 -10.414 1 96.81 127 THR B C 1
ATOM 3061 O O . THR B 1 127 ? 3.727 -37.406 -10.148 1 96.81 127 THR B O 1
ATOM 3064 N N . LEU B 1 128 ? 2.029 -36.062 -9.703 1 96.06 128 LEU B N 1
ATOM 3065 C CA . LEU B 1 128 ? 2.729 -35.375 -8.617 1 96.06 128 LEU B CA 1
ATOM 3066 C C . LEU B 1 128 ? 2.113 -35.719 -7.266 1 96.06 128 LEU B C 1
ATOM 3068 O O . LEU B 1 128 ? 2.754 -35.562 -6.227 1 96.06 128 LEU B O 1
ATOM 3072 N N . ASP B 1 129 ? 0.879 -36.062 -7.301 1 92.31 129 ASP B N 1
ATOM 3073 C CA . ASP B 1 129 ? 0.151 -36.375 -6.074 1 92.31 129 ASP B CA 1
ATOM 3074 C C . ASP B 1 129 ? -0.354 -37.812 -6.082 1 92.31 129 ASP B C 1
ATOM 3076 O O . ASP B 1 129 ? -1.347 -38.125 -6.746 1 92.31 129 ASP B O 1
ATOM 3080 N N . PRO B 1 130 ? 0.237 -38.594 -5.305 1 88.44 130 PRO B N 1
ATOM 3081 C CA . PRO B 1 130 ? -0.201 -40 -5.27 1 88.44 130 PRO B CA 1
ATOM 3082 C C . PRO B 1 130 ? -1.636 -40.156 -4.77 1 88.44 130 PRO B C 1
ATOM 3084 O O . PRO B 1 130 ? -2.289 -41.156 -5.062 1 88.44 130 PRO B O 1
ATOM 3087 N N . ASP B 1 131 ? -2.129 -39.219 -4.012 1 86.56 131 ASP B N 1
ATOM 3088 C CA . ASP B 1 131 ? -3.479 -39.25 -3.459 1 86.56 131 ASP B CA 1
ATOM 3089 C C . ASP B 1 131 ? -4.461 -38.469 -4.32 1 86.56 131 ASP B C 1
ATOM 3091 O O . ASP B 1 131 ? -5.512 -38.031 -3.838 1 86.56 131 ASP B O 1
ATOM 3095 N N . TYR B 1 132 ? -3.973 -38.219 -5.48 1 86.25 132 TYR B N 1
ATOM 3096 C CA . TYR B 1 132 ? -4.789 -37.438 -6.402 1 86.25 132 TYR B CA 1
ATOM 3097 C C . TYR B 1 132 ? -6.184 -38.031 -6.535 1 86.25 132 TYR B C 1
ATOM 3099 O O . TYR B 1 132 ? -6.336 -39.25 -6.684 1 86.25 132 TYR B O 1
ATOM 3107 N N . GLN B 1 133 ? -7.223 -37.25 -6.328 1 82.12 133 GLN B N 1
ATOM 3108 C CA . GLN B 1 133 ? -8.609 -37.594 -6.625 1 82.12 133 GLN B CA 1
ATOM 3109 C C . GLN B 1 133 ? -9.211 -36.656 -7.668 1 82.12 133 GLN B C 1
ATOM 3111 O O . GLN B 1 133 ? -9.062 -35.438 -7.566 1 82.12 133 GLN B O 1
ATOM 3116 N N . PRO B 1 134 ? -9.883 -37.375 -8.664 1 79.12 134 PRO B N 1
ATOM 3117 C CA . PRO B 1 134 ? -10.516 -36.5 -9.656 1 79.12 134 PRO B CA 1
ATOM 3118 C C . PRO B 1 134 ? -11.594 -35.594 -9.062 1 79.12 134 PRO B C 1
ATOM 3120 O O . PRO B 1 134 ? -12.203 -35.938 -8.047 1 79.12 134 PRO B O 1
ATOM 3123 N N . GLY B 1 135 ? -11.828 -34.438 -9.656 1 75.31 135 GLY B N 1
ATOM 3124 C CA . GLY B 1 135 ? -12.82 -33.5 -9.172 1 75.31 135 GLY B CA 1
ATOM 3125 C C . GLY B 1 135 ? -12.211 -32.25 -8.562 1 75.31 135 GLY B C 1
ATOM 3126 O O . GLY B 1 135 ? -10.992 -32.094 -8.531 1 75.31 135 GLY B O 1
ATOM 3127 N N . PRO B 1 136 ? -13.172 -31.438 -8.156 1 75.56 136 PRO B N 1
ATOM 3128 C CA . PRO B 1 136 ? -12.648 -30.203 -7.57 1 75.56 136 PRO B CA 1
ATOM 3129 C C . PRO B 1 136 ? -12 -30.422 -6.207 1 75.56 136 PRO B C 1
ATOM 3131 O O . PRO B 1 136 ? -12.5 -31.188 -5.395 1 75.56 136 PRO B O 1
ATOM 3134 N N . SER B 1 137 ? -10.898 -29.812 -5.996 1 79.69 137 SER B N 1
ATOM 3135 C CA . SER B 1 137 ? -10.281 -29.828 -4.676 1 79.69 137 SER B CA 1
ATOM 3136 C C . SER B 1 137 ? -11.148 -29.109 -3.646 1 79.69 137 SER B C 1
ATOM 3138 O O . SER B 1 137 ? -12.016 -28.328 -4.008 1 79.69 137 SER B O 1
ATOM 3140 N N . PRO B 1 138 ? -10.859 -29.406 -2.336 1 81.31 138 PRO B N 1
ATOM 3141 C CA . PRO B 1 138 ? -11.594 -28.688 -1.295 1 81.31 138 PRO B CA 1
ATOM 3142 C C . PRO B 1 138 ? -11.438 -27.172 -1.405 1 81.31 138 PRO B C 1
ATOM 3144 O O . PRO B 1 138 ? -12.406 -26.438 -1.203 1 81.31 138 PRO B O 1
ATOM 3147 N N . LEU B 1 139 ? -10.266 -26.766 -1.729 1 84.31 139 LEU B N 1
ATOM 3148 C CA . LEU B 1 139 ? -10.047 -25.328 -1.871 1 84.31 139 LEU B CA 1
ATOM 3149 C C . LEU B 1 139 ? -10.82 -24.781 -3.062 1 84.31 139 LEU B C 1
ATOM 3151 O O . LEU B 1 139 ? -11.43 -23.703 -2.971 1 84.31 139 LEU B O 1
ATOM 3155 N N . ALA B 1 140 ? -10.852 -25.5 -4.156 1 84.88 140 ALA B N 1
ATOM 3156 C CA . ALA B 1 140 ? -11.594 -25.078 -5.336 1 84.88 140 ALA B CA 1
ATOM 3157 C C . ALA B 1 140 ? -13.086 -24.984 -5.039 1 84.88 140 ALA B C 1
ATOM 3159 O O . ALA B 1 140 ? -13.766 -24.078 -5.52 1 84.88 140 ALA B O 1
ATOM 3160 N N . ALA B 1 141 ? -13.562 -25.906 -4.262 1 87.5 141 ALA B N 1
ATOM 3161 C CA . ALA B 1 141 ? -14.969 -25.891 -3.875 1 87.5 141 ALA B CA 1
ATOM 3162 C C . ALA B 1 141 ? -15.297 -24.688 -3.016 1 87.5 141 ALA B C 1
ATOM 3164 O O . ALA B 1 141 ? -16.359 -24.078 -3.168 1 87.5 141 ALA B O 1
ATOM 3165 N N . ARG B 1 142 ? -14.438 -24.375 -2.152 1 91.12 142 ARG B N 1
ATOM 3166 C CA . ARG B 1 142 ? -14.641 -23.219 -1.285 1 91.12 142 ARG B CA 1
ATOM 3167 C C . ARG B 1 142 ? -14.594 -21.922 -2.082 1 91.12 142 ARG B C 1
ATOM 3169 O O . ARG B 1 142 ? -15.352 -20.984 -1.81 1 91.12 142 ARG B O 1
ATOM 3176 N N . ILE B 1 143 ? -13.68 -21.844 -3.031 1 91.06 143 ILE B N 1
ATOM 3177 C CA . ILE B 1 143 ? -13.586 -20.672 -3.891 1 91.06 143 ILE B CA 1
ATOM 3178 C C . ILE B 1 143 ? -14.875 -20.516 -4.695 1 91.06 143 ILE B C 1
ATOM 3180 O O . ILE B 1 143 ? -15.391 -19.406 -4.832 1 91.06 143 ILE B O 1
ATOM 3184 N N . ALA B 1 144 ? -15.391 -21.656 -5.172 1 92.69 144 ALA B N 1
ATOM 3185 C CA . ALA B 1 144 ? -16.641 -21.625 -5.922 1 92.69 144 ALA B CA 1
ATOM 3186 C C . ALA B 1 144 ? -17.797 -21.125 -5.051 1 92.69 144 ALA B C 1
ATOM 3188 O O . ALA B 1 144 ? -18.609 -20.312 -5.496 1 92.69 144 ALA B O 1
ATOM 3189 N N . ALA B 1 145 ? -17.828 -21.578 -3.857 1 95.94 145 ALA B N 1
ATOM 3190 C CA . ALA B 1 145 ? -18.859 -21.156 -2.918 1 95.94 145 ALA B CA 1
ATOM 3191 C C . ALA B 1 145 ? -18.734 -19.672 -2.6 1 95.94 145 ALA B C 1
ATOM 3193 O O . ALA B 1 145 ? -19.734 -18.953 -2.496 1 95.94 145 ALA B O 1
ATOM 3194 N N . SER B 1 146 ? -17.516 -19.266 -2.387 1 97.5 146 SER B N 1
ATOM 3195 C CA . SER B 1 146 ? -17.219 -17.844 -2.166 1 97.5 146 SER B CA 1
ATOM 3196 C C . SER B 1 146 ? -17.734 -17 -3.32 1 97.5 146 SER B C 1
ATOM 3198 O O . SER B 1 146 ? -18.422 -16 -3.104 1 97.5 146 SER B O 1
ATOM 3200 N N . ALA B 1 147 ? -17.438 -17.375 -4.516 1 96.5 147 ALA B N 1
ATOM 3201 C CA . ALA B 1 147 ? -17.828 -16.656 -5.727 1 96.5 147 ALA B CA 1
ATOM 3202 C C . ALA B 1 147 ? -19.344 -16.562 -5.844 1 96.5 147 ALA B C 1
ATOM 3204 O O . ALA B 1 147 ? -19.875 -15.531 -6.258 1 96.5 147 ALA B O 1
ATOM 3205 N N . ASP B 1 148 ? -20.016 -17.609 -5.488 1 97 148 ASP B N 1
ATOM 3206 C CA . ASP B 1 148 ? -21.469 -17.641 -5.551 1 97 148 ASP B CA 1
ATOM 3207 C C . ASP B 1 148 ? -22.094 -16.594 -4.629 1 97 148 ASP B C 1
ATOM 3209 O O . ASP B 1 148 ? -23.031 -15.891 -5.02 1 97 148 ASP B O 1
ATOM 3213 N N . LEU B 1 149 ? -21.594 -16.484 -3.434 1 98.19 149 LEU B N 1
ATOM 3214 C CA . LEU B 1 149 ? -22.078 -15.484 -2.48 1 98.19 149 LEU B CA 1
ATOM 3215 C C . LEU B 1 149 ? -21.844 -14.07 -2.994 1 98.19 149 LEU B C 1
ATOM 3217 O O . LEU B 1 149 ? -22.719 -13.219 -2.922 1 98.19 149 LEU B O 1
ATOM 3221 N N . ILE B 1 150 ? -20.672 -13.883 -3.559 1 97.56 150 ILE B N 1
ATOM 3222 C CA . ILE B 1 150 ? -20.297 -12.562 -4.07 1 97.56 150 ILE B CA 1
ATOM 3223 C C . ILE B 1 150 ? -21.203 -12.203 -5.254 1 97.56 150 ILE B C 1
ATOM 3225 O O . ILE B 1 150 ? -21.703 -11.078 -5.336 1 97.56 150 ILE B O 1
ATOM 3229 N N . ALA B 1 151 ? -21.406 -13.125 -6.109 1 95.62 151 ALA B N 1
ATOM 3230 C CA . ALA B 1 151 ? -22.266 -12.906 -7.273 1 95.62 151 ALA B CA 1
ATOM 3231 C C . ALA B 1 151 ? -23.688 -12.547 -6.855 1 95.62 151 ALA B C 1
ATOM 3233 O O . ALA B 1 151 ? -24.375 -11.805 -7.559 1 95.62 151 ALA B O 1
ATOM 3234 N N . LYS B 1 152 ? -24.109 -12.992 -5.68 1 97.12 152 LYS B N 1
ATOM 3235 C CA . LYS B 1 152 ? -25.453 -12.742 -5.172 1 97.12 152 LYS B CA 1
ATOM 3236 C C . LYS B 1 152 ? -25.516 -11.469 -4.332 1 97.12 152 LYS B C 1
ATOM 3238 O O . LYS B 1 152 ? -26.547 -11.141 -3.758 1 97.12 152 LYS B O 1
ATOM 3243 N N . GLY B 1 153 ? -24.359 -10.828 -4.156 1 96.38 153 GLY B N 1
ATOM 3244 C CA . GLY B 1 153 ? -24.344 -9.531 -3.496 1 96.38 153 GLY B CA 1
ATOM 3245 C C . GLY B 1 153 ? -23.859 -9.602 -2.061 1 96.38 153 GLY B C 1
ATOM 3246 O O . GLY B 1 153 ? -23.703 -8.57 -1.403 1 96.38 153 GLY B O 1
ATOM 3247 N N . ASP B 1 154 ? -23.625 -10.859 -1.548 1 98.19 154 ASP B N 1
ATOM 3248 C CA . ASP B 1 154 ? -23.078 -11.008 -0.206 1 98.19 154 ASP B CA 1
ATOM 3249 C C . ASP B 1 154 ? -21.547 -11.016 -0.239 1 98.19 154 ASP B C 1
ATOM 3251 O O . ASP B 1 154 ? -20.922 -12.055 -0.022 1 98.19 154 ASP B O 1
ATOM 3255 N N . ILE B 1 155 ? -20.969 -9.914 -0.357 1 97.88 155 ILE B N 1
ATOM 3256 C CA . ILE B 1 155 ? -19.531 -9.758 -0.562 1 97.88 155 ILE B CA 1
ATOM 3257 C C . ILE B 1 155 ? -18.781 -10.156 0.708 1 97.88 155 ILE B C 1
ATOM 3259 O O . ILE B 1 155 ? -17.812 -10.914 0.653 1 97.88 155 ILE B O 1
ATOM 3263 N N . ASP B 1 156 ? -19.25 -9.695 1.819 1 97.62 156 ASP B N 1
ATOM 3264 C CA . ASP B 1 156 ? -18.578 -9.992 3.086 1 97.62 156 ASP B CA 1
ATOM 3265 C C . ASP B 1 156 ? -18.594 -11.492 3.375 1 97.62 156 ASP B C 1
ATOM 3267 O O . ASP B 1 156 ? -17.562 -12.055 3.768 1 97.62 156 ASP B O 1
ATOM 3271 N N . GLY B 1 157 ? -19.766 -12.078 3.164 1 98.12 157 GLY B N 1
ATOM 3272 C CA . GLY B 1 157 ? -19.859 -13.516 3.359 1 98.12 157 GLY B CA 1
ATOM 3273 C C . GLY B 1 157 ? -18.969 -14.305 2.428 1 98.12 157 GLY B C 1
ATOM 3274 O O . GLY B 1 157 ? -18.359 -15.297 2.836 1 98.12 157 GLY B O 1
ATOM 3275 N N . GLY B 1 158 ? -18.891 -13.898 1.187 1 98.5 158 GLY B N 1
ATOM 3276 C CA . GLY B 1 158 ? -18 -14.531 0.229 1 98.5 158 GLY B CA 1
ATOM 3277 C C . GLY B 1 158 ? -16.531 -14.406 0.601 1 98.5 158 GLY B C 1
ATOM 3278 O O . GLY B 1 158 ? -15.789 -15.391 0.554 1 98.5 158 GLY B O 1
ATOM 3279 N N . MET B 1 159 ? -16.109 -13.219 1.029 1 98.44 159 MET B N 1
ATOM 3280 C CA . MET B 1 159 ? -14.719 -12.992 1.411 1 98.44 159 MET B CA 1
ATOM 3281 C C . MET B 1 159 ? -14.367 -13.781 2.668 1 98.44 159 MET B C 1
ATOM 3283 O O . MET B 1 159 ? -13.258 -14.297 2.785 1 98.44 159 MET B O 1
ATOM 3287 N N . GLN B 1 160 ? -15.359 -13.883 3.594 1 98.31 160 GLN B N 1
ATOM 3288 C CA . GLN B 1 160 ? -15.141 -14.688 4.793 1 98.31 160 GLN B CA 1
ATOM 3289 C C . GLN B 1 160 ? -14.859 -16.141 4.434 1 98.31 160 GLN B C 1
ATOM 3291 O O . GLN B 1 160 ? -13.93 -16.75 4.965 1 98.31 160 GLN B O 1
ATOM 3296 N N . LEU B 1 161 ? -15.641 -16.672 3.525 1 97.69 161 LEU B N 1
ATOM 3297 C CA . LEU B 1 161 ? -15.453 -18.047 3.105 1 97.69 161 LEU B CA 1
ATOM 3298 C C . LEU B 1 161 ? -14.078 -18.25 2.471 1 97.69 161 LEU B C 1
ATOM 3300 O O . LEU B 1 161 ? -13.375 -19.203 2.793 1 97.69 161 LEU B O 1
ATOM 3304 N N . PHE B 1 162 ? -13.664 -17.359 1.626 1 97.31 162 PHE B N 1
ATOM 3305 C CA . PHE B 1 162 ? -12.398 -17.469 0.902 1 97.31 162 PHE B CA 1
ATOM 3306 C C . PHE B 1 162 ? -11.219 -17.359 1.856 1 97.31 162 PHE B C 1
ATOM 3308 O O . PHE B 1 162 ? -10.344 -18.234 1.874 1 97.31 162 PHE B O 1
ATOM 3315 N N . ILE B 1 163 ? -11.172 -16.312 2.674 1 97.62 163 ILE B N 1
ATOM 3316 C CA . ILE B 1 163 ? -10.039 -16.031 3.551 1 97.62 163 ILE B CA 1
ATOM 3317 C C . ILE B 1 163 ? -9.961 -17.094 4.641 1 97.62 163 ILE B C 1
ATOM 3319 O O . ILE B 1 163 ? -8.875 -17.562 4.984 1 97.62 163 ILE B O 1
ATOM 3323 N N . ASP B 1 164 ? -11.125 -17.547 5.168 1 96.44 164 ASP B N 1
ATOM 3324 C CA . ASP B 1 164 ? -11.133 -18.578 6.207 1 96.44 164 ASP B CA 1
ATOM 3325 C C . ASP B 1 164 ? -10.656 -19.922 5.652 1 96.44 164 ASP B C 1
ATOM 3327 O O . ASP B 1 164 ? -10.07 -20.719 6.383 1 96.44 164 ASP B O 1
ATOM 3331 N N . ALA B 1 165 ? -10.898 -20.156 4.391 1 94.12 165 ALA B N 1
ATOM 3332 C CA . ALA B 1 165 ? -10.414 -21.391 3.754 1 94.12 165 ALA B CA 1
ATOM 3333 C C . ALA B 1 165 ? -8.891 -21.391 3.684 1 94.12 165 ALA B C 1
ATOM 3335 O O . ALA B 1 165 ? -8.266 -22.453 3.807 1 94.12 165 ALA B O 1
ATOM 3336 N N . LEU B 1 166 ? -8.312 -20.234 3.545 1 93.94 166 LEU B N 1
ATOM 3337 C CA . LEU B 1 166 ? -6.867 -20.125 3.359 1 93.94 166 LEU B CA 1
ATOM 3338 C C . LEU B 1 166 ? -6.156 -20 4.703 1 93.94 166 LEU B C 1
ATOM 3340 O O . LEU B 1 166 ? -5.102 -20.609 4.91 1 93.94 166 LEU B O 1
ATOM 3344 N N . GLU B 1 167 ? -6.738 -19.219 5.637 1 95.31 167 GLU B N 1
ATOM 3345 C CA . GLU B 1 167 ? -6.008 -18.812 6.832 1 95.31 167 GLU B CA 1
ATOM 3346 C C . GLU B 1 167 ? -6.621 -19.422 8.086 1 95.31 167 GLU B C 1
ATOM 3348 O O . GLU B 1 167 ? -6.117 -19.234 9.195 1 95.31 167 GLU B O 1
ATOM 3353 N N . GLY B 1 168 ? -7.691 -20.188 7.918 1 93.62 168 GLY B N 1
ATOM 3354 C CA . GLY B 1 168 ? -8.359 -20.828 9.039 1 93.62 168 GLY B CA 1
ATOM 3355 C C . GLY B 1 168 ? -9.609 -20.094 9.484 1 93.62 168 GLY B C 1
ATOM 3356 O O . GLY B 1 168 ? -9.82 -18.938 9.125 1 93.62 168 GLY B O 1
ATOM 3357 N N . PRO B 1 169 ? -10.469 -20.812 10.281 1 94.94 169 PRO B N 1
ATOM 3358 C CA . PRO B 1 169 ? -11.734 -20.234 10.719 1 94.94 169 PRO B CA 1
ATOM 3359 C C . PRO B 1 169 ? -11.555 -18.938 11.5 1 94.94 169 PRO B C 1
ATOM 3361 O O . PRO B 1 169 ? -10.719 -18.875 12.406 1 94.94 169 PRO B O 1
ATOM 3364 N N . GLY B 1 170 ? -12.344 -17.906 11.117 1 97.19 170 GLY B N 1
ATOM 3365 C CA . GLY B 1 170 ? -12.352 -16.656 11.844 1 97.19 170 GLY B CA 1
ATOM 3366 C C . GLY B 1 170 ? -11.297 -15.672 11.359 1 97.19 170 GLY B C 1
ATOM 3367 O O . GLY B 1 170 ? -11.219 -14.547 11.844 1 97.19 170 GLY B O 1
ATOM 3368 N N . ALA B 1 171 ? -10.484 -16.016 10.414 1 97.19 171 ALA B N 1
ATOM 3369 C CA . ALA B 1 171 ? -9.398 -15.172 9.922 1 97.19 171 ALA B CA 1
ATOM 3370 C C . ALA B 1 171 ? -9.938 -13.867 9.344 1 97.19 171 ALA B C 1
ATOM 3372 O O . ALA B 1 171 ? -9.414 -12.789 9.633 1 97.19 171 ALA B O 1
ATOM 3373 N N . TRP B 1 172 ? -10.992 -13.906 8.609 1 97.94 172 TRP B N 1
ATOM 3374 C CA . TRP B 1 172 ? -11.586 -12.727 8 1 97.94 172 TRP B CA 1
ATOM 3375 C C . TRP B 1 172 ? -12.055 -11.742 9.07 1 97.94 172 TRP B C 1
ATOM 3377 O O . TRP B 1 172 ? -11.789 -10.539 8.977 1 97.94 172 TRP B O 1
ATOM 3387 N N . LYS B 1 173 ? -12.68 -12.266 10.062 1 97.12 173 LYS B N 1
ATOM 3388 C CA . LYS B 1 173 ? -13.211 -11.422 11.133 1 97.12 173 LYS B CA 1
ATOM 3389 C C . LYS B 1 173 ? -12.078 -10.719 11.883 1 97.12 173 LYS B C 1
ATOM 3391 O O . LYS B 1 173 ? -12.242 -9.586 12.336 1 97.12 173 LYS B O 1
ATOM 3396 N N . ARG B 1 174 ? -10.953 -11.352 11.938 1 96.19 174 ARG B N 1
ATOM 3397 C CA . ARG B 1 174 ? -9.844 -10.844 12.742 1 96.19 174 ARG B CA 1
ATOM 3398 C C . ARG B 1 174 ? -9 -9.852 11.945 1 96.19 174 ARG B C 1
ATOM 3400 O O . ARG B 1 174 ? -8.18 -9.133 12.516 1 96.19 174 ARG B O 1
ATOM 3407 N N . LEU B 1 175 ? -9.148 -9.859 10.641 1 96.44 175 LEU B N 1
ATOM 3408 C CA . LEU B 1 175 ? -8.352 -8.953 9.812 1 96.44 175 LEU B CA 1
ATOM 3409 C C . LEU B 1 175 ? -8.68 -7.5 10.133 1 96.44 175 LEU B C 1
ATOM 3411 O O . LEU B 1 175 ? -9.844 -7.141 10.297 1 96.44 175 LEU B O 1
ATOM 3415 N N . PRO B 1 176 ? -7.605 -6.672 10.273 1 95.31 176 PRO B N 1
ATOM 3416 C CA . PRO B 1 176 ? -7.855 -5.238 10.43 1 95.31 176 PRO B CA 1
ATOM 3417 C C . PRO B 1 176 ? -8.586 -4.629 9.234 1 95.31 176 PRO B C 1
ATOM 3419 O O . PRO B 1 176 ? -8.578 -5.203 8.148 1 95.31 176 PRO B O 1
ATOM 3422 N N . ALA B 1 177 ? -9.188 -3.48 9.445 1 96.44 177 ALA B N 1
ATOM 3423 C CA . ALA B 1 177 ? -10.062 -2.852 8.461 1 96.44 177 ALA B CA 1
ATOM 3424 C C . ALA B 1 177 ? -9.289 -2.461 7.207 1 96.44 177 ALA B C 1
ATOM 3426 O O . ALA B 1 177 ? -9.805 -2.59 6.09 1 96.44 177 ALA B O 1
ATOM 3427 N N . ALA B 1 178 ? -8.086 -2.029 7.375 1 96.12 178 ALA B N 1
ATOM 3428 C CA . ALA B 1 178 ? -7.32 -1.518 6.238 1 96.12 178 ALA B CA 1
ATOM 3429 C C . ALA B 1 178 ? -7.004 -2.631 5.246 1 96.12 178 ALA B C 1
ATOM 3431 O O . ALA B 1 178 ? -7.348 -2.531 4.062 1 96.12 178 ALA B O 1
ATOM 3432 N N . PRO B 1 179 ? -6.379 -3.744 5.688 1 95.69 179 PRO B N 1
ATOM 3433 C CA . PRO B 1 179 ? -6.164 -4.816 4.715 1 95.69 179 PRO B CA 1
ATOM 3434 C C . PRO B 1 179 ? -7.473 -5.406 4.188 1 95.69 179 PRO B C 1
ATOM 3436 O O . PRO B 1 179 ? -7.539 -5.828 3.029 1 95.69 179 PRO B O 1
ATOM 3439 N N . LYS B 1 180 ? -8.5 -5.426 4.988 1 96.81 180 LYS B N 1
ATOM 3440 C CA . LYS B 1 180 ? -9.805 -5.91 4.539 1 96.81 180 LYS B CA 1
ATOM 3441 C C . LYS B 1 180 ? -10.312 -5.098 3.35 1 96.81 180 LYS B C 1
ATOM 3443 O O . LYS B 1 180 ? -10.797 -5.664 2.369 1 96.81 180 LYS B O 1
ATOM 3448 N N . GLN B 1 181 ? -10.219 -3.803 3.477 1 97.19 181 GLN B N 1
ATOM 3449 C CA . GLN B 1 181 ? -10.711 -2.93 2.416 1 97.19 181 GLN B CA 1
ATOM 3450 C C . GLN B 1 181 ? -9.969 -3.178 1.107 1 97.19 181 GLN B C 1
ATOM 3452 O O . GLN B 1 181 ? -10.57 -3.191 0.034 1 97.19 181 GLN B O 1
ATOM 3457 N N . ALA B 1 182 ? -8.672 -3.389 1.174 1 95.94 182 ALA B N 1
ATOM 3458 C CA . ALA B 1 182 ? -7.875 -3.658 -0.022 1 95.94 182 ALA B CA 1
ATOM 3459 C C . ALA B 1 182 ? -8.328 -4.949 -0.698 1 95.94 182 ALA B C 1
ATOM 3461 O O . ALA B 1 182 ? -8.414 -5.02 -1.927 1 95.94 182 ALA B O 1
ATOM 3462 N N . LEU B 1 183 ? -8.633 -5.961 0.109 1 97.81 183 LEU B N 1
ATOM 3463 C CA . LEU B 1 183 ? -9.133 -7.23 -0.421 1 97.81 183 LEU B CA 1
ATOM 3464 C C . LEU B 1 183 ? -10.516 -7.055 -1.04 1 97.81 183 LEU B C 1
ATOM 3466 O O . LEU B 1 183 ? -10.789 -7.602 -2.111 1 97.81 183 LEU B O 1
ATOM 3470 N N . LEU B 1 184 ? -11.359 -6.258 -0.372 1 97.62 184 LEU B N 1
ATOM 3471 C CA . LEU B 1 184 ? -12.727 -6.027 -0.823 1 97.62 184 LEU B CA 1
ATOM 3472 C C . LEU B 1 184 ? -12.742 -5.34 -2.184 1 97.62 184 LEU B C 1
ATOM 3474 O O . LEU B 1 184 ? -13.641 -5.574 -2.992 1 97.62 184 LEU B O 1
ATOM 3478 N N . ASP B 1 185 ? -11.734 -4.527 -2.479 1 97.44 185 ASP B N 1
ATOM 3479 C CA . ASP B 1 185 ? -11.641 -3.824 -3.754 1 97.44 185 ASP B CA 1
ATOM 3480 C C . ASP B 1 185 ? -11.523 -4.809 -4.918 1 97.44 185 ASP B C 1
ATOM 3482 O O . ASP B 1 185 ? -11.75 -4.441 -6.07 1 97.44 185 ASP B O 1
ATOM 3486 N N . ASN B 1 186 ? -11.164 -6.109 -4.637 1 98.06 186 ASN B N 1
ATOM 3487 C CA . ASN B 1 186 ? -10.922 -7.102 -5.68 1 98.06 186 ASN B CA 1
ATOM 3488 C C . ASN B 1 186 ? -11.844 -8.305 -5.535 1 98.06 186 ASN B C 1
ATOM 3490 O O . ASN B 1 186 ? -11.641 -9.336 -6.184 1 98.06 186 ASN B O 1
ATOM 3494 N N . ALA B 1 187 ? -12.891 -8.219 -4.699 1 97.88 187 ALA B N 1
ATOM 3495 C CA . ALA B 1 187 ? -13.719 -9.359 -4.332 1 97.88 187 ALA B CA 1
ATOM 3496 C C . ALA B 1 187 ? -14.367 -9.984 -5.562 1 97.88 187 ALA B C 1
ATOM 3498 O O . ALA B 1 187 ? -14.461 -11.211 -5.672 1 97.88 187 ALA B O 1
ATOM 3499 N N . ILE B 1 188 ? -14.727 -9.164 -6.547 1 97 188 ILE B N 1
ATOM 3500 C CA . ILE B 1 188 ? -15.492 -9.617 -7.703 1 97 188 ILE B CA 1
ATOM 3501 C C . ILE B 1 188 ? -14.625 -10.531 -8.57 1 97 188 ILE B C 1
ATOM 3503 O O . ILE B 1 188 ? -15.148 -11.328 -9.352 1 97 188 ILE B O 1
ATOM 3507 N N . THR B 1 189 ? -13.289 -10.461 -8.453 1 97.31 189 THR B N 1
ATOM 3508 C CA . THR B 1 189 ? -12.398 -11.266 -9.281 1 97.31 189 THR B CA 1
ATOM 3509 C C . THR B 1 189 ? -12.531 -12.75 -8.938 1 97.31 189 THR B C 1
ATOM 3511 O O . THR B 1 189 ? -12.148 -13.609 -9.734 1 97.31 189 THR B O 1
ATOM 3514 N N . LEU B 1 190 ? -13.102 -13.086 -7.754 1 96.44 190 LEU B N 1
ATOM 3515 C CA . LEU B 1 190 ? -13.336 -14.477 -7.402 1 96.44 190 LEU B CA 1
ATOM 3516 C C . LEU B 1 190 ? -14.391 -15.102 -8.312 1 96.44 190 LEU B C 1
ATOM 3518 O O . LEU B 1 190 ? -14.359 -16.297 -8.586 1 96.44 190 LEU B O 1
ATOM 3522 N N . VAL B 1 191 ? -15.273 -14.258 -8.805 1 94.56 191 VAL B N 1
ATOM 3523 C CA . VAL B 1 191 ? -16.266 -14.727 -9.766 1 94.56 191 VAL B CA 1
ATOM 3524 C C . VAL B 1 191 ? -15.578 -15.148 -11.055 1 94.56 191 VAL B C 1
ATOM 3526 O O . VAL B 1 191 ? -15.891 -16.203 -11.617 1 94.56 191 VAL B O 1
ATOM 3529 N N . GLY B 1 192 ? -14.617 -14.375 -11.508 1 92.94 192 GLY B N 1
ATOM 3530 C CA . GLY B 1 192 ? -13.828 -14.742 -12.672 1 92.94 192 GLY B CA 1
ATOM 3531 C C . GLY B 1 192 ? -12.984 -15.984 -12.445 1 92.94 192 GLY B C 1
ATOM 3532 O O . GLY B 1 192 ? -12.812 -16.797 -13.359 1 92.94 192 GLY B O 1
ATOM 3533 N N . GLN B 1 193 ? -12.5 -16.156 -11.258 1 92.12 193 GLN B N 1
ATOM 3534 C CA . GLN B 1 193 ? -11.594 -17.266 -10.93 1 92.12 193 GLN B CA 1
ATOM 3535 C C . GLN B 1 193 ? -12.305 -18.609 -11.047 1 92.12 193 GLN B C 1
ATOM 3537 O O . GLN B 1 193 ? -11.68 -19.609 -11.383 1 92.12 193 GLN B O 1
ATOM 3542 N N . THR B 1 194 ? -13.562 -18.625 -10.828 1 87.81 194 THR B N 1
ATOM 3543 C CA . THR B 1 194 ? -14.312 -19.875 -10.906 1 87.81 194 THR B CA 1
ATOM 3544 C C . THR B 1 194 ? -14.438 -20.344 -12.359 1 87.81 194 THR B C 1
ATOM 3546 O O . THR B 1 194 ? -14.703 -21.516 -12.617 1 87.81 194 THR B O 1
ATOM 3549 N N . ARG B 1 195 ? -14.148 -19.422 -13.219 1 83.56 195 ARG B N 1
ATOM 3550 C CA . ARG B 1 195 ? -14.305 -19.734 -14.633 1 83.56 195 ARG B CA 1
ATOM 3551 C C . ARG B 1 195 ? -12.953 -20.047 -15.273 1 83.56 195 ARG B C 1
ATOM 3553 O O . ARG B 1 195 ? -12.891 -20.391 -16.453 1 83.56 195 ARG B O 1
ATOM 3560 N N . ASP B 1 196 ? -11.742 -19.828 -14.625 1 80.81 196 ASP B N 1
ATOM 3561 C CA . ASP B 1 196 ? -10.383 -19.797 -15.148 1 80.81 196 ASP B CA 1
ATOM 3562 C C . ASP B 1 196 ? -9.938 -21.203 -15.586 1 80.81 196 ASP B C 1
ATOM 3564 O O . ASP B 1 196 ? -9.055 -21.344 -16.438 1 80.81 196 ASP B O 1
ATOM 3568 N N . LYS B 1 197 ? -10.664 -22.281 -15.617 1 78.62 197 LYS B N 1
ATOM 3569 C CA . LYS B 1 197 ? -10.188 -23.625 -15.953 1 78.62 197 LYS B CA 1
ATOM 3570 C C . LYS B 1 197 ? -8.68 -23.75 -15.719 1 78.62 197 LYS B C 1
ATOM 3572 O O . LYS B 1 197 ? -7.941 -24.156 -16.609 1 78.62 197 LYS B O 1
ATOM 3577 N N . ARG B 1 198 ? -7.969 -23.562 -14.594 1 86.94 198 ARG B N 1
ATOM 3578 C CA . ARG B 1 198 ? -6.555 -23.625 -14.234 1 86.94 198 ARG B CA 1
ATOM 3579 C C . ARG B 1 198 ? -6.027 -25.047 -14.344 1 86.94 198 ARG B C 1
ATOM 3581 O O . ARG B 1 198 ? -6.488 -25.938 -13.633 1 86.94 198 ARG B O 1
ATOM 3588 N N . PRO B 1 199 ? -5.094 -25.266 -15.352 1 89 199 PRO B N 1
ATOM 3589 C CA . PRO B 1 199 ? -4.555 -26.625 -15.461 1 89 199 PRO B CA 1
ATOM 3590 C C . PRO B 1 199 ? -3.756 -27.031 -14.227 1 89 199 PRO B C 1
ATOM 3592 O O . PRO B 1 199 ? -2.959 -26.25 -13.711 1 89 199 PRO B O 1
ATOM 3595 N N . PRO B 1 200 ? -3.969 -28.266 -13.766 1 93.69 200 PRO B N 1
ATOM 3596 C CA . PRO B 1 200 ? -3.129 -28.75 -12.664 1 93.69 200 PRO B CA 1
ATOM 3597 C C . PRO B 1 200 ? -1.655 -28.859 -13.047 1 93.69 200 PRO B C 1
ATOM 3599 O O . PRO B 1 200 ? -1.327 -28.938 -14.234 1 93.69 200 PRO B O 1
ATOM 3602 N N . PHE B 1 201 ? -0.754 -28.781 -12.055 1 96.5 201 PHE B N 1
ATOM 3603 C CA . PHE B 1 201 ? 0.667 -29.031 -12.266 1 96.5 201 PHE B CA 1
ATOM 3604 C C . PHE B 1 201 ? 0.928 -30.531 -12.477 1 96.5 201 PHE B C 1
ATOM 3606 O O . PHE B 1 201 ? 0.389 -31.359 -11.758 1 96.5 201 PHE B O 1
ATOM 3613 N N . SER B 1 202 ? 1.716 -30.828 -13.484 1 97.62 202 SER B N 1
ATOM 3614 C CA . SER B 1 202 ? 2.203 -32.188 -13.695 1 97.62 202 SER B CA 1
ATOM 3615 C C . SER B 1 202 ? 3.693 -32.281 -13.383 1 97.62 202 SER B C 1
ATOM 3617 O O . SER B 1 202 ? 4.379 -31.281 -13.242 1 97.62 202 SER B O 1
ATOM 3619 N N . LYS B 1 203 ? 4.164 -33.531 -13.227 1 98.25 203 LYS B N 1
ATOM 3620 C CA . LYS B 1 203 ? 5.594 -33.75 -13.055 1 98.25 203 LYS B CA 1
ATOM 3621 C C . LYS B 1 203 ? 6.391 -33.188 -14.227 1 98.25 203 LYS B C 1
ATOM 3623 O O . LYS B 1 203 ? 7.441 -32.594 -14.039 1 98.25 203 LYS B O 1
ATOM 3628 N N . ALA B 1 204 ? 5.883 -33.406 -15.406 1 98.38 204 ALA B N 1
ATOM 3629 C CA . ALA B 1 204 ? 6.531 -32.906 -16.609 1 98.38 204 ALA B CA 1
ATOM 3630 C C . ALA B 1 204 ? 6.637 -31.391 -16.578 1 98.38 204 ALA B C 1
ATOM 3632 O O . ALA B 1 204 ? 7.629 -30.812 -17.031 1 98.38 204 ALA B O 1
ATOM 3633 N N . ASP B 1 205 ? 5.578 -30.703 -16.094 1 98.5 205 ASP B N 1
ATOM 3634 C CA . ASP B 1 205 ? 5.621 -29.25 -15.922 1 98.5 205 ASP B CA 1
ATOM 3635 C C . ASP B 1 205 ? 6.789 -28.828 -15.039 1 98.5 205 ASP B C 1
ATOM 3637 O O . ASP B 1 205 ? 7.559 -27.938 -15.398 1 98.5 205 ASP B O 1
ATOM 3641 N N . ALA B 1 206 ? 6.902 -29.422 -13.867 1 98.69 206 ALA B N 1
ATOM 3642 C CA . ALA B 1 206 ? 7.945 -29.094 -12.906 1 98.69 206 ALA B CA 1
ATOM 3643 C C . ALA B 1 206 ? 9.336 -29.344 -13.484 1 98.69 206 ALA B C 1
ATOM 3645 O O . ALA B 1 206 ? 10.227 -28.5 -13.367 1 98.69 206 ALA B O 1
ATOM 3646 N N . GLU B 1 207 ? 9.5 -30.453 -14.172 1 98.62 207 GLU B N 1
ATOM 3647 C CA . GLU B 1 207 ? 10.789 -30.859 -14.719 1 98.62 207 GLU B CA 1
ATOM 3648 C C . GLU B 1 207 ? 11.203 -29.953 -15.875 1 98.62 207 GLU B C 1
ATOM 3650 O O . GLU B 1 207 ? 12.391 -29.859 -16.203 1 98.62 207 GLU B O 1
ATOM 3655 N N . ALA B 1 208 ? 10.219 -29.281 -16.438 1 98.38 208 ALA B N 1
ATOM 3656 C CA . ALA B 1 208 ? 10.477 -28.422 -17.578 1 98.38 208 ALA B CA 1
ATOM 3657 C C . ALA B 1 208 ? 11.062 -27.078 -17.141 1 98.38 208 ALA B C 1
ATOM 3659 O O . ALA B 1 208 ? 11.578 -26.328 -17.969 1 98.38 208 ALA B O 1
ATOM 3660 N N . ILE B 1 209 ? 10.977 -26.719 -15.891 1 98.81 209 ILE B N 1
ATOM 3661 C CA . ILE B 1 209 ? 11.492 -25.453 -15.398 1 98.81 209 ILE B CA 1
ATOM 3662 C C . ILE B 1 209 ? 13.023 -25.469 -15.422 1 98.81 209 ILE B C 1
ATOM 3664 O O . ILE B 1 209 ? 13.641 -26.312 -14.766 1 98.81 209 ILE B O 1
ATOM 3668 N N . LYS B 1 210 ? 13.586 -24.531 -16.141 1 97.56 210 LYS B N 1
ATOM 3669 C CA . LYS B 1 210 ? 15.039 -24.438 -16.25 1 97.56 210 LYS B CA 1
ATOM 3670 C C . LYS B 1 210 ? 15.57 -23.234 -15.469 1 97.56 210 LYS B C 1
ATOM 3672 O O . LYS B 1 210 ? 16.766 -23.172 -15.156 1 97.56 210 LYS B O 1
ATOM 3677 N N . THR B 1 211 ? 14.727 -22.297 -15.242 1 98.38 211 THR B N 1
ATOM 3678 C CA . THR B 1 211 ? 15.094 -21.094 -14.523 1 98.38 211 THR B CA 1
ATOM 3679 C C . THR B 1 211 ? 15.43 -21.406 -13.07 1 98.38 211 THR B C 1
ATOM 3681 O O . THR B 1 211 ? 14.688 -22.109 -12.391 1 98.38 211 THR B O 1
ATOM 3684 N N . PRO B 1 212 ? 16.656 -20.922 -12.547 1 98.81 212 PRO B N 1
ATOM 3685 C CA . PRO B 1 212 ? 16.891 -21.094 -11.109 1 98.81 212 PRO B CA 1
ATOM 3686 C C . PRO B 1 212 ? 15.703 -20.625 -10.266 1 98.81 212 PRO B C 1
ATOM 3688 O O . PRO B 1 212 ? 15.203 -19.516 -10.453 1 98.81 212 PRO B O 1
ATOM 3691 N N . THR B 1 213 ? 15.242 -21.516 -9.32 1 98.94 213 THR B N 1
ATOM 3692 C CA . THR B 1 213 ? 13.953 -21.281 -8.68 1 98.94 213 THR B CA 1
ATOM 3693 C C . THR B 1 213 ? 14.078 -21.359 -7.164 1 98.94 213 THR B C 1
ATOM 3695 O O . THR B 1 213 ? 14.719 -22.266 -6.637 1 98.94 213 THR B O 1
ATOM 3698 N N . LEU B 1 214 ? 13.484 -20.375 -6.488 1 98.94 214 LEU B N 1
ATOM 3699 C CA . LEU B 1 214 ? 13.305 -20.359 -5.039 1 98.94 214 LEU B CA 1
ATOM 3700 C C . LEU B 1 214 ? 11.828 -20.531 -4.68 1 98.94 214 LEU B C 1
ATOM 3702 O O . LEU B 1 214 ? 10.977 -19.781 -5.16 1 98.94 214 LEU B O 1
ATOM 3706 N N . PHE B 1 215 ? 11.547 -21.562 -3.895 1 98.94 215 PHE B N 1
ATOM 3707 C CA . PHE B 1 215 ? 10.234 -21.719 -3.27 1 98.94 215 PHE B CA 1
ATOM 3708 C C . PHE B 1 215 ? 10.25 -21.188 -1.843 1 98.94 215 PHE B C 1
ATOM 3710 O O . PHE B 1 215 ? 11.156 -21.5 -1.066 1 98.94 215 PHE B O 1
ATOM 3717 N N . ILE B 1 216 ? 9.297 -20.359 -1.509 1 98.94 216 ILE B N 1
ATOM 3718 C CA . ILE B 1 216 ? 9.172 -19.844 -0.153 1 98.94 216 ILE B CA 1
ATOM 3719 C C . ILE B 1 216 ? 7.77 -20.141 0.382 1 98.94 216 ILE B C 1
ATOM 3721 O O . ILE B 1 216 ? 6.781 -20 -0.343 1 98.94 216 ILE B O 1
ATOM 3725 N N . GLY B 1 217 ? 7.656 -20.578 1.639 1 98.62 217 GLY B N 1
ATOM 3726 C CA . GLY B 1 217 ? 6.359 -20.828 2.248 1 98.62 217 GLY B CA 1
ATOM 3727 C C . GLY B 1 217 ? 6.312 -20.453 3.719 1 98.62 217 GLY B C 1
ATOM 3728 O O . GLY B 1 217 ? 7.348 -20.172 4.328 1 98.62 217 GLY B O 1
ATOM 3729 N N . GLY B 1 218 ? 5.117 -20.266 4.234 1 98.62 218 GLY B N 1
ATOM 3730 C CA . GLY B 1 218 ? 4.906 -20.188 5.672 1 98.62 218 GLY B CA 1
ATOM 3731 C C . GLY B 1 218 ? 4.863 -21.547 6.348 1 98.62 218 GLY B C 1
ATOM 3732 O O . GLY B 1 218 ? 4.086 -22.406 5.957 1 98.62 218 GLY B O 1
ATOM 3733 N N . ALA B 1 219 ? 5.578 -21.672 7.387 1 98.44 219 ALA B N 1
ATOM 3734 C CA . ALA B 1 219 ? 5.711 -22.969 8.047 1 98.44 219 ALA B CA 1
ATOM 3735 C C . ALA B 1 219 ? 4.387 -23.406 8.664 1 98.44 219 ALA B C 1
ATOM 3737 O O . ALA B 1 219 ? 4.168 -24.609 8.898 1 98.44 219 ALA B O 1
ATOM 3738 N N . ASN B 1 220 ? 3.496 -22.469 8.922 1 97.88 220 ASN B N 1
ATOM 3739 C CA . ASN B 1 220 ? 2.236 -22.781 9.586 1 97.88 220 ASN B CA 1
ATOM 3740 C C . ASN B 1 220 ? 1.082 -22.859 8.586 1 97.88 220 ASN B C 1
ATOM 3742 O O . ASN B 1 220 ? -0.077 -23 8.984 1 97.88 220 ASN B O 1
ATOM 3746 N N . THR B 1 221 ? 1.41 -22.641 7.293 1 96.81 221 THR B N 1
ATOM 3747 C CA . THR B 1 221 ? 0.367 -22.812 6.285 1 96.81 221 THR B CA 1
ATOM 3748 C C . THR B 1 221 ? -0.143 -24.25 6.281 1 96.81 221 THR B C 1
ATOM 3750 O O . THR B 1 221 ? 0.644 -25.188 6.371 1 96.81 221 THR B O 1
ATOM 3753 N N . ARG B 1 222 ? -1.411 -24.422 6.219 1 91.31 222 ARG B N 1
ATOM 3754 C CA . ARG B 1 222 ? -2.008 -25.75 6.207 1 91.31 222 ARG B CA 1
ATOM 3755 C C . ARG B 1 222 ? -2.752 -26 4.898 1 91.31 222 ARG B C 1
ATOM 3757 O O . ARG B 1 222 ? -2.932 -25.094 4.094 1 91.31 222 ARG B O 1
ATOM 3764 N N . GLY B 1 223 ? -3.037 -27.266 4.699 1 88.44 223 GLY B N 1
ATOM 3765 C CA . GLY B 1 223 ? -3.881 -27.609 3.568 1 88.44 223 GLY B CA 1
ATOM 3766 C C . GLY B 1 223 ? -3.092 -27.938 2.312 1 88.44 223 GLY B C 1
ATOM 3767 O O . GLY B 1 223 ? -2.021 -28.547 2.383 1 88.44 223 GLY B O 1
ATOM 3768 N N . VAL B 1 224 ? -3.592 -27.578 1.178 1 88.81 224 VAL B N 1
ATOM 3769 C CA . VAL B 1 224 ? -3.117 -28.031 -0.121 1 88.81 224 VAL B CA 1
ATOM 3770 C C . VAL B 1 224 ? -1.889 -27.234 -0.542 1 88.81 224 VAL B C 1
ATOM 3772 O O . VAL B 1 224 ? -1.009 -27.75 -1.236 1 88.81 224 VAL B O 1
ATOM 3775 N N . LEU B 1 225 ? -1.706 -26.016 -0.104 1 93.94 225 LEU B N 1
ATOM 3776 C CA . LEU B 1 225 ? -0.688 -25.109 -0.615 1 93.94 225 LEU B CA 1
ATOM 3777 C C . LEU B 1 225 ? 0.712 -25.625 -0.299 1 93.94 225 LEU B C 1
ATOM 3779 O O . LEU B 1 225 ? 1.569 -25.688 -1.184 1 93.94 225 LEU B O 1
ATOM 3783 N N . PRO B 1 226 ? 0.935 -26.062 0.966 1 95.5 226 PRO B N 1
ATOM 3784 C CA . PRO B 1 226 ? 2.256 -26.641 1.23 1 95.5 226 PRO B CA 1
ATOM 3785 C C . PRO B 1 226 ? 2.523 -27.906 0.417 1 95.5 226 PRO B C 1
ATOM 3787 O O . PRO B 1 226 ? 3.662 -28.156 0.018 1 95.5 226 PRO B O 1
ATOM 3790 N N . LYS B 1 227 ? 1.525 -28.734 0.167 1 94.19 227 LYS B N 1
ATOM 3791 C CA . LYS B 1 227 ? 1.679 -29.922 -0.652 1 94.19 227 LYS B CA 1
ATOM 3792 C C . LYS B 1 227 ? 2.121 -29.578 -2.068 1 94.19 227 LYS B C 1
ATOM 3794 O O . LYS B 1 227 ? 3.02 -30.203 -2.623 1 94.19 227 LYS B O 1
ATOM 3799 N N . VAL B 1 228 ? 1.485 -28.562 -2.604 1 95.88 228 VAL B N 1
ATOM 3800 C CA . VAL B 1 228 ? 1.815 -28.109 -3.947 1 95.88 228 VAL B CA 1
ATOM 3801 C C . VAL B 1 228 ? 3.256 -27.609 -3.982 1 95.88 228 VAL B C 1
ATOM 3803 O O . VAL B 1 228 ? 4.031 -27.984 -4.863 1 95.88 228 VAL B O 1
ATOM 3806 N N . LEU B 1 229 ? 3.605 -26.75 -3.023 1 98.19 229 LEU B N 1
ATOM 3807 C CA . LEU B 1 229 ? 4.941 -26.172 -2.949 1 98.19 229 LEU B CA 1
ATOM 3808 C C . LEU B 1 229 ? 6.004 -27.266 -2.916 1 98.19 229 LEU B C 1
ATOM 3810 O O . LEU B 1 229 ? 6.934 -27.25 -3.727 1 98.19 229 LEU B O 1
ATOM 3814 N N . HIS B 1 230 ? 5.859 -28.281 -2.084 1 97.81 230 HIS B N 1
ATOM 3815 C CA . HIS B 1 230 ? 6.871 -29.328 -1.897 1 97.81 230 HIS B CA 1
ATOM 3816 C C . HIS B 1 230 ? 6.93 -30.25 -3.102 1 97.81 230 HIS B C 1
ATOM 3818 O O . HIS B 1 230 ? 8.008 -30.688 -3.506 1 97.81 230 HIS B O 1
ATOM 3824 N N . ALA B 1 231 ? 5.75 -30.578 -3.674 1 97.81 231 ALA B N 1
ATOM 3825 C CA . ALA B 1 231 ? 5.719 -31.438 -4.855 1 97.81 231 ALA B CA 1
ATOM 3826 C C . ALA B 1 231 ? 6.465 -30.781 -6.02 1 97.81 231 ALA B C 1
ATOM 3828 O O . ALA B 1 231 ? 7.262 -31.438 -6.695 1 97.81 231 ALA B O 1
ATOM 3829 N N . LEU B 1 232 ? 6.203 -29.484 -6.23 1 98.69 232 LEU B N 1
ATOM 3830 C CA . LEU B 1 232 ? 6.891 -28.781 -7.309 1 98.69 232 LEU B CA 1
ATOM 3831 C C . LEU B 1 232 ? 8.383 -28.672 -7.02 1 98.69 232 LEU B C 1
ATOM 3833 O O . LEU B 1 232 ? 9.211 -28.969 -7.887 1 98.69 232 LEU B O 1
ATOM 3837 N N . ALA B 1 233 ? 8.719 -28.312 -5.816 1 98.62 233 ALA B N 1
ATOM 3838 C CA . ALA B 1 233 ? 10.117 -28.094 -5.453 1 98.62 233 ALA B CA 1
ATOM 3839 C C . ALA B 1 233 ? 10.93 -29.359 -5.609 1 98.62 233 ALA B C 1
ATOM 3841 O O . ALA B 1 233 ? 12.102 -29.312 -5.996 1 98.62 233 ALA B O 1
ATOM 3842 N N . SER B 1 234 ? 10.367 -30.5 -5.32 1 98.12 234 SER B N 1
ATOM 3843 C CA . SER B 1 234 ? 11.055 -31.797 -5.387 1 98.12 234 SER B CA 1
ATOM 3844 C C . SER B 1 234 ? 11.344 -32.188 -6.832 1 98.12 234 SER B C 1
ATOM 3846 O O . SER B 1 234 ? 12.164 -33.062 -7.086 1 98.12 234 SER B O 1
ATOM 3848 N N . ASN B 1 235 ? 10.648 -31.547 -7.789 1 98.5 235 ASN B N 1
ATOM 3849 C CA . ASN B 1 235 ? 10.766 -31.984 -9.172 1 98.5 235 ASN B CA 1
ATOM 3850 C C . ASN B 1 235 ? 11.352 -30.891 -10.062 1 98.5 235 ASN B C 1
ATOM 3852 O O . ASN B 1 235 ? 11.617 -31.125 -11.242 1 98.5 235 ASN B O 1
ATOM 3856 N N . VAL B 1 236 ? 11.445 -29.641 -9.578 1 98.69 236 VAL B N 1
ATOM 3857 C CA . VAL B 1 236 ? 12.203 -28.594 -10.242 1 98.69 236 VAL B CA 1
ATOM 3858 C C . VAL B 1 236 ? 13.688 -28.734 -9.922 1 98.69 236 VAL B C 1
ATOM 3860 O O . VAL B 1 236 ? 14.094 -28.594 -8.766 1 98.69 236 VAL B O 1
ATOM 3863 N N . LYS B 1 237 ? 14.492 -28.984 -10.922 1 97.62 237 LYS B N 1
ATOM 3864 C CA . LYS B 1 237 ? 15.906 -29.266 -10.719 1 97.62 237 LYS B CA 1
ATOM 3865 C C . LYS B 1 237 ? 16.625 -28.078 -10.078 1 97.62 237 LYS B C 1
ATOM 3867 O O . LYS B 1 237 ? 16.531 -26.953 -10.57 1 97.62 237 LYS B O 1
ATOM 3872 N N . GLY B 1 238 ? 17.266 -28.328 -8.93 1 97.5 238 GLY B N 1
ATOM 3873 C CA . GLY B 1 238 ? 18.094 -27.312 -8.297 1 97.5 238 GLY B CA 1
ATOM 3874 C C . GLY B 1 238 ? 17.281 -26.312 -7.492 1 97.5 238 GLY B C 1
ATOM 3875 O O . GLY B 1 238 ? 17.812 -25.266 -7.086 1 97.5 238 GLY B O 1
ATOM 3876 N N . ALA B 1 239 ? 16.031 -26.594 -7.266 1 98.19 239 ALA B N 1
ATOM 3877 C CA . ALA B 1 239 ? 15.188 -25.656 -6.531 1 98.19 239 ALA B CA 1
ATOM 3878 C C . ALA B 1 239 ? 15.672 -25.5 -5.094 1 98.19 239 ALA B C 1
ATOM 3880 O O . ALA B 1 239 ? 16.109 -26.469 -4.461 1 98.19 239 ALA B O 1
ATOM 3881 N N . ARG B 1 240 ? 15.625 -24.281 -4.609 1 98.5 240 ARG B N 1
ATOM 3882 C CA . ARG B 1 240 ? 15.797 -23.953 -3.197 1 98.5 240 ARG B CA 1
ATOM 3883 C C . ARG B 1 240 ? 14.453 -23.781 -2.504 1 98.5 240 ARG B C 1
ATOM 3885 O O . ARG B 1 240 ? 13.508 -23.266 -3.098 1 98.5 240 ARG B O 1
ATOM 3892 N N . VAL B 1 241 ? 14.391 -24.297 -1.252 1 98.81 241 VAL B N 1
ATOM 3893 C CA . VAL B 1 241 ? 13.148 -24.172 -0.488 1 98.81 241 VAL B CA 1
ATOM 3894 C C . VAL B 1 241 ? 13.438 -23.484 0.844 1 98.81 241 VAL B C 1
ATOM 3896 O O . VAL B 1 241 ? 14.375 -23.844 1.554 1 98.81 241 VAL B O 1
ATOM 3899 N N . GLU B 1 242 ? 12.695 -22.453 1.176 1 98.88 242 GLU B N 1
ATOM 3900 C CA . GLU B 1 242 ? 12.773 -21.75 2.457 1 98.88 242 GLU B CA 1
ATOM 3901 C C . GLU B 1 242 ? 11.398 -21.656 3.113 1 98.88 242 GLU B C 1
ATOM 3903 O O . GLU B 1 242 ? 10.453 -21.141 2.514 1 98.88 242 GLU B O 1
ATOM 3908 N N . MET B 1 243 ? 11.258 -22.203 4.309 1 98.75 243 MET B N 1
ATOM 3909 C CA . MET B 1 243 ? 10.039 -22.062 5.102 1 98.75 243 MET B CA 1
ATOM 3910 C C . MET B 1 243 ? 10.234 -21.062 6.234 1 98.75 243 MET B C 1
ATOM 3912 O O . MET B 1 243 ? 11.188 -21.172 7.012 1 98.75 243 MET B O 1
ATOM 3916 N N . ILE B 1 244 ? 9.398 -20.109 6.363 1 98.81 244 ILE B N 1
ATOM 3917 C CA . ILE B 1 244 ? 9.531 -19.062 7.383 1 98.81 244 ILE B CA 1
ATOM 3918 C C . ILE B 1 244 ? 8.734 -19.453 8.625 1 98.81 244 ILE B C 1
ATOM 3920 O O . ILE B 1 244 ? 7.5 -19.516 8.578 1 98.81 244 ILE B O 1
ATOM 3924 N N . PRO B 1 245 ? 9.367 -19.734 9.711 1 98.44 245 PRO B N 1
ATOM 3925 C CA . PRO B 1 245 ? 8.672 -20.141 10.938 1 98.44 245 PRO B CA 1
ATOM 3926 C C . PRO B 1 245 ? 7.672 -19.078 11.43 1 98.44 245 PRO B C 1
ATOM 3928 O O . PRO B 1 245 ? 7.922 -17.891 11.289 1 98.44 245 PRO B O 1
ATOM 3931 N N . GLY B 1 246 ? 6.559 -19.516 11.984 1 97.88 246 GLY B N 1
ATOM 3932 C CA . GLY B 1 246 ? 5.598 -18.641 12.625 1 97.88 246 GLY B CA 1
ATOM 3933 C C . GLY B 1 246 ? 4.695 -17.922 11.641 1 97.88 246 GLY B C 1
ATOM 3934 O O . GLY B 1 246 ? 3.91 -17.047 12.031 1 97.88 246 GLY B O 1
ATOM 3935 N N . THR B 1 247 ? 4.836 -18.203 10.391 1 98.31 247 THR B N 1
ATOM 3936 C CA . THR B 1 247 ? 4.035 -17.516 9.391 1 98.31 247 THR B CA 1
ATOM 3937 C C . THR B 1 247 ? 3.139 -18.484 8.641 1 98.31 247 THR B C 1
ATOM 3939 O O . THR B 1 247 ? 3.338 -19.703 8.719 1 98.31 247 THR B O 1
ATOM 3942 N N . THR B 1 248 ? 2.141 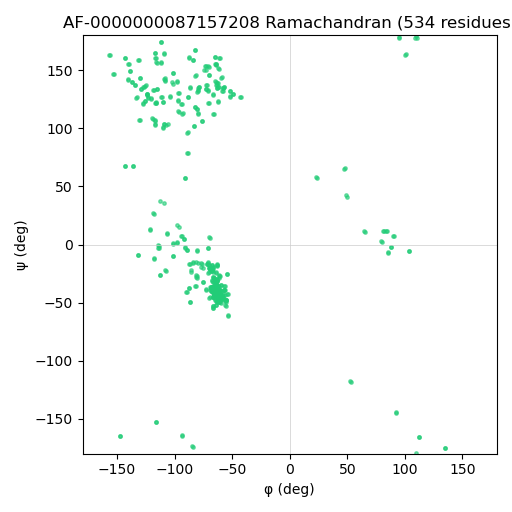-17.953 8.039 1 98.12 248 THR B N 1
ATOM 3943 C CA . THR B 1 248 ? 1.212 -18.688 7.195 1 98.12 248 THR B CA 1
ATOM 3944 C C . THR B 1 248 ? 1.285 -18.203 5.75 1 98.12 248 THR B C 1
ATOM 3946 O O . THR B 1 248 ? 2.348 -17.781 5.285 1 98.12 248 THR B O 1
ATOM 3949 N N . HIS B 1 249 ? 0.212 -18.312 4.953 1 97.75 249 HIS B N 1
ATOM 3950 C CA . HIS B 1 249 ? 0.167 -18.078 3.514 1 97.75 249 HIS B CA 1
ATOM 3951 C C . HIS B 1 249 ? 0.646 -16.672 3.162 1 97.75 249 HIS B C 1
ATOM 3953 O O . HIS B 1 249 ? 1.362 -16.484 2.176 1 97.75 249 HIS B O 1
ATOM 3959 N N . PRO B 1 250 ? 0.313 -15.648 3.922 1 97.62 250 PRO B N 1
ATOM 3960 C CA . PRO B 1 250 ? 0.867 -14.312 3.652 1 97.62 250 PRO B CA 1
ATOM 3961 C C . PRO B 1 250 ? 2.16 -14.047 4.418 1 97.62 250 PRO B C 1
ATOM 3963 O O . PRO B 1 250 ? 2.293 -13.016 5.074 1 97.62 250 PRO B O 1
ATOM 3966 N N . MET B 1 251 ? 3.119 -14.875 4.223 1 98.44 251 MET B N 1
ATOM 3967 C CA . MET B 1 251 ? 4.348 -14.875 5.012 1 98.44 251 MET B CA 1
ATOM 3968 C C . MET B 1 251 ? 5.117 -13.57 4.809 1 98.44 251 MET B C 1
ATOM 3970 O O . MET B 1 251 ? 5.781 -13.086 5.73 1 98.44 251 MET B O 1
ATOM 3974 N N . PHE B 1 252 ? 5.086 -12.945 3.625 1 98.06 252 PHE B N 1
ATOM 3975 C CA . PHE B 1 252 ? 5.832 -11.727 3.354 1 98.06 252 PHE B CA 1
ATOM 3976 C C . PHE B 1 252 ? 5.227 -10.547 4.105 1 98.06 252 PHE B C 1
ATOM 3978 O O . PHE B 1 252 ? 5.898 -9.539 4.332 1 98.06 252 PHE B O 1
ATOM 3985 N N . GLU B 1 253 ? 3.939 -10.594 4.465 1 97.38 253 GLU B N 1
ATOM 3986 C CA . GLU B 1 253 ? 3.312 -9.578 5.305 1 97.38 253 GLU B CA 1
ATOM 3987 C C . GLU B 1 253 ? 3.604 -9.828 6.781 1 97.38 253 GLU B C 1
ATOM 3989 O O . GLU B 1 253 ? 3.744 -8.883 7.562 1 97.38 253 GLU B O 1
ATOM 3994 N N . GLN B 1 254 ? 3.662 -11.117 7.148 1 97.81 254 GLN B N 1
ATOM 3995 C CA . GLN B 1 254 ? 3.793 -11.5 8.547 1 97.81 254 GLN B CA 1
ATOM 3996 C C . GLN B 1 254 ? 5.242 -11.406 9.016 1 97.81 254 GLN B C 1
ATOM 3998 O O . GLN B 1 254 ? 5.508 -11.18 10.195 1 97.81 254 GLN B O 1
ATOM 4003 N N . ALA B 1 255 ? 6.156 -11.586 8.047 1 98.44 255 ALA B N 1
ATOM 4004 C CA . ALA B 1 255 ? 7.582 -11.5 8.336 1 98.44 255 ALA B CA 1
ATOM 4005 C C . ALA B 1 255 ? 8.344 -10.852 7.184 1 98.44 255 ALA B C 1
ATOM 4007 O O . ALA B 1 255 ? 9.234 -11.469 6.598 1 98.44 255 ALA B O 1
ATOM 4008 N N . PRO B 1 256 ? 8.094 -9.57 6.957 1 98.44 256 PRO B N 1
ATOM 4009 C CA . PRO B 1 256 ? 8.664 -8.906 5.781 1 98.44 256 PRO B CA 1
ATOM 4010 C C . PRO B 1 256 ? 10.188 -8.891 5.793 1 98.44 256 PRO B C 1
ATOM 4012 O O . PRO B 1 256 ? 10.82 -9.078 4.75 1 98.44 256 PRO B O 1
ATOM 4015 N N . ARG B 1 257 ? 10.812 -8.672 6.934 1 97.12 257 ARG B N 1
ATOM 4016 C CA . ARG B 1 257 ? 12.266 -8.586 7.008 1 97.12 257 ARG B CA 1
ATOM 4017 C C . ARG B 1 257 ? 12.906 -9.914 6.621 1 97.12 257 ARG B C 1
ATOM 4019 O O . ARG B 1 257 ? 13.781 -9.961 5.75 1 97.12 257 ARG B O 1
ATOM 4026 N N . ARG B 1 258 ? 12.445 -10.984 7.277 1 98.56 258 ARG B N 1
ATOM 4027 C CA . ARG B 1 258 ? 13 -12.305 6.984 1 98.56 258 ARG B CA 1
ATOM 4028 C C . ARG B 1 258 ? 12.727 -12.695 5.535 1 98.56 258 ARG B C 1
ATOM 4030 O O . ARG B 1 258 ? 13.602 -13.242 4.859 1 98.56 258 ARG B O 1
ATOM 4037 N N . TYR B 1 259 ? 11.531 -12.453 5.027 1 98.88 259 TYR B N 1
ATOM 4038 C CA . TYR B 1 259 ? 11.164 -12.734 3.646 1 98.88 259 TYR B CA 1
ATOM 4039 C C . TYR B 1 259 ? 12.117 -12.055 2.676 1 98.88 259 TYR B C 1
ATOM 4041 O O . TYR B 1 259 ? 12.648 -12.688 1.763 1 98.88 259 TYR B O 1
ATOM 4049 N N . CYS B 1 260 ? 12.391 -10.75 2.896 1 98.81 260 CYS B N 1
ATOM 4050 C CA . CYS B 1 260 ? 13.242 -9.977 1.999 1 98.81 260 CYS B CA 1
ATOM 4051 C C . CYS B 1 260 ? 14.688 -10.445 2.082 1 98.81 260 CYS B C 1
ATOM 4053 O O . CYS B 1 260 ? 15.398 -10.453 1.077 1 98.81 260 CYS B O 1
ATOM 4055 N N . GLU B 1 261 ? 15.141 -10.828 3.279 1 98.56 261 GLU B N 1
ATOM 4056 C CA . GLU B 1 261 ? 16.484 -11.383 3.428 1 98.56 261 GLU B CA 1
ATOM 4057 C C . GLU B 1 261 ? 16.672 -12.617 2.557 1 98.56 261 GLU B C 1
ATOM 4059 O O . GLU B 1 261 ? 17.672 -12.742 1.844 1 98.56 261 GLU B O 1
ATOM 4064 N N . ILE B 1 262 ? 15.703 -13.508 2.564 1 98.88 262 ILE B N 1
ATOM 4065 C CA . ILE B 1 262 ? 15.742 -14.75 1.792 1 98.88 262 ILE B CA 1
ATOM 4066 C C . ILE B 1 262 ? 15.758 -14.422 0.3 1 98.88 262 ILE B C 1
ATOM 4068 O O . ILE B 1 262 ? 16.578 -14.961 -0.45 1 98.88 262 ILE B O 1
ATOM 4072 N N . VAL B 1 263 ? 14.867 -13.547 -0.125 1 98.88 263 VAL B N 1
ATOM 4073 C CA . VAL B 1 263 ? 14.727 -13.188 -1.533 1 98.88 263 VAL B CA 1
ATOM 4074 C C . VAL B 1 263 ? 16.016 -12.547 -2.035 1 98.88 263 VAL B C 1
ATOM 4076 O O . VAL B 1 263 ? 16.547 -12.938 -3.082 1 98.88 263 VAL B O 1
ATOM 4079 N N . LEU B 1 264 ? 16.547 -11.594 -1.262 1 98.75 264 LEU B N 1
ATOM 4080 C CA . LEU B 1 264 ? 17.734 -10.859 -1.687 1 98.75 264 LEU B CA 1
ATOM 4081 C C . LEU B 1 264 ? 18.953 -11.766 -1.736 1 98.75 264 LEU B C 1
ATOM 4083 O O . LEU B 1 264 ? 19.797 -11.641 -2.633 1 98.75 264 LEU B O 1
ATOM 4087 N N . GLU B 1 265 ? 19.062 -12.68 -0.75 1 98.5 265 GLU B N 1
ATOM 4088 C CA . GLU B 1 265 ? 20.141 -13.656 -0.767 1 98.5 265 GLU B CA 1
ATOM 4089 C C . GLU B 1 265 ? 20.078 -14.531 -2.014 1 98.5 265 GLU B C 1
ATOM 4091 O O . GLU B 1 265 ? 21.109 -14.758 -2.668 1 98.5 265 GLU B O 1
ATOM 4096 N N . PHE B 1 266 ? 18.953 -15.031 -2.361 1 98.81 266 PHE B N 1
ATOM 4097 C CA . PHE B 1 266 ? 18.766 -15.883 -3.525 1 98.81 266 PHE B CA 1
ATOM 4098 C C . PHE B 1 266 ? 19.094 -15.133 -4.809 1 98.81 266 PHE B C 1
ATOM 4100 O O . PHE B 1 266 ? 19.75 -15.68 -5.699 1 98.81 266 PHE B O 1
ATOM 4107 N N . LEU B 1 267 ? 18.594 -13.836 -4.938 1 98.38 267 LEU B N 1
ATOM 4108 C CA . LEU B 1 267 ? 18.781 -13.047 -6.148 1 98.38 267 LEU B CA 1
ATOM 4109 C C . LEU B 1 267 ? 20.25 -12.695 -6.344 1 98.38 267 LEU B C 1
ATOM 4111 O O . LEU B 1 267 ? 20.703 -12.461 -7.469 1 98.38 267 LEU B O 1
ATOM 4115 N N . ALA B 1 268 ? 21.062 -12.688 -5.246 1 96.69 268 ALA B N 1
ATOM 4116 C CA . ALA B 1 268 ? 22.469 -12.312 -5.309 1 96.69 268 ALA B CA 1
ATOM 4117 C C . ALA B 1 268 ? 23.344 -13.508 -5.691 1 96.69 268 ALA B C 1
ATOM 4119 O O . ALA B 1 268 ? 24.5 -13.344 -6.078 1 96.69 268 ALA B O 1
ATOM 4120 N N . ALA B 1 269 ? 22.906 -14.633 -5.504 1 91.44 269 ALA B N 1
ATOM 4121 C CA . ALA B 1 269 ? 23.672 -15.852 -5.758 1 91.44 269 ALA B CA 1
ATOM 4122 C C . ALA B 1 269 ? 23.75 -16.156 -7.254 1 91.44 269 ALA B C 1
ATOM 4124 O O . ALA B 1 269 ? 22.828 -15.82 -8.008 1 91.44 269 ALA B O 1
#

InterPro domains:
  IPR000073 Alpha/beta hydrolase fold-1 [PF12697] (22-261)
  IPR029058 Alpha/Beta hydrolase fold [G3DSA:3.40.50.1820] (1-269)
  IPR029058 Alpha/Beta hydrolase fold [SSF53474] (1-268)
  IPR050266 AB hydrolase superfamily [PTHR43798] (17-268)